Protein AF-A0A2D8UW92-F1 (afdb_monomer)

Secondary structure (DSSP, 8-state):
--SSHHHHHHHHHHHHHHHHHHHTT-EEEEEEE-TTSPPPEETTTTEE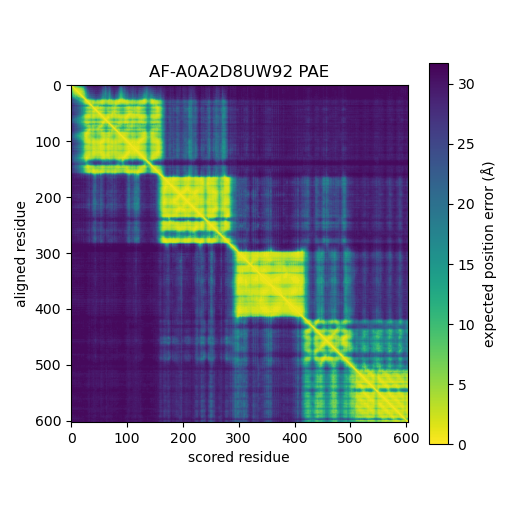PPTT-EEEEEEE-TTS-EEE-S--EE--BTTB-EEEEEEEETB-TT-EEEEEEEEE-TT-SSHHHHHHTT-EEEEPPPEEEE-BSPPSSSPPS----EEP------EEEE-------EEEEE-SS-SSEE-TTSPB--S-EEEEEETTT--EEEEEE--TTSEE---TT--S-EEEEE-PPTTEEEPPPP---SSSEE--S-TTT-BPPPBBSS--TT--S-BTTSPPEEEEEE-S-TTS-----------B--HHHHHH-GGG-S-SEEEETTEEEEHHHHHHH---SS-HHHHHHHHHHHHHHHHHTT---TTTHHHHHHHHHHHGGG-SSP----TTSHHHHHHHHHHHHHHHHHHTBSSSBB--GGGSPPEEEEEEPPGGGS--EEEEEEE--TTEEEEEEEESSSS--EEEEEEEETTSEEEEEEE--TT-TT-EEEEEEPSSPPPPPPPEE---S-SEEE-SS-EEEPPSSEEES-EEE-SSS-EEE--EEETTEE-EEES-EEE-SSS-EEEEEEESS-EEE-SSS-EEEEEEESS-EEE-SSS--B-

Radius of gyration: 38.38 Å; Cα contacts (8 Å, |Δi|>4): 1365; chains: 1; bounding box: 105×78×77 Å

Mean predicted aligned error: 22.59 Å

Sequence (603 aa):
MYTIGLAQALAMACMLLTLSKQMALGQGQIVFSNQTESAIFHADKGVLLGAGDQVQPWLLDPNGSWRPANEQLGILAAGIFFGGSITIDGVWGGESTTMKVVAWEAPATTLEQAQSSGLAWGQSPEFTQLLGGPRFEGDVPPAVPAQMNGMTGFEIQAQIPTITYHQVWEDTNVNGIREDDEPALQGIPIAILLCSDHQVVAEVLSNEFGEFNIPEEITEDHYLQLLPPDGWAISPWDHSQEGGVTNQADPLTGASPCISATCPDDGSLWCADQTMHLGLFEMNDPSDPVPDIETPALGVATAGWWKRHPKSWPISEFTLGNSTYTQDEARALMSNGKDKSLAMFAEVVATTLNLASGTSDACIASVLEEALAWMQPIGAIPAGVEASSQTWKSGKALYLQLKEYNQGDLCVTRRAESLSPMEMSVGFADRKKGDHGFRIRISGEPGRNLVIQRTFDFVTWEDVATLDNPYGIKEVIADASDQHPAASFRVVPTQGPARKGPNKKHEKGAFRQVGQGESVQLEPIVYEGDLVIAGQGNQITGQSLSADQYTVVAGNVDVRGNGNTLGNLTVLGDITFRGNNNTLENVDYQGEVVEKGNGNNTF

Structure (mmCIF, N/CA/C/O backbone):
data_AF-A0A2D8UW92-F1
#
_entry.id   AF-A0A2D8UW92-F1
#
loop_
_atom_site.group_PDB
_atom_site.id
_atom_site.type_symbol
_atom_site.label_atom_id
_atom_site.label_alt_id
_atom_site.label_comp_id
_atom_site.label_asym_id
_atom_site.label_entity_id
_atom_site.label_seq_id
_atom_site.pdbx_PDB_ins_code
_atom_site.Cartn_x
_atom_site.Cartn_y
_atom_site.Cartn_z
_atom_site.occupancy
_atom_site.B_iso_or_equiv
_atom_site.auth_seq_id
_atom_site.auth_comp_id
_atom_site.auth_asym_id
_atom_site.auth_atom_id
_atom_site.pdbx_PDB_model_num
ATOM 1 N N . MET A 1 1 ? -10.278 45.953 42.356 1.00 43.09 1 MET A N 1
ATOM 2 C CA . MET A 1 1 ? -11.322 45.729 41.332 1.00 43.09 1 MET A CA 1
ATOM 3 C C . MET A 1 1 ? -11.787 44.275 41.392 1.00 43.09 1 MET A C 1
ATOM 5 O O . MET A 1 1 ? -11.377 43.514 40.544 1.00 43.09 1 MET A O 1
ATOM 9 N N . TYR A 1 2 ? -12.558 43.847 42.397 1.00 41.12 2 TYR A N 1
ATOM 10 C CA . TYR A 1 2 ? -13.150 42.486 42.424 1.00 41.12 2 TYR A CA 1
ATOM 11 C C . TYR A 1 2 ? -14.353 42.421 43.386 1.00 41.12 2 TYR A C 1
ATOM 13 O O . TYR A 1 2 ? -14.529 41.472 44.135 1.00 41.12 2 TYR A O 1
ATOM 21 N N . THR A 1 3 ? -15.182 43.466 43.415 1.00 46.31 3 THR A N 1
ATOM 22 C CA . THR A 1 3 ? -16.367 43.521 44.297 1.00 46.31 3 THR A CA 1
ATOM 23 C C . THR A 1 3 ? -17.672 43.823 43.561 1.00 46.31 3 THR A C 1
ATOM 25 O O . THR A 1 3 ? -18.720 43.866 44.190 1.00 46.31 3 THR A O 1
ATOM 28 N N . ILE A 1 4 ? -17.640 43.962 42.229 1.00 46.09 4 ILE A N 1
ATOM 29 C CA . ILE A 1 4 ? -18.843 44.207 41.410 1.00 46.09 4 ILE A CA 1
ATOM 30 C C . ILE A 1 4 ? -19.407 42.893 40.820 1.00 46.09 4 ILE A C 1
ATOM 32 O O . ILE A 1 4 ? -20.615 42.773 40.646 1.00 46.09 4 ILE A O 1
ATOM 36 N N . GLY A 1 5 ? -18.577 41.859 40.622 1.00 49.78 5 GLY A N 1
ATOM 37 C CA . GLY A 1 5 ? -19.009 40.589 40.014 1.00 49.78 5 GLY A CA 1
ATOM 38 C C . GLY A 1 5 ? -19.872 39.691 40.910 1.00 49.78 5 GLY A C 1
ATOM 39 O O . GLY A 1 5 ? -20.789 39.045 40.417 1.00 49.78 5 GLY A O 1
ATOM 40 N N . LEU A 1 6 ? -19.641 39.672 42.231 1.00 49.53 6 LEU A N 1
ATOM 41 C CA . LEU A 1 6 ? -20.367 38.761 43.129 1.00 49.53 6 LEU A CA 1
ATOM 42 C C . LEU A 1 6 ? -21.822 39.194 43.358 1.00 49.53 6 LEU A C 1
ATOM 44 O O . LEU A 1 6 ? -22.700 38.348 43.444 1.00 49.53 6 LEU A O 1
ATOM 48 N N . ALA A 1 7 ? -22.094 40.502 43.420 1.00 50.62 7 ALA A N 1
ATOM 49 C CA . ALA A 1 7 ? -23.450 41.020 43.606 1.00 50.62 7 ALA A CA 1
ATOM 50 C C . ALA A 1 7 ? -24.305 40.871 42.336 1.00 50.62 7 ALA A C 1
ATOM 52 O O . ALA A 1 7 ? -25.484 40.546 42.439 1.00 50.62 7 ALA A O 1
ATOM 53 N N . GLN A 1 8 ? -23.712 41.036 41.145 1.00 51.81 8 GLN A N 1
ATOM 54 C CA . GLN A 1 8 ? -24.387 40.743 39.876 1.00 51.81 8 GLN A CA 1
ATOM 55 C C . GLN A 1 8 ? -24.614 39.241 39.681 1.00 51.81 8 GLN A C 1
ATOM 57 O O . GLN A 1 8 ? -25.709 38.864 39.280 1.00 51.81 8 GLN A O 1
ATOM 62 N N . ALA A 1 9 ? -23.651 38.383 40.036 1.00 50.06 9 ALA A N 1
ATOM 63 C CA . ALA A 1 9 ? -23.818 36.930 39.973 1.00 50.06 9 ALA A CA 1
ATOM 64 C C . ALA A 1 9 ? -24.858 36.413 40.982 1.00 50.06 9 ALA A C 1
ATOM 66 O O . ALA A 1 9 ? -25.656 35.546 40.642 1.00 50.06 9 ALA A O 1
ATOM 67 N N . LEU A 1 10 ? -24.909 36.974 42.197 1.00 51.31 10 LEU A N 1
ATOM 68 C CA . LEU A 1 10 ? -25.910 36.612 43.204 1.00 51.31 10 LEU A CA 1
ATOM 69 C C . LEU A 1 10 ? -27.301 37.155 42.846 1.00 51.31 10 LEU A C 1
ATOM 71 O O . LEU A 1 10 ? -28.291 36.475 43.087 1.00 51.31 10 LEU A O 1
ATOM 75 N N . ALA A 1 11 ? -27.390 38.341 42.232 1.00 51.56 11 ALA A N 1
ATOM 76 C CA . ALA A 1 11 ? -28.644 38.876 41.708 1.00 51.56 11 ALA A CA 1
ATOM 77 C C . ALA A 1 11 ? -29.151 38.059 40.512 1.00 51.56 11 ALA A C 1
ATOM 79 O O . ALA A 1 11 ? -30.327 37.722 40.497 1.00 51.56 11 ALA A O 1
ATOM 80 N N . MET A 1 12 ? -28.283 37.661 39.573 1.00 51.00 12 MET A N 1
ATOM 81 C CA . MET A 1 12 ? -28.640 36.754 38.474 1.00 51.00 12 MET A CA 1
ATOM 82 C C . MET A 1 12 ? -29.045 35.378 38.996 1.00 51.00 12 MET A C 1
ATOM 84 O O . MET A 1 12 ? -30.089 34.884 38.600 1.00 51.00 12 MET A O 1
ATOM 88 N N . ALA A 1 13 ? -28.295 34.787 39.929 1.00 47.84 13 ALA A N 1
ATOM 89 C CA . ALA A 1 13 ? -28.643 33.501 40.530 1.00 47.84 13 ALA A CA 1
ATOM 90 C C . ALA A 1 13 ? -29.972 33.571 41.296 1.00 47.84 13 ALA A C 1
ATOM 92 O O . ALA A 1 13 ? -30.788 32.666 41.175 1.00 47.84 13 ALA A O 1
ATOM 93 N N . CYS A 1 14 ? -30.237 34.657 42.027 1.00 40.44 14 CYS A N 1
ATOM 94 C CA . CYS A 1 14 ? -31.506 34.868 42.726 1.00 40.44 14 CYS A CA 1
ATOM 95 C C . CYS A 1 14 ? -32.664 35.146 41.747 1.00 40.44 14 CYS A C 1
ATOM 97 O O . CYS A 1 14 ? -33.780 34.694 41.987 1.00 40.44 14 CYS A O 1
ATOM 99 N N . MET A 1 15 ? -32.402 35.811 40.615 1.00 44.62 15 MET A N 1
ATOM 100 C CA . MET A 1 15 ? -33.364 36.037 39.527 1.00 44.62 15 MET A CA 1
ATOM 101 C C . MET A 1 15 ? -33.666 34.741 38.756 1.00 44.62 15 MET A C 1
ATOM 103 O O . MET A 1 15 ? -34.818 34.472 38.459 1.00 44.62 15 MET A O 1
ATOM 107 N N . LEU A 1 16 ? -32.666 33.883 38.531 1.00 44.22 16 LEU A N 1
ATOM 108 C CA . LEU A 1 16 ? -32.803 32.535 37.962 1.00 44.22 16 LEU A CA 1
ATOM 109 C C . LEU A 1 16 ? -33.527 31.574 38.919 1.00 44.22 16 LEU A C 1
ATOM 111 O O . LEU A 1 16 ? -34.362 30.795 38.474 1.00 44.22 16 LEU A O 1
ATOM 115 N N . LEU A 1 17 ? -33.266 31.659 40.230 1.00 40.19 17 LEU A N 1
ATOM 116 C CA . LEU A 1 17 ? -33.968 30.903 41.282 1.00 40.19 17 LEU A CA 1
ATOM 117 C C . LEU A 1 17 ? -35.411 31.382 41.516 1.00 40.19 17 LEU A C 1
ATOM 119 O O . LEU A 1 17 ? -36.241 30.615 42.002 1.00 40.19 17 LEU A O 1
ATOM 123 N N . THR A 1 18 ? -35.720 32.643 41.204 1.00 40.31 18 THR A N 1
ATOM 124 C CA . THR A 1 18 ? -37.089 33.183 41.264 1.00 40.31 18 THR A CA 1
ATOM 125 C C . THR A 1 18 ? -37.855 32.946 39.965 1.00 40.31 18 THR A C 1
ATOM 127 O O . THR A 1 18 ? -39.023 32.583 40.054 1.00 40.31 18 THR A O 1
ATOM 130 N N . LEU A 1 19 ? -37.212 33.011 38.791 1.00 42.75 19 LEU A N 1
ATOM 131 C CA . LEU A 1 19 ? -37.798 32.572 37.516 1.00 42.75 19 LEU A CA 1
ATOM 132 C C . LEU A 1 19 ? -38.107 31.069 37.527 1.00 42.75 19 LEU A C 1
ATOM 134 O O . LEU A 1 19 ? -39.188 30.671 37.110 1.00 42.75 19 LEU A O 1
ATOM 138 N N . SER A 1 20 ? -37.201 30.234 38.049 1.00 45.94 20 SER A N 1
ATOM 139 C CA . SER A 1 20 ? -37.419 28.782 38.134 1.00 45.94 20 SER A CA 1
ATOM 140 C C . SER A 1 20 ? -38.529 28.409 39.120 1.00 45.94 20 SER A C 1
ATOM 142 O O . SER A 1 20 ? -39.304 27.493 38.857 1.00 45.94 20 SER A O 1
ATOM 144 N N . LYS A 1 21 ? -38.685 29.163 40.218 1.00 39.12 21 LYS A N 1
ATOM 145 C CA . LYS A 1 21 ? -39.830 29.023 41.133 1.00 39.12 21 LYS A CA 1
ATOM 146 C C . LYS A 1 21 ? -41.140 29.595 40.580 1.00 39.12 21 LYS A C 1
ATOM 148 O O . LYS A 1 21 ? -42.192 29.096 40.958 1.00 39.12 21 LYS A O 1
ATOM 153 N N . GLN A 1 22 ? -41.100 30.617 39.720 1.00 46.22 22 GLN A N 1
ATOM 154 C CA . GLN A 1 22 ? -42.293 31.170 39.061 1.00 46.22 22 GLN A CA 1
ATOM 155 C C . GLN A 1 22 ? -42.800 30.275 37.925 1.00 46.22 22 GLN A C 1
ATOM 157 O O . GLN A 1 22 ? -44.010 30.102 37.809 1.00 46.22 22 GLN A O 1
ATOM 162 N N . MET A 1 23 ? -41.903 29.651 37.152 1.00 48.59 23 MET A N 1
ATOM 163 C CA . MET A 1 23 ? -42.273 28.606 36.191 1.00 48.59 23 MET A CA 1
ATOM 164 C C . MET A 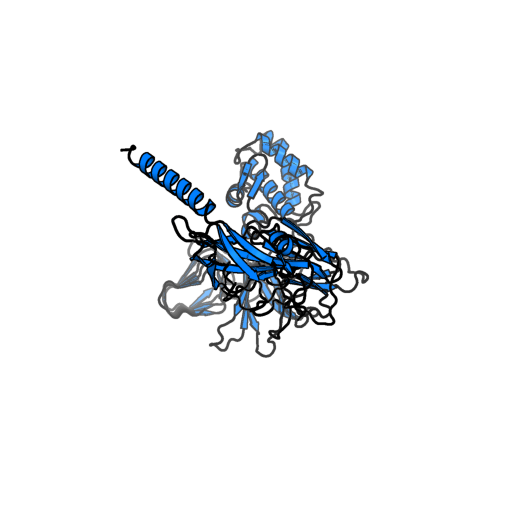1 23 ? -42.922 27.413 36.914 1.00 48.59 23 MET A C 1
ATOM 166 O O . MET A 1 23 ? -43.974 26.944 36.505 1.00 48.59 23 MET A O 1
ATOM 170 N N . ALA A 1 24 ? -42.412 26.995 38.074 1.00 49.94 24 ALA A N 1
ATOM 171 C CA . ALA A 1 24 ? -42.980 25.873 38.833 1.00 49.94 24 ALA A CA 1
ATOM 172 C C . ALA A 1 24 ? -44.397 26.095 39.430 1.00 49.94 24 ALA A C 1
ATOM 174 O O . ALA A 1 24 ? -44.917 25.192 40.080 1.00 49.94 24 ALA A O 1
ATOM 175 N N . LEU A 1 25 ? -45.018 27.273 39.266 1.00 58.06 25 LEU A N 1
ATOM 176 C CA . LEU A 1 25 ? -46.336 27.589 39.846 1.00 58.06 25 LEU A CA 1
ATOM 177 C C . LEU A 1 25 ? -47.453 27.808 38.816 1.00 58.06 25 LEU A C 1
ATOM 179 O O . LEU A 1 25 ? -48.618 27.845 39.213 1.00 58.06 25 LEU A O 1
ATOM 183 N N . GLY A 1 26 ? -47.130 27.956 37.528 1.00 64.19 26 GLY A N 1
ATOM 184 C CA . GLY A 1 26 ? -48.145 28.071 36.479 1.00 64.19 26 GLY A CA 1
ATOM 185 C C . GLY A 1 26 ? -48.904 26.755 36.320 1.00 64.19 26 GLY A C 1
ATOM 186 O O . GLY A 1 26 ? -48.275 25.734 36.065 1.00 64.19 26 GLY A O 1
ATOM 187 N N . GLN A 1 27 ? -50.229 26.781 36.507 1.00 74.94 27 GLN A N 1
ATOM 188 C CA . GLN A 1 27 ? -51.122 25.613 36.420 1.00 74.94 27 GLN A CA 1
ATOM 189 C C . GLN A 1 27 ? -52.199 25.801 35.340 1.00 74.94 27 GLN A C 1
ATOM 191 O O . GLN A 1 27 ? -53.402 25.740 35.607 1.00 74.94 27 GLN A O 1
ATOM 196 N N . GLY A 1 28 ? -51.773 26.095 34.114 1.00 83.88 28 GLY A N 1
ATOM 197 C CA . GLY A 1 28 ? -52.652 26.140 32.951 1.00 83.88 28 GLY A CA 1
ATOM 198 C C . GLY A 1 28 ? -53.243 24.760 32.653 1.00 83.88 28 GLY A C 1
ATOM 199 O O . GLY A 1 28 ? -52.637 23.735 32.952 1.00 83.88 28 GLY A O 1
ATOM 200 N N . GLN A 1 29 ? -54.440 24.720 32.075 1.00 85.69 29 GLN A N 1
ATOM 201 C CA . GLN A 1 29 ? -55.179 23.486 31.808 1.00 85.69 29 GLN A CA 1
ATOM 202 C C . GLN A 1 29 ? -55.626 23.384 30.352 1.00 85.69 29 GLN A C 1
ATOM 204 O O . GLN A 1 29 ? -56.121 24.350 29.765 1.00 85.69 29 GLN A O 1
ATOM 209 N N . ILE A 1 30 ? -55.512 22.186 29.785 1.00 86.69 30 ILE A N 1
ATOM 210 C CA . ILE A 1 30 ? -55.949 21.870 28.422 1.00 86.69 30 ILE A CA 1
ATOM 211 C C . ILE A 1 30 ? -56.706 20.545 28.411 1.00 86.69 30 ILE A C 1
ATOM 213 O O . ILE A 1 30 ? -56.339 19.605 29.112 1.00 86.69 30 ILE A O 1
ATOM 217 N N . VAL A 1 31 ? -57.759 20.455 27.604 1.00 86.75 31 VAL A N 1
ATOM 218 C CA . VAL A 1 31 ? -58.382 19.176 27.263 1.00 86.75 31 VAL A CA 1
ATOM 219 C C . VAL A 1 31 ? -57.502 18.479 26.233 1.00 86.75 31 VAL A C 1
ATOM 221 O O . VAL A 1 31 ? -57.507 18.854 25.060 1.00 86.75 31 VAL A O 1
ATOM 224 N N . PHE A 1 32 ? -56.740 17.476 26.671 1.00 86.50 32 PHE A N 1
ATOM 225 C CA . PHE A 1 32 ? -55.828 16.740 25.799 1.00 86.50 32 PHE A CA 1
ATOM 226 C C . PHE A 1 32 ? -56.590 15.621 25.081 1.00 86.50 32 PHE A C 1
ATOM 228 O O . PHE A 1 32 ? -56.902 14.563 25.638 1.00 86.50 32 PHE A O 1
ATOM 235 N N . SER A 1 33 ? -56.983 15.930 23.849 1.00 83.69 33 SER A N 1
ATOM 236 C CA . SER A 1 33 ? -57.853 15.114 23.009 1.00 83.69 33 SER A CA 1
ATOM 237 C C . SER A 1 33 ? -57.624 15.456 21.546 1.00 83.69 33 SER A C 1
ATOM 239 O O . SER A 1 33 ? -57.484 16.631 21.217 1.00 83.69 33 SER A O 1
ATOM 241 N N . ASN A 1 34 ? -57.677 14.458 20.666 1.00 80.69 34 ASN A N 1
ATOM 242 C CA . ASN A 1 34 ? -57.695 14.665 19.217 1.00 80.69 34 ASN A CA 1
ATOM 243 C C . ASN A 1 34 ? -59.066 14.410 18.575 1.00 80.69 34 ASN A C 1
ATOM 245 O O . ASN A 1 34 ? -59.150 14.236 17.368 1.00 80.69 34 ASN A O 1
ATOM 249 N N . GLN A 1 35 ? -60.158 14.406 19.347 1.00 72.81 35 GLN A N 1
ATOM 250 C CA . GLN A 1 35 ? -61.504 14.129 18.814 1.00 72.81 35 GLN A CA 1
ATOM 251 C C . GLN A 1 35 ? -61.976 15.102 17.719 1.00 72.81 35 GLN A C 1
ATOM 253 O O . GLN A 1 35 ? -62.859 14.758 16.936 1.00 72.81 35 GLN A O 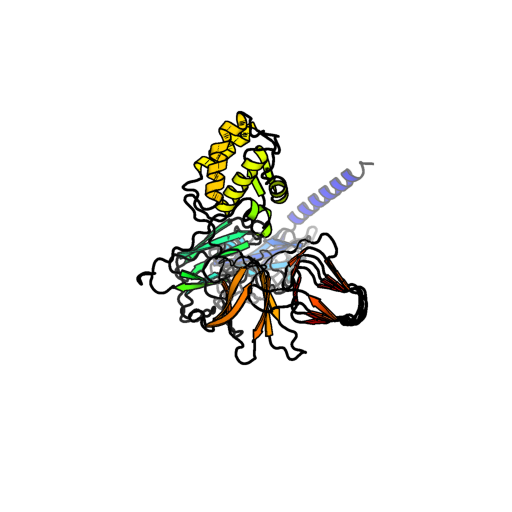1
ATOM 258 N N . THR A 1 36 ? -61.426 16.315 17.680 1.00 65.19 36 THR A N 1
ATOM 259 C CA . THR A 1 36 ? -61.714 17.335 16.659 1.00 65.19 36 THR A CA 1
ATOM 260 C C . THR A 1 36 ? -60.590 17.494 15.638 1.00 65.19 36 THR A C 1
ATOM 262 O O . THR A 1 36 ? -60.712 18.324 14.742 1.00 65.19 36 THR A O 1
ATOM 265 N N . GLU A 1 37 ? -59.514 16.720 15.775 1.00 66.50 37 GLU A N 1
ATOM 266 C CA . GLU A 1 37 ? -58.279 16.823 15.001 1.00 66.50 37 GLU A CA 1
ATOM 267 C C . GLU A 1 37 ? -58.031 15.535 14.201 1.00 66.50 37 GLU A C 1
ATOM 269 O O . GLU A 1 37 ? -58.735 14.535 14.350 1.00 66.50 37 GLU A O 1
ATOM 274 N N . SER A 1 38 ? -57.056 15.556 13.291 1.00 71.00 38 SER A N 1
ATOM 275 C CA . SER A 1 38 ? -56.781 14.393 12.433 1.00 71.00 38 SER A CA 1
ATOM 276 C C . SER A 1 38 ? -56.134 13.234 13.212 1.00 71.00 38 SER A C 1
ATOM 278 O O . SER A 1 38 ? -55.464 13.435 14.226 1.00 71.00 38 SER A O 1
ATOM 280 N N . ALA A 1 39 ? -56.350 12.005 12.735 1.00 75.12 39 ALA A N 1
ATOM 281 C CA . ALA A 1 39 ? -55.904 10.786 13.406 1.00 75.12 39 ALA A CA 1
ATOM 282 C C . ALA A 1 39 ? -54.384 10.557 13.291 1.00 75.12 39 ALA A C 1
ATOM 284 O O . ALA A 1 39 ? -53.747 11.022 12.346 1.00 75.12 39 ALA A O 1
ATOM 285 N N . ILE A 1 40 ? -53.831 9.807 14.249 1.00 85.12 40 ILE A N 1
ATOM 286 C CA . ILE A 1 40 ? -52.434 9.348 14.260 1.00 85.12 40 ILE A CA 1
ATOM 287 C C . ILE A 1 40 ? -52.406 7.913 13.727 1.00 85.12 40 ILE A C 1
ATOM 289 O O . ILE A 1 40 ? -53.253 7.096 14.117 1.00 85.12 40 ILE A O 1
ATOM 293 N N . PHE A 1 41 ? -51.443 7.583 12.870 1.00 84.81 41 PHE A N 1
ATOM 294 C CA . PHE A 1 41 ? -51.308 6.235 12.317 1.00 84.81 41 PHE A CA 1
ATOM 295 C C . PHE A 1 41 ? -49.866 5.746 12.232 1.00 84.81 41 PHE A C 1
ATOM 297 O O . PHE A 1 41 ? -48.920 6.528 12.232 1.00 84.81 41 PHE A O 1
ATOM 304 N N . HIS A 1 42 ? -49.733 4.424 12.182 1.00 80.50 42 HIS A N 1
ATOM 305 C CA . HIS A 1 42 ? -48.502 3.706 11.874 1.00 80.50 42 HIS A CA 1
ATOM 306 C C . HIS A 1 42 ? -48.225 3.836 10.373 1.00 80.50 42 HIS A C 1
ATOM 308 O O . HIS A 1 42 ? -49.035 3.367 9.566 1.00 80.50 42 HIS A O 1
ATOM 314 N N . ALA A 1 43 ? -47.116 4.479 10.000 1.00 78.38 43 ALA A N 1
ATOM 315 C CA . ALA A 1 43 ? -46.728 4.694 8.602 1.00 78.38 43 ALA A CA 1
ATOM 316 C C . ALA A 1 43 ? -46.520 3.366 7.853 1.00 78.38 43 ALA A C 1
ATOM 318 O O . ALA A 1 43 ? -46.970 3.191 6.723 1.00 78.38 43 ALA A O 1
ATOM 319 N N . ASP A 1 44 ? -45.881 2.408 8.522 1.00 71.69 44 ASP A N 1
ATOM 320 C CA . ASP A 1 44 ? -45.510 1.085 8.018 1.00 71.69 44 ASP A CA 1
ATOM 321 C C . ASP A 1 44 ? -46.718 0.150 7.862 1.00 71.69 44 ASP A C 1
ATOM 323 O O . ASP A 1 44 ? -46.839 -0.581 6.879 1.00 71.69 44 ASP A O 1
ATOM 327 N N . LYS A 1 45 ? -47.643 0.185 8.824 1.00 76.06 45 LYS A N 1
ATOM 328 C CA . LYS A 1 45 ? -48.818 -0.700 8.847 1.00 76.06 45 LYS A CA 1
ATOM 329 C C . LYS A 1 45 ? -50.019 -0.102 8.111 1.00 76.06 45 LYS A C 1
ATOM 331 O O . LYS A 1 45 ? -50.974 -0.823 7.830 1.00 76.06 45 LYS A O 1
ATOM 336 N N . GLY A 1 46 ? -50.016 1.207 7.844 1.00 76.19 46 GLY A N 1
ATOM 337 C CA . GLY A 1 46 ? -51.157 1.923 7.265 1.00 76.19 46 GLY A CA 1
ATOM 338 C C . GLY A 1 46 ? -52.420 1.859 8.134 1.00 76.19 46 GLY A C 1
ATOM 339 O O . GLY A 1 46 ? -53.535 1.977 7.623 1.00 76.19 46 GLY A O 1
ATOM 340 N N . VAL A 1 47 ? -52.265 1.629 9.444 1.00 80.38 47 VAL A N 1
ATOM 341 C CA . VAL A 1 47 ? -53.366 1.519 10.412 1.00 80.38 47 VAL A CA 1
ATOM 342 C C . VAL A 1 47 ? -53.239 2.571 11.503 1.00 80.38 47 VAL A C 1
ATOM 344 O O . VAL A 1 47 ? -52.144 2.950 11.909 1.00 80.38 47 VAL A O 1
ATOM 347 N N . LEU A 1 48 ? -54.382 3.029 12.006 1.00 83.25 48 LEU A N 1
ATOM 348 C CA . LEU A 1 48 ? -54.445 3.951 13.138 1.00 83.25 48 LEU A CA 1
ATOM 349 C C . LEU A 1 48 ? -53.843 3.309 14.400 1.00 83.25 48 LEU A C 1
ATOM 351 O O . LEU A 1 48 ? -53.930 2.089 14.562 1.00 83.25 48 LEU A O 1
ATOM 355 N N . LEU A 1 49 ? -53.290 4.121 15.309 1.00 81.19 49 LEU A N 1
ATOM 356 C CA . LEU A 1 49 ? -52.713 3.612 16.564 1.00 81.19 49 LEU A CA 1
ATOM 357 C C . LEU A 1 49 ? -53.741 2.806 17.378 1.00 81.19 49 LEU A C 1
ATOM 359 O O . LEU A 1 49 ? -54.941 3.119 17.422 1.00 81.19 49 LEU A O 1
ATOM 363 N N . GLY A 1 50 ? -53.253 1.738 18.001 1.00 80.12 50 GLY A N 1
ATOM 364 C CA . GLY A 1 50 ? -54.051 0.742 18.700 1.00 80.12 50 GLY A CA 1
ATOM 365 C C . GLY A 1 50 ? -54.282 1.074 20.172 1.00 80.12 50 GLY A C 1
ATOM 366 O O . GLY A 1 50 ? -53.694 1.993 20.738 1.00 80.12 50 GLY A O 1
ATOM 367 N N . ALA A 1 51 ? -55.155 0.296 20.814 1.00 78.69 51 ALA A N 1
ATOM 368 C CA . ALA A 1 51 ? -55.344 0.378 22.257 1.00 78.69 51 ALA A CA 1
ATOM 369 C C . ALA A 1 51 ? -54.041 -0.007 22.980 1.00 78.69 51 ALA A C 1
ATOM 371 O O . ALA A 1 51 ? -53.553 -1.123 22.802 1.00 78.69 51 ALA A O 1
ATOM 372 N N . GLY A 1 52 ? -53.510 0.895 23.808 1.00 78.62 52 GLY A N 1
ATOM 373 C CA . GLY A 1 52 ? -52.269 0.680 24.564 1.00 78.62 52 GLY A CA 1
ATOM 374 C C . GLY A 1 52 ? -51.050 1.449 24.050 1.00 78.62 52 GLY A C 1
ATOM 375 O O . GLY A 1 52 ? -50.119 1.638 24.832 1.00 78.62 52 GLY A O 1
ATOM 376 N N . ASP A 1 53 ? -51.078 1.952 22.811 1.00 88.62 53 ASP A N 1
ATOM 377 C CA . ASP A 1 53 ? -50.091 2.924 22.322 1.00 88.62 53 ASP A CA 1
ATOM 378 C C . ASP A 1 53 ? -50.160 4.208 23.162 1.00 88.62 53 ASP A C 1
ATOM 380 O O . ASP A 1 53 ? -51.184 4.511 23.784 1.00 88.62 53 ASP A O 1
ATOM 384 N N . GLN A 1 54 ? -49.065 4.954 23.222 1.00 90.56 54 GLN A N 1
ATOM 385 C CA . GLN A 1 54 ? -48.894 6.048 24.174 1.00 90.56 54 GLN A CA 1
ATOM 386 C C . GLN A 1 54 ? -48.801 7.395 23.464 1.00 90.56 54 GLN A C 1
ATOM 388 O O . GLN A 1 54 ? -48.230 7.493 22.379 1.00 90.56 54 GLN A O 1
ATOM 393 N N . VAL A 1 55 ? -49.347 8.441 24.089 1.00 90.38 55 VAL A N 1
ATOM 394 C CA . VAL A 1 55 ? -49.235 9.831 23.630 1.00 90.38 55 VAL A CA 1
ATOM 395 C C . VAL A 1 55 ? -48.919 10.770 24.784 1.00 90.38 55 VAL A C 1
ATOM 397 O O . VAL A 1 55 ? -49.434 10.617 25.895 1.00 90.38 55 VAL A O 1
ATOM 400 N N . GLN A 1 56 ? -48.104 11.784 24.510 1.00 90.81 56 GLN A N 1
ATOM 401 C CA . GLN A 1 56 ? -47.722 12.785 25.497 1.00 90.81 56 GLN A CA 1
ATOM 402 C C . GLN A 1 56 ? -47.555 14.167 24.848 1.00 90.81 56 GLN A C 1
ATOM 404 O O . GLN A 1 56 ? -46.948 14.273 23.778 1.00 90.81 56 GLN A O 1
ATOM 409 N N . PRO A 1 57 ? -48.047 15.249 25.477 1.00 89.50 57 PRO A N 1
ATOM 410 C CA . PRO A 1 57 ? -47.738 16.600 25.041 1.00 89.50 57 PRO A CA 1
ATOM 411 C C . PRO A 1 57 ? -46.330 16.999 25.487 1.00 89.50 57 PRO A C 1
ATOM 413 O O . PRO A 1 57 ? -45.902 16.698 26.600 1.00 89.50 57 PRO A O 1
ATOM 416 N N . TRP A 1 58 ? -45.626 17.719 24.624 1.00 91.75 58 TRP A N 1
ATOM 417 C CA . TRP A 1 58 ? -44.312 18.296 24.884 1.00 91.75 58 TRP A CA 1
ATOM 418 C C . TRP A 1 58 ? -44.370 19.803 24.673 1.00 91.75 58 TRP A C 1
ATOM 420 O O . TRP A 1 58 ? -45.087 20.291 23.801 1.00 91.75 58 TRP A O 1
ATOM 430 N N . LEU A 1 59 ? -43.620 20.539 25.487 1.00 89.19 59 LEU A N 1
ATOM 431 C CA . LEU A 1 59 ? -43.654 21.995 25.575 1.00 89.19 59 LEU A CA 1
ATOM 432 C C . LEU A 1 59 ? -42.273 22.555 25.268 1.00 89.19 59 LEU A C 1
ATOM 434 O O . LEU A 1 59 ? -41.266 22.004 25.723 1.00 89.19 59 LEU A O 1
ATOM 438 N N . LEU A 1 60 ? -42.243 23.652 24.520 1.00 85.81 60 LEU A N 1
ATOM 439 C CA . LEU A 1 60 ? -41.025 24.408 24.290 1.00 85.81 60 LEU A CA 1
ATOM 440 C C . LEU A 1 60 ? -40.816 25.381 25.452 1.00 85.81 60 LEU A C 1
ATOM 442 O O . LEU A 1 60 ? -41.609 26.304 25.661 1.00 85.81 60 LEU A O 1
ATOM 446 N N . ASP A 1 61 ? -39.742 25.184 26.204 1.00 77.69 61 ASP A N 1
ATOM 447 C CA . ASP A 1 61 ? -39.360 26.086 27.281 1.00 77.69 61 ASP A CA 1
ATOM 448 C C . ASP A 1 61 ? -38.808 27.413 26.735 1.00 77.69 61 ASP A C 1
ATOM 450 O O . ASP A 1 61 ? -38.296 27.462 25.614 1.00 77.69 61 ASP A O 1
ATOM 454 N N . PRO A 1 62 ? -38.806 28.499 27.536 1.00 72.06 62 PRO A N 1
ATOM 455 C CA . PRO A 1 62 ? -38.284 29.806 27.115 1.00 72.06 62 PRO A CA 1
ATOM 456 C C . PRO A 1 62 ? -36.823 29.801 26.635 1.00 72.06 62 PRO A C 1
ATOM 458 O O . PRO A 1 62 ? -36.398 30.724 25.946 1.00 72.06 62 PRO A O 1
ATOM 461 N N . ASN A 1 63 ? -36.055 28.769 26.996 1.00 74.19 63 ASN A N 1
ATOM 462 C CA . ASN A 1 63 ? -34.664 28.581 26.582 1.00 74.19 63 ASN A CA 1
ATOM 463 C C . ASN A 1 63 ? -34.521 27.826 25.244 1.00 74.19 63 ASN A C 1
ATOM 465 O O . ASN A 1 63 ? -33.400 27.569 24.817 1.00 74.19 63 ASN A O 1
ATOM 469 N N . GLY A 1 64 ? -35.630 27.444 24.601 1.00 77.56 64 GLY A N 1
ATOM 470 C CA . GLY A 1 64 ? -35.639 26.689 23.345 1.00 77.56 64 GLY A CA 1
ATOM 471 C C . GLY A 1 64 ? -35.491 25.170 23.503 1.00 77.56 64 GLY A C 1
ATOM 472 O O . GLY A 1 64 ? -35.354 24.470 22.505 1.00 77.56 64 GLY A O 1
ATOM 473 N N . SER A 1 65 ? -35.516 24.645 24.731 1.00 84.62 65 SER A N 1
ATOM 474 C CA . SER A 1 65 ? -35.480 23.202 25.004 1.00 84.62 65 SER A CA 1
ATOM 475 C C . SER A 1 65 ? -36.887 22.613 25.072 1.00 84.62 65 SER A C 1
ATOM 477 O O . SER A 1 65 ? -37.793 23.230 25.625 1.00 84.62 65 SER A O 1
ATOM 479 N N . TRP A 1 66 ? -37.065 21.401 24.550 1.00 87.81 66 TRP A N 1
ATOM 480 C CA . TRP A 1 66 ? -38.320 20.658 24.661 1.00 87.81 66 TRP A CA 1
ATOM 481 C C . TRP A 1 66 ? -38.360 19.826 25.941 1.00 87.81 66 TRP A C 1
ATOM 483 O O . TRP A 1 66 ? -37.387 19.144 26.260 1.00 87.81 66 TRP A O 1
ATOM 493 N N . ARG A 1 67 ? -39.505 19.819 26.629 1.00 87.19 67 ARG A N 1
ATOM 494 C CA . ARG A 1 67 ? -39.755 18.934 27.777 1.00 87.19 67 ARG A CA 1
ATOM 495 C C . ARG A 1 67 ? -41.141 18.282 27.720 1.00 87.19 67 ARG A C 1
ATOM 497 O O . ARG A 1 67 ? -42.069 18.901 27.195 1.00 87.19 67 ARG A O 1
ATOM 504 N N . PRO A 1 68 ? -41.315 17.076 28.284 1.00 88.00 68 PRO A N 1
ATOM 505 C CA . PRO A 1 68 ? -42.626 16.449 28.392 1.00 88.00 68 PRO A CA 1
ATOM 506 C C . PRO A 1 68 ? -43.522 17.167 29.414 1.00 88.00 68 PRO A C 1
ATOM 508 O O . PRO A 1 68 ? -43.050 17.707 30.418 1.00 88.00 68 PRO A O 1
ATOM 511 N N . ALA A 1 69 ? -44.832 17.148 29.175 1.00 82.75 69 ALA A N 1
ATOM 512 C CA . ALA A 1 69 ? -45.835 17.456 30.189 1.00 82.75 69 ALA A CA 1
ATOM 513 C C . ALA A 1 69 ? -46.034 16.258 31.136 1.00 82.75 69 ALA A C 1
ATOM 515 O O . ALA A 1 69 ? -45.787 15.108 30.768 1.00 82.75 69 ALA A O 1
ATOM 516 N N . ASN A 1 70 ? -46.512 16.522 32.353 1.00 68.94 70 ASN A N 1
ATOM 517 C CA . ASN A 1 70 ? -46.538 15.536 33.441 1.00 68.94 70 ASN A CA 1
ATOM 518 C C . ASN A 1 70 ? -47.440 14.315 33.199 1.00 68.94 70 ASN A C 1
ATOM 520 O O . ASN A 1 70 ? -47.275 13.306 33.879 1.00 68.94 70 ASN A O 1
ATOM 524 N N . GLU A 1 71 ? -48.402 14.400 32.280 1.00 71.38 71 GLU A N 1
ATOM 525 C CA . GLU A 1 71 ? -49.404 13.355 32.070 1.00 71.38 71 GLU A CA 1
ATOM 526 C C . GLU A 1 71 ? -49.289 12.745 30.670 1.00 71.38 71 GLU A C 1
ATOM 528 O O . GLU A 1 71 ? -49.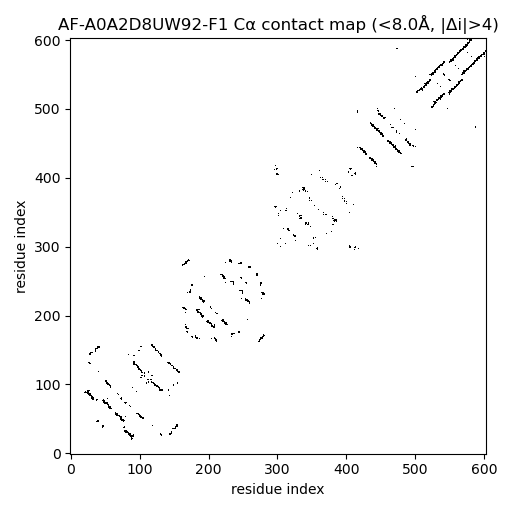478 13.412 29.651 1.00 71.38 71 GLU A O 1
ATOM 533 N N . GLN A 1 72 ? -48.989 11.448 30.647 1.00 78.81 72 GLN A N 1
ATOM 534 C CA . GLN A 1 72 ? -49.065 10.582 29.477 1.00 78.81 72 GLN A CA 1
ATOM 535 C C . GLN A 1 72 ? -50.445 9.929 29.419 1.00 78.81 72 GLN A C 1
ATOM 537 O O . GLN A 1 72 ? -51.015 9.566 30.451 1.00 78.81 72 GLN A O 1
ATOM 542 N N . LEU A 1 73 ? -50.972 9.746 28.211 1.00 78.06 73 LEU A N 1
ATOM 543 C CA . LEU A 1 73 ? -52.238 9.059 27.991 1.00 78.06 73 LEU A CA 1
ATOM 544 C C . LEU A 1 73 ? -52.046 7.831 27.111 1.00 78.06 73 LEU A C 1
ATOM 546 O O . LEU A 1 73 ? -51.310 7.863 26.127 1.00 78.06 73 LEU A O 1
ATOM 550 N N . GLY A 1 74 ? -52.796 6.778 27.425 1.00 75.00 74 GLY A N 1
ATOM 551 C CA . GLY A 1 74 ? -52.991 5.669 26.504 1.00 75.00 74 GLY A CA 1
ATOM 552 C C . GLY A 1 74 ? -53.998 6.032 25.413 1.00 75.00 74 GLY A C 1
ATOM 553 O O . GLY A 1 74 ? -55.015 6.686 25.670 1.00 75.00 74 GLY A O 1
ATOM 554 N N . ILE A 1 75 ? -53.742 5.562 24.199 1.00 76.50 75 ILE A N 1
ATOM 555 C CA . ILE A 1 75 ? -54.701 5.594 23.099 1.00 76.50 75 ILE A CA 1
ATOM 556 C C . ILE A 1 75 ? -55.788 4.558 23.369 1.00 76.50 75 ILE A C 1
ATOM 558 O O . ILE A 1 75 ? -55.518 3.429 23.787 1.00 76.50 75 ILE A O 1
ATOM 562 N N . LEU A 1 76 ? -57.040 4.966 23.156 1.00 67.00 76 LEU A N 1
ATOM 563 C CA . LEU A 1 76 ? -58.209 4.154 23.484 1.00 67.00 76 LEU A CA 1
ATOM 564 C C . LEU A 1 76 ? -58.515 3.156 22.362 1.00 67.00 76 LEU A C 1
ATOM 566 O O . LEU A 1 76 ? -58.691 1.972 22.633 1.00 67.00 76 LEU A O 1
ATOM 570 N N . ALA A 1 77 ? -58.586 3.639 21.117 1.00 67.50 77 ALA A N 1
ATOM 571 C CA . ALA A 1 77 ? -58.709 2.849 19.890 1.00 67.50 77 ALA A CA 1
ATOM 572 C C . ALA A 1 77 ? -58.636 3.766 18.657 1.00 67.50 77 ALA A C 1
ATOM 574 O O . ALA A 1 77 ? -58.994 4.942 18.741 1.00 67.50 77 ALA A O 1
ATOM 575 N N . ALA A 1 78 ? -58.264 3.205 17.502 1.00 73.31 78 ALA A N 1
ATOM 576 C CA . ALA A 1 78 ? -58.349 3.864 16.195 1.00 73.31 78 ALA A CA 1
ATOM 577 C C . ALA A 1 78 ? -57.677 5.253 16.152 1.00 73.31 78 ALA A C 1
ATOM 579 O O . ALA A 1 78 ? -58.228 6.197 15.594 1.00 73.31 78 ALA A O 1
ATOM 580 N N . GLY A 1 79 ? -56.500 5.392 16.768 1.00 69.69 79 GLY A N 1
ATOM 581 C CA . GLY A 1 79 ? -55.729 6.638 16.766 1.00 69.69 79 GLY A CA 1
ATOM 582 C C . GLY A 1 79 ? -56.379 7.788 17.538 1.00 69.69 79 GLY A C 1
ATOM 583 O O . GLY A 1 79 ? -55.921 8.921 17.410 1.00 69.69 79 GLY A O 1
ATOM 584 N N . ILE A 1 80 ? -57.434 7.522 18.320 1.00 74.44 80 ILE A N 1
ATOM 585 C CA . ILE A 1 80 ? -58.133 8.515 19.140 1.00 74.44 80 ILE A CA 1
ATOM 586 C C . ILE A 1 80 ? -57.653 8.425 20.590 1.00 74.44 80 ILE A C 1
ATOM 588 O O . ILE A 1 80 ? -57.708 7.361 21.219 1.00 74.44 80 ILE A O 1
ATOM 592 N N . PHE A 1 81 ? -57.269 9.570 21.150 1.00 81.44 81 PHE A N 1
ATOM 593 C CA . PHE A 1 81 ? -57.001 9.734 22.574 1.00 81.44 81 PHE A CA 1
ATOM 594 C C . PHE A 1 81 ? -57.921 10.791 23.186 1.00 81.44 81 PHE A C 1
ATOM 596 O O . PHE A 1 81 ? -58.277 11.793 22.564 1.00 81.44 81 PHE A O 1
ATOM 603 N N . PHE A 1 82 ? -58.316 10.546 24.432 1.00 76.38 82 PHE A N 1
ATOM 604 C CA . PHE A 1 82 ? -59.103 11.475 25.232 1.00 76.38 82 PHE A CA 1
ATOM 605 C C . PHE A 1 82 ? -58.733 11.290 26.703 1.00 76.38 82 PHE A C 1
ATOM 607 O O . PHE A 1 82 ? -59.150 10.315 27.326 1.00 76.38 82 PHE A O 1
ATOM 614 N N . GLY A 1 83 ? -57.943 12.212 27.256 1.00 66.62 83 GLY A N 1
ATOM 615 C CA . GLY A 1 83 ? -57.511 12.150 28.661 1.00 66.62 83 GLY A CA 1
ATOM 616 C C . GLY A 1 83 ? -58.287 13.042 29.611 1.00 66.62 83 GLY A C 1
ATOM 617 O O . GLY A 1 83 ? -58.021 13.040 30.807 1.00 66.62 83 GLY A O 1
ATOM 618 N N . GLY A 1 84 ? -59.236 13.826 29.100 1.00 75.38 84 GLY A N 1
ATOM 619 C CA . GLY A 1 84 ? -59.836 14.909 29.871 1.00 75.38 84 GLY A CA 1
ATOM 620 C C . GLY A 1 84 ? -58.888 16.104 30.011 1.00 75.38 84 GLY A C 1
ATOM 621 O O . GLY A 1 84 ? -58.111 16.397 29.104 1.00 75.38 84 GLY A O 1
ATOM 622 N N . SER A 1 85 ? -59.016 16.842 31.116 1.00 81.06 85 SER A N 1
ATOM 623 C CA . SER A 1 85 ? -58.230 18.052 31.379 1.00 81.06 85 SER A CA 1
ATOM 624 C C . SER A 1 85 ? -56.910 17.705 32.060 1.00 81.06 85 SER A C 1
ATOM 626 O O . SER A 1 85 ? -56.936 17.266 33.206 1.00 81.06 85 SER A O 1
ATOM 628 N N . ILE A 1 86 ? -55.789 17.993 31.402 1.00 83.38 86 ILE A N 1
ATOM 629 C CA . ILE A 1 86 ? -54.442 17.840 31.964 1.00 83.38 86 ILE A CA 1
ATOM 630 C C . ILE A 1 86 ? -53.912 19.194 32.454 1.00 83.38 86 ILE A C 1
ATOM 632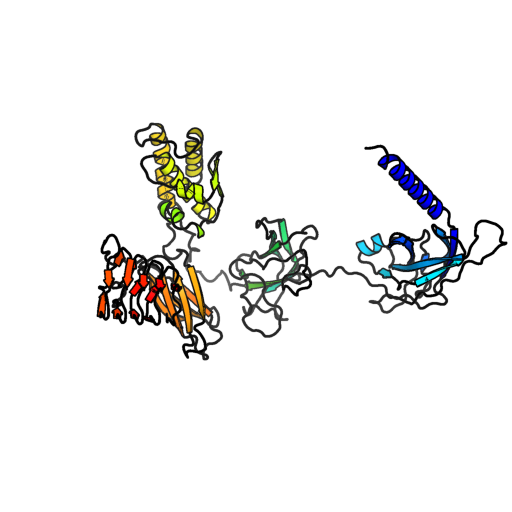 O O . ILE A 1 86 ? -54.293 20.246 31.925 1.00 83.38 86 ILE A O 1
ATOM 636 N N . THR A 1 87 ? -53.035 19.176 33.461 1.00 83.44 87 THR A N 1
ATOM 637 C CA . THR A 1 87 ? -52.357 20.386 33.964 1.00 83.44 87 THR A CA 1
ATOM 638 C C . THR A 1 87 ? -50.986 20.537 33.312 1.00 83.44 87 THR A C 1
ATOM 640 O O . THR A 1 87 ? -50.216 19.584 33.226 1.00 83.44 87 THR A O 1
ATOM 643 N N . ILE A 1 88 ? -50.684 21.750 32.860 1.00 83.75 88 ILE A N 1
ATOM 644 C CA . ILE A 1 88 ? -49.416 22.128 32.250 1.00 83.75 88 ILE A CA 1
ATOM 645 C C . ILE A 1 88 ? -48.625 22.974 33.242 1.00 83.75 88 ILE A C 1
ATOM 647 O O . ILE A 1 88 ? -48.836 24.183 33.363 1.00 83.75 88 ILE A O 1
ATOM 651 N N . ASP A 1 89 ? -47.693 22.325 33.932 1.00 80.69 89 ASP A N 1
ATOM 652 C CA . ASP A 1 89 ? -46.735 23.005 34.797 1.00 80.69 89 ASP A CA 1
ATOM 653 C C . ASP A 1 89 ? -45.870 23.953 33.963 1.00 80.69 89 ASP A C 1
ATOM 655 O O . ASP A 1 89 ? -45.393 23.578 32.886 1.00 80.69 89 ASP A O 1
ATOM 659 N N . GLY A 1 90 ? -45.628 25.171 34.447 1.00 78.25 90 GLY A N 1
ATOM 660 C CA . GLY A 1 90 ? -44.794 26.145 33.730 1.00 78.25 90 GLY A CA 1
ATOM 661 C C . GLY A 1 90 ? -45.545 27.317 33.122 1.00 78.25 90 GLY A C 1
ATOM 662 O O . GLY A 1 90 ? -44.925 28.345 32.867 1.00 78.25 90 GLY A O 1
ATOM 663 N N . VAL A 1 91 ? -46.847 27.168 32.870 1.00 81.00 91 VAL A N 1
ATOM 664 C CA . VAL A 1 91 ? -47.615 28.091 32.021 1.00 81.00 91 VAL A CA 1
ATOM 665 C C . VAL A 1 91 ? -48.925 28.442 32.714 1.00 81.00 91 VAL A C 1
ATOM 667 O O . VAL A 1 91 ? -49.612 27.556 33.214 1.00 81.00 91 VAL A O 1
ATOM 670 N N . TRP A 1 92 ? -49.290 29.723 32.779 1.00 80.75 92 TRP A N 1
ATOM 671 C CA . TRP A 1 92 ? -50.537 30.134 33.429 1.00 80.75 92 TRP A CA 1
ATOM 672 C C . TRP A 1 92 ? -51.749 29.949 32.518 1.00 80.75 92 TRP A C 1
ATOM 674 O O . TRP A 1 92 ? -51.661 30.024 31.291 1.00 80.75 92 TRP A O 1
ATOM 684 N N . GLY A 1 93 ? -52.929 29.795 33.124 1.00 81.69 93 GLY A N 1
ATOM 685 C CA . GLY A 1 93 ? -54.174 29.909 32.372 1.00 81.69 93 GLY A CA 1
ATOM 686 C C . GLY A 1 93 ? -54.259 31.258 31.654 1.00 81.69 93 GLY A C 1
ATOM 687 O O . GLY A 1 93 ? -53.830 32.284 32.177 1.00 81.69 93 GLY A O 1
ATOM 688 N N . GLY A 1 94 ? -54.756 31.262 30.421 1.00 78.44 94 GLY A N 1
ATOM 689 C CA . GLY A 1 94 ? -54.812 32.414 29.520 1.00 78.44 94 GLY A CA 1
ATOM 690 C C . GLY A 1 94 ? -53.503 32.744 28.790 1.00 78.44 94 GLY A C 1
ATOM 691 O O . GLY A 1 94 ? -53.481 33.705 28.020 1.00 78.44 94 GLY A O 1
ATOM 692 N N . GLU A 1 95 ? -52.407 32.022 29.036 1.00 82.94 95 GLU A N 1
ATOM 693 C CA . GLU A 1 95 ? -51.160 32.154 28.270 1.00 82.94 95 GLU A CA 1
ATOM 694 C C . GLU A 1 95 ? -51.106 31.152 27.114 1.00 82.94 95 GLU A C 1
ATOM 696 O O . GLU A 1 95 ? -51.746 30.099 27.149 1.00 82.94 95 GLU A O 1
ATOM 701 N N . SER A 1 96 ? -50.366 31.508 26.062 1.00 85.62 96 SER A N 1
ATOM 702 C CA . SER A 1 96 ? -50.093 30.611 24.939 1.00 85.62 96 SER A CA 1
ATOM 703 C C . SER A 1 96 ? -48.710 29.992 25.074 1.00 85.62 96 SER A C 1
ATOM 705 O O . SER A 1 96 ? -47.767 30.670 25.475 1.00 85.62 96 SER A O 1
ATOM 707 N N . THR A 1 97 ? -48.590 28.723 24.703 1.00 86.50 97 THR A N 1
ATOM 708 C CA . THR A 1 97 ? -47.322 27.991 24.667 1.00 86.50 97 THR A CA 1
ATOM 709 C C . THR A 1 97 ? -47.183 27.249 23.341 1.00 86.50 97 THR A C 1
ATOM 711 O O . THR A 1 97 ? -48.186 26.853 22.740 1.00 86.50 97 THR A O 1
ATOM 714 N N . THR A 1 98 ? -45.949 27.100 22.861 1.00 90.94 98 THR A N 1
ATOM 715 C CA . THR A 1 98 ? -45.647 26.259 21.700 1.00 90.94 98 THR A CA 1
ATOM 716 C C . THR A 1 98 ? -45.508 24.823 22.173 1.00 90.94 98 THR A C 1
ATOM 718 O O . THR A 1 98 ? -44.734 24.532 23.088 1.00 90.94 98 THR A O 1
ATOM 721 N N . MET A 1 99 ? -46.271 23.932 21.552 1.00 90.12 99 MET A N 1
ATOM 722 C CA . MET A 1 99 ? -46.319 22.524 21.901 1.00 90.12 99 MET A CA 1
ATOM 723 C C . MET A 1 99 ? -46.219 21.626 20.673 1.00 90.12 99 MET A C 1
ATOM 725 O O . MET A 1 99 ? -46.430 22.053 19.537 1.00 90.12 99 MET A O 1
ATOM 729 N N . LYS A 1 100 ? -45.906 20.363 20.936 1.00 92.00 100 LYS A N 1
ATOM 730 C CA . LYS A 1 100 ? -46.027 19.248 19.998 1.00 92.00 100 LYS A CA 1
ATOM 731 C C . LYS A 1 100 ? -46.584 18.040 20.738 1.00 92.00 100 LYS A C 1
ATOM 733 O O . LYS A 1 100 ? -46.468 17.951 21.961 1.00 92.00 100 LYS A O 1
ATOM 738 N N . VAL A 1 101 ? -47.172 17.104 20.010 1.00 91.00 101 VAL A N 1
ATOM 739 C CA . VAL A 1 101 ? -47.632 15.828 20.562 1.00 91.00 101 VAL A CA 1
ATOM 740 C C . VAL A 1 101 ? -46.695 14.738 20.085 1.00 91.00 101 VAL A C 1
ATOM 742 O O . VAL A 1 101 ? -46.443 14.637 18.892 1.00 91.00 101 VAL A O 1
ATOM 745 N N . VAL A 1 102 ? -46.177 13.935 21.008 1.00 93.12 102 VAL A N 1
ATOM 746 C CA . VAL A 1 102 ? -45.317 12.789 20.700 1.00 93.12 102 VAL A CA 1
ATOM 747 C C . VAL A 1 102 ? -46.103 11.516 20.975 1.00 93.12 102 VAL A C 1
ATOM 749 O O . VAL A 1 102 ? -46.791 11.428 21.993 1.00 93.12 102 VAL A O 1
ATOM 752 N N . ALA A 1 103 ? -46.020 10.550 20.065 1.00 92.06 103 ALA A N 1
ATOM 753 C CA . ALA A 1 103 ? -46.690 9.261 20.172 1.00 92.06 103 ALA A CA 1
ATOM 754 C C . ALA A 1 103 ? -45.699 8.116 19.949 1.00 92.06 103 ALA A C 1
ATOM 756 O O . ALA A 1 103 ? -44.764 8.268 19.162 1.00 92.06 103 ALA A O 1
ATOM 757 N N . TRP A 1 104 ? -45.906 6.983 20.622 1.00 92.06 104 TRP A N 1
ATOM 758 C CA . TRP A 1 104 ? -45.087 5.782 20.447 1.00 92.06 104 TRP A CA 1
ATOM 759 C C . TRP A 1 104 ? -45.854 4.480 20.700 1.00 92.06 104 TRP A C 1
ATOM 761 O O . TRP A 1 104 ? -46.883 4.459 21.380 1.00 92.06 104 TRP A O 1
ATOM 771 N N . GLU A 1 105 ? -45.346 3.394 20.124 1.00 91.25 105 GLU A N 1
ATOM 772 C CA . GLU A 1 105 ? -45.955 2.067 20.133 1.00 91.25 105 GLU A CA 1
ATOM 773 C C . GLU A 1 105 ? -45.748 1.335 21.468 1.00 91.25 105 GLU A C 1
ATOM 775 O O . GLU A 1 105 ? -44.677 1.375 22.085 1.00 91.25 105 GLU A O 1
ATOM 780 N N . ALA A 1 106 ? -46.784 0.624 21.911 1.00 86.88 106 ALA A N 1
ATOM 781 C CA . ALA A 1 106 ? -46.683 -0.327 23.012 1.00 86.88 106 ALA A CA 1
ATOM 782 C C . ALA A 1 106 ? -45.724 -1.497 22.674 1.00 86.88 106 ALA A C 1
ATOM 784 O O . ALA A 1 106 ? -45.603 -1.888 21.519 1.00 86.88 106 ALA A O 1
ATOM 785 N N . PRO A 1 107 ? -45.068 -2.139 23.660 1.00 89.69 107 PRO A N 1
ATOM 786 C CA . PRO A 1 107 ? -45.263 -2.010 25.104 1.00 89.69 107 PRO A CA 1
ATOM 787 C C . PRO A 1 107 ? -44.414 -0.916 25.770 1.00 89.69 107 PRO A C 1
ATOM 789 O O . PRO A 1 107 ? -44.343 -0.893 27.001 1.00 89.69 107 PRO A O 1
ATOM 792 N N . ALA A 1 108 ? -43.752 -0.033 25.013 1.00 87.94 108 ALA A N 1
ATOM 793 C CA . ALA A 1 108 ? -42.928 1.007 25.618 1.00 87.94 108 ALA A CA 1
ATOM 794 C C . ALA A 1 108 ? -43.762 1.979 26.459 1.00 87.94 108 ALA A C 1
ATOM 796 O O . ALA A 1 108 ? -44.775 2.528 26.028 1.00 87.94 108 ALA A O 1
ATOM 797 N N . THR A 1 109 ? -43.296 2.211 27.682 1.00 86.81 109 THR A N 1
ATOM 798 C CA . THR A 1 109 ? -43.934 3.133 28.625 1.00 86.81 109 THR A CA 1
ATOM 799 C C . THR A 1 109 ? -43.355 4.539 28.563 1.00 86.81 109 THR A C 1
ATOM 801 O O . THR A 1 109 ? -44.043 5.461 28.979 1.00 86.81 109 THR A O 1
ATOM 804 N N . THR A 1 110 ? -42.162 4.726 27.990 1.00 89.00 110 THR A N 1
ATOM 805 C CA . THR A 1 110 ? -41.552 6.044 27.741 1.00 89.00 110 THR A CA 1
ATOM 806 C C . THR A 1 110 ? -41.054 6.156 26.301 1.00 89.00 110 THR A C 1
ATOM 808 O O . THR A 1 110 ? -40.817 5.138 25.644 1.00 89.00 110 THR A O 1
ATOM 811 N N . LEU A 1 111 ? -40.857 7.389 25.820 1.00 88.38 111 LEU A N 1
ATOM 812 C CA . LEU A 1 111 ? -40.278 7.643 24.500 1.00 88.38 111 LEU A CA 1
ATOM 813 C C . LEU A 1 111 ? -38.869 7.048 24.386 1.00 88.38 111 LEU A C 1
ATOM 815 O O . LEU A 1 111 ? -38.552 6.416 23.384 1.00 88.38 111 LEU A O 1
ATOM 819 N N . GLU A 1 112 ? -38.042 7.191 25.423 1.00 88.38 112 GLU A N 1
ATOM 820 C CA . GLU A 1 112 ? -36.678 6.653 25.435 1.00 88.38 112 GLU A CA 1
ATOM 821 C C . GLU A 1 112 ? -36.680 5.122 25.343 1.00 88.38 112 GLU A C 1
ATOM 823 O O . GLU A 1 112 ? -35.849 4.529 24.656 1.00 88.38 112 GLU A O 1
ATOM 828 N N . GLN A 1 113 ? -37.637 4.465 26.009 1.00 86.50 113 GLN A N 1
ATOM 829 C CA . GLN A 1 113 ? -37.825 3.021 25.898 1.00 86.50 113 GLN A CA 1
ATOM 830 C C . GLN A 1 113 ? -38.260 2.622 24.482 1.00 86.50 113 GLN A C 1
ATOM 832 O O . GLN A 1 113 ? -37.763 1.627 23.959 1.00 86.50 113 GLN A O 1
ATOM 837 N N . ALA A 1 114 ? -39.163 3.382 23.857 1.00 86.69 114 ALA A N 1
ATOM 838 C CA . ALA A 1 114 ? -39.588 3.122 22.485 1.00 86.69 114 ALA A CA 1
ATOM 839 C C . ALA A 1 114 ? -38.414 3.251 21.505 1.00 86.69 114 ALA A C 1
ATOM 841 O O . ALA A 1 114 ? -38.184 2.346 20.708 1.00 86.69 114 ALA A O 1
ATOM 842 N N . GLN A 1 115 ? -37.626 4.320 21.635 1.00 85.81 115 GLN A N 1
ATOM 843 C CA . GLN A 1 115 ? -36.442 4.585 20.817 1.00 85.81 115 GLN A CA 1
ATOM 844 C C . GLN A 1 115 ? -35.380 3.490 20.976 1.00 85.81 115 GLN A C 1
ATOM 846 O O . GLN A 1 115 ? -34.942 2.914 19.987 1.00 85.81 115 GLN A O 1
ATOM 851 N N . SER A 1 116 ? -35.018 3.147 22.215 1.00 79.69 116 SER A N 1
ATOM 852 C CA . SER A 1 116 ? -34.018 2.102 22.499 1.00 79.69 116 SER A CA 1
ATOM 853 C C . SER A 1 116 ? -34.467 0.686 22.129 1.00 79.69 116 SER A C 1
ATOM 855 O O . SER A 1 116 ? -33.626 -0.183 21.934 1.00 79.69 116 SER A O 1
ATOM 857 N N . SER A 1 117 ? -35.776 0.439 22.028 1.00 78.75 117 SER A N 1
ATOM 858 C CA . SER A 1 117 ? -36.330 -0.875 21.669 1.00 78.75 117 SER A CA 1
ATOM 859 C C . SER A 1 117 ? -36.733 -0.972 20.192 1.00 78.75 117 SER A C 1
ATOM 861 O O . SER A 1 117 ? -37.356 -1.959 19.808 1.00 78.75 117 SER A O 1
ATOM 863 N N . GLY A 1 118 ? -36.431 0.050 19.378 1.00 78.75 118 GLY A N 1
ATOM 864 C CA . GLY A 1 118 ? -36.765 0.089 17.948 1.00 78.75 118 GLY A CA 1
ATOM 865 C C . GLY A 1 118 ? -38.269 0.136 17.646 1.00 78.75 118 GLY A C 1
ATOM 866 O O . GLY A 1 118 ? -38.693 -0.229 16.552 1.00 78.75 118 GLY A O 1
ATOM 867 N N . LEU A 1 119 ? -39.094 0.545 18.613 1.00 86.06 119 LEU A N 1
ATOM 868 C CA . LEU A 1 119 ? -40.546 0.632 18.455 1.00 86.06 119 LEU A CA 1
ATOM 869 C C . LEU A 1 119 ? -40.944 1.908 17.707 1.00 86.06 119 LEU A C 1
ATOM 871 O O . LEU A 1 119 ? -40.232 2.917 17.734 1.00 86.06 119 LEU A O 1
ATOM 875 N N . ALA A 1 120 ? -42.108 1.879 17.051 1.00 88.69 120 ALA A N 1
ATOM 876 C CA . ALA A 1 120 ? -42.585 3.025 16.293 1.00 88.69 120 ALA A CA 1
ATOM 877 C C . ALA A 1 120 ? -42.833 4.246 17.173 1.00 88.69 120 ALA A C 1
ATOM 879 O O . ALA A 1 120 ? -43.495 4.154 18.202 1.00 88.69 120 ALA A O 1
ATOM 880 N N . TRP A 1 121 ? -42.325 5.404 16.757 1.00 92.69 121 TRP A N 1
ATOM 881 C CA . TRP A 1 121 ? -42.608 6.680 17.404 1.00 92.69 121 TRP A CA 1
ATOM 882 C C . TRP A 1 121 ? -42.642 7.819 16.381 1.00 92.69 121 TRP A C 1
ATOM 884 O O . TRP A 1 121 ? -42.193 7.683 15.243 1.00 92.69 121 TRP A O 1
ATOM 894 N N . GLY A 1 122 ? -43.229 8.944 16.768 1.00 90.50 122 GLY A N 1
ATOM 895 C CA . GLY A 1 122 ? -43.326 10.129 15.923 1.00 90.50 122 GLY A CA 1
ATOM 896 C C . GLY A 1 122 ? -43.831 11.334 16.700 1.00 90.50 122 GLY A C 1
ATOM 897 O O . GLY A 1 122 ? -44.223 11.225 17.864 1.00 90.50 122 GLY A O 1
ATOM 898 N N . GLN A 1 123 ? -43.820 12.498 16.058 1.00 92.81 123 GLN A N 1
ATOM 899 C CA . GLN A 1 123 ? -44.285 13.744 16.660 1.00 92.81 123 GLN A CA 1
ATOM 900 C C . GLN A 1 123 ? -45.116 14.566 15.676 1.00 92.81 123 GLN A C 1
ATOM 902 O O . GLN A 1 123 ? -44.849 14.569 14.474 1.00 92.81 123 GLN A O 1
ATOM 907 N N . SER A 1 124 ? -46.097 15.299 16.194 1.00 91.00 124 SER A N 1
ATOM 908 C CA . SER A 1 124 ? -46.849 16.277 15.417 1.00 91.00 124 SER A CA 1
ATOM 909 C C . SER A 1 124 ? -45.949 17.440 14.990 1.00 91.00 124 SER A C 1
ATOM 911 O O . SER A 1 124 ? -44.952 17.736 15.662 1.00 91.00 124 SER A O 1
ATOM 913 N N . PRO A 1 125 ? -46.344 18.193 13.950 1.00 89.19 125 PRO A N 1
ATOM 914 C CA . PRO A 1 125 ? -45.851 19.548 13.764 1.00 89.19 125 PRO A CA 1
ATOM 915 C C . PRO A 1 125 ? -46.046 20.390 15.029 1.00 89.19 125 PRO A C 1
ATOM 917 O O . PRO A 1 125 ? -46.935 20.121 15.846 1.00 89.19 125 PRO A O 1
ATOM 920 N N . GLU A 1 126 ? -45.216 21.415 15.178 1.00 92.25 126 GLU A N 1
ATOM 921 C CA . GLU A 1 126 ? -45.330 22.376 16.269 1.00 92.25 126 GLU A CA 1
ATOM 922 C C . GLU A 1 126 ? -46.569 23.253 16.075 1.00 92.25 126 GLU A C 1
ATOM 924 O O . GLU A 1 126 ? -46.851 23.726 14.971 1.00 92.25 126 GLU A O 1
ATOM 929 N N . PHE A 1 127 ? -47.298 23.504 17.157 1.00 89.12 127 PHE A N 1
ATOM 930 C CA . PHE A 1 127 ? -48.449 24.397 17.146 1.00 89.12 127 PHE A CA 1
ATOM 931 C C . PHE A 1 127 ? -48.516 25.225 18.426 1.00 89.12 127 PHE A C 1
ATOM 933 O O . PHE A 1 127 ? -47.998 24.853 19.480 1.00 89.12 127 PHE A O 1
ATOM 940 N N . THR A 1 128 ? -49.143 26.395 18.330 1.00 88.94 128 THR A N 1
ATOM 941 C CA . THR A 1 128 ? -49.342 27.288 19.473 1.00 88.94 128 THR A CA 1
ATOM 942 C C . THR A 1 128 ? -50.710 27.048 20.085 1.00 88.94 128 THR A C 1
ATOM 944 O O . THR A 1 128 ? -51.724 27.122 19.396 1.00 88.94 128 THR A O 1
ATOM 947 N N . GLN A 1 129 ? -50.740 26.845 21.396 1.00 87.12 129 GLN A N 1
ATOM 948 C CA . GLN A 1 129 ? -51.956 26.542 22.132 1.00 87.12 129 GLN A CA 1
ATOM 949 C C . GLN A 1 129 ? -52.145 27.503 23.300 1.00 87.12 129 GLN A C 1
ATOM 951 O O . GLN A 1 129 ? -51.256 27.678 24.133 1.00 87.12 129 GLN A O 1
ATOM 956 N N . LEU A 1 130 ? -53.343 28.077 23.387 1.00 86.81 130 LEU A N 1
ATOM 957 C CA . LEU A 1 130 ? -53.799 28.849 24.539 1.00 86.81 130 LEU A CA 1
ATOM 958 C C . LEU A 1 130 ? -54.261 27.895 25.646 1.00 86.81 130 LEU A C 1
ATOM 960 O O . LEU A 1 130 ? -55.070 27.008 25.376 1.00 86.81 130 LEU A O 1
ATOM 964 N N . LEU A 1 131 ? -53.796 28.081 26.880 1.00 86.06 131 LEU A N 1
ATOM 965 C CA . LEU A 1 131 ? -54.230 27.275 28.024 1.00 86.06 131 LEU A CA 1
ATOM 966 C C . LEU A 1 131 ? -55.421 27.912 28.750 1.00 86.06 131 LEU A C 1
ATOM 968 O O . LEU A 1 131 ? -55.526 29.132 28.854 1.00 86.06 131 LEU A O 1
ATOM 972 N N . GLY A 1 132 ? -56.321 27.082 29.274 1.00 82.50 132 GLY A N 1
ATOM 973 C CA . GLY A 1 132 ? -57.372 27.477 30.220 1.00 82.50 132 GLY A CA 1
ATOM 974 C C . GLY A 1 132 ? -56.868 27.453 31.667 1.00 82.50 132 GLY A C 1
ATOM 975 O O . GLY A 1 132 ? -55.691 27.206 31.911 1.00 82.50 132 GLY A O 1
ATOM 976 N N . GLY A 1 133 ? -57.743 27.679 32.645 1.00 74.75 133 GLY A N 1
ATOM 977 C CA . GLY A 1 133 ? -57.396 27.622 34.072 1.00 74.75 133 GLY A CA 1
ATOM 978 C C . GLY A 1 133 ? -57.175 28.986 34.753 1.00 74.75 133 GLY A C 1
ATOM 979 O O . GLY A 1 133 ? -57.244 30.036 34.110 1.00 74.75 133 GLY A O 1
ATOM 980 N N . PRO A 1 134 ? -56.982 28.995 36.084 1.00 66.00 134 PRO A N 1
ATOM 981 C CA . PRO A 1 134 ? -56.984 30.214 36.893 1.00 66.00 134 PRO A CA 1
ATOM 982 C C . PRO A 1 134 ? -55.736 31.092 36.680 1.00 66.00 134 PRO A C 1
ATOM 984 O O . PRO A 1 134 ? -54.621 30.590 36.534 1.00 66.00 134 PRO A O 1
ATOM 987 N N . ARG A 1 135 ? -55.921 32.420 36.737 1.00 64.94 135 ARG A N 1
ATOM 988 C CA . ARG A 1 135 ? -54.848 33.423 36.893 1.00 64.94 135 ARG A CA 1
ATOM 989 C C . ARG A 1 135 ? -54.831 33.956 38.328 1.00 64.94 135 ARG A C 1
ATOM 991 O O . ARG A 1 135 ? -55.873 33.995 38.981 1.00 64.94 135 ARG A O 1
ATOM 998 N N . PHE A 1 136 ? -53.665 34.373 38.828 1.00 55.84 136 PHE A N 1
ATOM 999 C CA . PHE A 1 136 ? -53.597 35.097 40.103 1.00 55.84 136 PHE A CA 1
ATOM 1000 C C . PHE A 1 136 ? -54.269 36.479 39.982 1.00 55.84 136 PHE A C 1
ATOM 1002 O O . PHE A 1 136 ? -54.077 37.172 38.989 1.00 55.84 136 PHE A O 1
ATOM 1009 N N . GLU A 1 137 ? -55.016 36.838 41.035 1.00 51.28 137 GLU A N 1
ATOM 1010 C CA . GLU A 1 137 ? -55.844 38.044 41.240 1.00 51.28 137 GLU A CA 1
ATOM 1011 C C . GLU A 1 137 ? -57.146 38.170 40.419 1.00 51.28 137 GLU A C 1
ATOM 1013 O O . GLU A 1 137 ? -57.184 38.690 39.312 1.00 51.28 137 GLU A O 1
ATOM 1018 N N . GLY A 1 138 ? -58.265 37.826 41.072 1.00 54.41 138 GLY A N 1
ATOM 1019 C CA . GLY A 1 138 ? -59.523 38.576 40.944 1.00 54.41 138 GLY A CA 1
ATOM 1020 C C . GLY A 1 138 ? -60.633 38.011 40.057 1.00 54.41 138 GLY A C 1
ATOM 1021 O O . GLY A 1 138 ? -61.787 38.350 40.312 1.00 54.41 138 GLY A O 1
ATOM 1022 N N . ASP A 1 139 ? -60.349 37.130 39.098 1.00 52.19 139 ASP A N 1
ATOM 1023 C CA . ASP A 1 139 ? -61.379 36.662 38.157 1.00 52.19 139 ASP A CA 1
ATOM 1024 C C . ASP A 1 139 ? -61.967 35.276 38.499 1.00 52.19 139 ASP A C 1
ATOM 1026 O O . ASP A 1 139 ? -61.272 34.316 38.834 1.00 52.19 139 ASP A O 1
ATOM 1030 N N . VAL A 1 140 ? -63.303 35.213 38.438 1.00 48.47 140 VAL A N 1
ATOM 1031 C CA . VAL A 1 140 ? -64.196 34.101 38.820 1.00 48.47 140 VAL A CA 1
ATOM 1032 C C . VAL A 1 140 ? -64.044 32.889 37.874 1.00 48.47 140 VAL A C 1
ATOM 1034 O O . VAL A 1 140 ? -63.966 33.086 36.662 1.00 48.47 140 VAL A O 1
ATOM 1037 N N . PRO A 1 141 ? -64.064 31.630 38.369 1.00 52.09 141 PRO A N 1
ATOM 1038 C CA . PRO A 1 141 ? -63.955 30.441 37.520 1.00 52.09 141 PRO A CA 1
ATOM 1039 C C . PRO A 1 141 ? -65.269 30.045 36.804 1.00 52.09 141 PRO A C 1
ATOM 1041 O O . PRO A 1 141 ? -66.356 30.424 37.246 1.00 52.09 141 PRO A O 1
ATOM 1044 N N . PRO A 1 142 ? -65.183 29.188 35.762 1.00 50.19 142 PRO A N 1
ATOM 1045 C CA . PRO A 1 142 ? -63.959 28.563 35.275 1.00 50.19 142 PRO A CA 1
ATOM 1046 C C . PRO A 1 142 ? -63.534 29.187 33.947 1.00 50.19 142 PRO A C 1
ATOM 1048 O O . PRO A 1 142 ? -64.302 29.196 32.986 1.00 50.19 142 PRO A O 1
ATOM 1051 N N . ALA A 1 143 ? -62.284 29.636 33.840 1.00 56.78 143 ALA A N 1
ATOM 1052 C CA . ALA A 1 143 ? -61.653 29.640 32.528 1.00 56.78 143 ALA A CA 1
ATOM 1053 C C . ALA A 1 143 ? -61.543 28.162 32.127 1.00 56.78 143 ALA A C 1
ATOM 1055 O O . ALA A 1 143 ? -60.644 27.463 32.589 1.00 56.78 143 ALA A O 1
ATOM 1056 N N . VAL A 1 144 ? -62.562 27.664 31.416 1.00 69.12 144 VAL A N 1
ATOM 1057 C CA . VAL A 1 144 ? -62.717 26.260 31.015 1.00 69.12 144 VAL A CA 1
ATOM 1058 C C . VAL A 1 144 ? -61.382 25.778 30.442 1.00 69.12 144 VAL A C 1
ATOM 1060 O O . VAL A 1 144 ? -60.765 26.548 29.698 1.00 69.12 144 VAL A O 1
ATOM 1063 N N . PRO A 1 145 ? -60.912 24.560 30.778 1.00 70.31 145 PRO A N 1
ATOM 1064 C CA . PRO A 1 145 ? -59.748 23.984 30.119 1.00 70.31 145 PRO A CA 1
ATOM 1065 C C . PRO A 1 145 ? -59.875 24.176 28.609 1.00 70.31 145 PRO A C 1
ATOM 1067 O O . PRO A 1 145 ? -60.926 23.888 28.026 1.00 70.31 145 PRO A O 1
ATOM 1070 N N . ALA A 1 146 ? -58.843 24.743 27.993 1.00 80.06 146 ALA A N 1
ATOM 1071 C CA . ALA A 1 146 ? -58.903 25.046 26.574 1.00 80.06 146 ALA A CA 1
ATOM 1072 C C . ALA A 1 146 ? -59.004 23.739 25.784 1.00 80.06 146 ALA A C 1
ATOM 1074 O O . ALA A 1 146 ? -58.350 22.757 26.132 1.00 80.06 146 ALA A O 1
ATOM 1075 N N . GLN A 1 147 ? -59.819 23.714 24.729 1.00 83.94 147 GLN A N 1
ATOM 1076 C CA . GLN A 1 147 ? -59.752 22.607 23.779 1.00 83.94 147 GLN A CA 1
ATOM 1077 C C . GLN A 1 147 ? -58.420 22.691 23.042 1.00 83.94 147 GLN A C 1
ATOM 1079 O O . GLN A 1 147 ? -57.993 23.788 22.659 1.00 83.94 147 GLN A O 1
ATOM 1084 N N . MET A 1 148 ? -57.770 21.544 22.866 1.00 84.06 148 MET A N 1
ATOM 1085 C CA . MET A 1 148 ? -56.604 21.468 22.003 1.00 84.06 148 MET A CA 1
ATOM 1086 C C . MET A 1 148 ? -57.026 21.791 20.567 1.00 84.06 148 MET A C 1
ATOM 1088 O O . MET A 1 148 ? -58.014 21.247 20.076 1.00 84.06 148 MET A O 1
ATOM 1092 N N . ASN A 1 149 ? -56.322 22.726 19.937 1.00 81.00 149 ASN A N 1
ATOM 1093 C CA . ASN A 1 149 ? -56.611 23.203 18.593 1.00 81.00 149 ASN A CA 1
ATOM 1094 C C . ASN A 1 149 ? -55.295 23.492 17.863 1.00 81.00 149 ASN A C 1
ATOM 1096 O O . ASN A 1 149 ? -54.430 24.185 18.398 1.00 81.00 149 ASN A O 1
ATOM 1100 N N . GLY A 1 150 ? -55.162 22.992 16.638 1.00 75.31 150 GLY A N 1
ATOM 1101 C CA . GLY A 1 150 ? -53.996 23.196 15.780 1.00 75.31 150 GLY A CA 1
ATOM 1102 C C . GLY A 1 150 ? -53.082 21.979 15.645 1.00 75.31 150 GLY A C 1
ATOM 1103 O O . GLY A 1 150 ? -52.078 22.067 14.940 1.00 75.31 150 GLY A O 1
ATOM 1104 N N . MET A 1 151 ? -53.424 20.842 16.262 1.00 84.31 151 MET A N 1
ATOM 1105 C CA . MET A 1 151 ? -52.685 19.600 16.040 1.00 84.31 151 MET A CA 1
ATOM 1106 C C . MET A 1 151 ? -53.136 18.970 14.723 1.00 84.31 151 MET A C 1
ATOM 1108 O O . MET A 1 151 ? -54.258 18.495 14.597 1.00 84.31 151 MET A O 1
ATOM 1112 N N . THR A 1 152 ? -52.237 18.892 13.751 1.00 83.31 152 THR A N 1
ATOM 1113 C CA . THR A 1 152 ? -52.481 18.088 12.549 1.00 83.31 152 THR A CA 1
ATOM 1114 C C . THR A 1 152 ? -52.110 16.627 12.794 1.00 83.31 152 THR A C 1
ATOM 1116 O O . THR A 1 152 ? -51.302 16.310 13.669 1.00 83.31 152 THR A O 1
ATOM 1119 N N . GLY A 1 153 ? -52.743 15.727 12.042 1.00 81.50 153 GLY A N 1
ATOM 1120 C CA . GLY A 1 153 ? -52.452 14.296 12.099 1.00 81.50 153 GLY A CA 1
ATOM 1121 C C . GLY A 1 153 ? -51.025 14.042 11.635 1.00 81.50 153 GLY A C 1
ATOM 1122 O O . GLY A 1 153 ? -50.521 14.745 10.759 1.00 81.50 153 GLY A O 1
ATOM 1123 N N . PHE A 1 154 ? -50.379 13.058 12.241 1.00 87.38 154 PHE A N 1
ATOM 1124 C CA . PHE A 1 154 ? -48.996 12.710 11.954 1.00 87.38 154 PHE A CA 1
ATOM 1125 C C . PHE A 1 154 ? -48.811 11.201 12.024 1.00 87.38 154 PHE A C 1
ATOM 1127 O O . PHE A 1 154 ? -49.651 10.468 12.556 1.00 87.38 154 PHE A O 1
ATOM 1134 N N . GLU A 1 155 ? -47.697 10.756 11.469 1.00 88.31 155 GLU A N 1
ATOM 1135 C CA . GLU A 1 155 ? -47.355 9.349 11.370 1.00 88.31 155 GLU A CA 1
ATOM 1136 C C . GLU A 1 155 ? -46.324 8.994 12.441 1.00 88.31 155 GLU A C 1
ATOM 1138 O O . GLU A 1 155 ? -45.424 9.787 12.737 1.00 88.31 155 GLU A O 1
ATOM 1143 N N . ILE A 1 156 ? -46.456 7.805 13.026 1.00 87.44 156 ILE A N 1
ATOM 1144 C CA . ILE A 1 156 ? -45.371 7.174 13.777 1.00 87.44 156 ILE A CA 1
ATOM 1145 C C . ILE A 1 156 ? -44.744 6.093 12.912 1.00 87.44 156 ILE A C 1
ATOM 1147 O O . ILE A 1 156 ? -45.431 5.418 12.146 1.00 87.44 156 ILE A O 1
ATOM 1151 N N . GLN A 1 157 ? -43.442 5.914 13.056 1.00 86.12 157 GLN A N 1
ATOM 1152 C CA . GLN A 1 157 ? -42.704 4.878 12.348 1.00 86.12 157 GLN A CA 1
ATOM 1153 C C . GLN A 1 157 ? -41.634 4.318 13.272 1.00 86.12 157 GLN A C 1
ATOM 1155 O O . GLN A 1 157 ? -41.065 5.055 14.084 1.00 86.12 157 GLN A O 1
ATOM 1160 N N . ALA A 1 158 ? -41.371 3.015 13.174 1.00 78.69 158 ALA A N 1
ATOM 1161 C CA . ALA A 1 158 ? -40.183 2.443 13.788 1.00 78.69 158 ALA A CA 1
ATOM 1162 C C . ALA A 1 158 ? -38.988 3.150 13.162 1.00 78.69 158 ALA A C 1
ATOM 1164 O O . ALA A 1 158 ? -38.777 3.069 11.953 1.00 78.69 158 ALA A O 1
ATOM 1165 N N . GLN A 1 159 ? -38.232 3.885 13.977 1.00 62.72 159 GLN A N 1
ATOM 1166 C CA . GLN A 1 159 ? -36.866 4.217 13.606 1.00 62.72 159 GLN A CA 1
ATOM 1167 C C . GLN A 1 159 ? -36.111 2.898 13.724 1.00 62.72 159 GLN A C 1
ATOM 1169 O O . GLN A 1 159 ? -35.568 2.577 14.777 1.00 62.72 159 GLN A O 1
ATOM 1174 N N . ILE A 1 160 ? -36.188 2.078 12.678 1.00 51.94 160 ILE A N 1
ATOM 1175 C CA . ILE A 1 160 ? -35.237 0.993 12.511 1.00 51.94 160 ILE A CA 1
ATOM 1176 C C . ILE A 1 160 ? -33.923 1.750 12.304 1.00 51.94 160 ILE A C 1
ATOM 1178 O O . ILE A 1 160 ? -33.854 2.504 11.327 1.00 51.94 160 ILE A O 1
ATOM 1182 N N . PRO A 1 161 ? -32.931 1.675 13.216 1.00 46.69 161 PRO A N 1
ATOM 1183 C CA . PRO A 1 161 ? -31.599 2.118 12.836 1.00 46.69 161 PRO A CA 1
ATOM 1184 C C . PRO A 1 161 ? -31.317 1.418 11.516 1.00 46.69 161 PRO A C 1
ATOM 1186 O O . PRO A 1 161 ? -31.568 0.217 11.412 1.00 46.69 161 PRO A O 1
ATOM 1189 N N . THR A 1 162 ? -30.943 2.162 10.479 1.00 43.03 162 THR A N 1
ATOM 1190 C CA . THR A 1 162 ? -30.551 1.541 9.221 1.00 43.03 162 THR A CA 1
ATOM 1191 C C . THR A 1 162 ? -29.404 0.614 9.584 1.00 43.03 162 THR A C 1
ATOM 1193 O O . THR A 1 162 ? -28.301 1.082 9.850 1.00 43.03 162 THR A O 1
ATOM 1196 N N . ILE A 1 163 ? -29.676 -0.684 9.737 1.00 48.31 163 ILE A N 1
ATOM 1197 C CA . ILE A 1 163 ? -28.609 -1.645 9.922 1.00 48.31 163 ILE A CA 1
ATOM 1198 C C . ILE A 1 163 ? -28.002 -1.722 8.536 1.00 48.31 163 ILE A C 1
ATOM 1200 O O . ILE A 1 163 ? -28.557 -2.323 7.616 1.00 48.31 163 ILE A O 1
ATOM 1204 N N . THR A 1 164 ? -26.927 -0.972 8.365 1.00 57.53 164 THR A N 1
ATOM 1205 C CA . THR A 1 164 ? -26.079 -1.045 7.195 1.00 57.53 164 THR A CA 1
ATOM 1206 C C . THR A 1 164 ? -25.377 -2.391 7.279 1.00 57.53 164 THR A C 1
ATOM 1208 O O . THR A 1 164 ? -24.336 -2.527 7.912 1.00 57.53 164 THR A O 1
ATOM 1211 N N . TYR A 1 165 ? -26.003 -3.424 6.721 1.00 64.69 165 TYR A N 1
ATOM 1212 C CA . TYR A 1 165 ? -25.394 -4.744 6.658 1.00 64.69 165 TYR A CA 1
ATOM 1213 C C . TYR A 1 165 ? -24.286 -4.706 5.609 1.00 64.69 165 TYR A C 1
ATOM 1215 O O . TYR A 1 165 ? -24.545 -4.563 4.412 1.00 64.69 165 TYR A O 1
ATOM 1223 N N . HIS A 1 166 ? -23.043 -4.826 6.060 1.00 85.62 166 HIS A N 1
ATOM 1224 C CA . HIS A 1 166 ? -21.934 -5.133 5.168 1.00 85.62 166 HIS A CA 1
ATOM 1225 C C . HIS A 1 166 ? -22.047 -6.603 4.755 1.00 85.62 166 HIS A C 1
ATOM 1227 O O . HIS A 1 166 ? -22.560 -7.412 5.525 1.00 85.62 166 HIS A O 1
ATOM 1233 N N . GLN A 1 167 ? -21.607 -6.963 3.554 1.00 89.62 167 GLN A N 1
ATOM 1234 C CA . GLN A 1 167 ? -21.799 -8.291 2.979 1.00 89.62 167 GLN A CA 1
ATOM 1235 C C . GLN A 1 167 ? -20.507 -8.862 2.402 1.00 89.62 167 GLN A C 1
ATOM 1237 O O . GLN A 1 167 ? -19.721 -8.158 1.769 1.00 89.62 167 GLN A O 1
ATOM 1242 N N . VAL A 1 168 ? -20.339 -10.166 2.584 1.00 93.06 168 VAL A N 1
ATOM 1243 C CA . VAL A 1 168 ? -19.302 -10.990 1.971 1.00 93.06 168 VAL A CA 1
ATOM 1244 C C . VAL A 1 168 ? -19.971 -12.000 1.044 1.00 93.06 168 VAL A C 1
ATOM 1246 O O . VAL A 1 168 ? -20.924 -12.672 1.450 1.00 93.06 168 VAL A O 1
ATOM 1249 N N . TRP A 1 169 ? -19.491 -12.115 -0.191 1.00 93.50 169 TRP A N 1
ATOM 1250 C CA . TRP A 1 169 ? -20.047 -13.043 -1.180 1.00 93.50 169 TRP A CA 1
ATOM 1251 C C . TRP A 1 169 ? -18.954 -13.790 -1.940 1.00 93.50 169 TRP A C 1
ATOM 1253 O O . TRP A 1 169 ? -17.783 -13.403 -1.910 1.00 93.50 169 TRP A O 1
ATOM 1263 N N . GLU A 1 170 ? -19.360 -14.870 -2.597 1.00 91.94 170 GLU A N 1
ATOM 1264 C CA . GLU A 1 170 ? -18.529 -15.639 -3.510 1.00 91.94 170 GLU A CA 1
ATOM 1265 C C . GLU A 1 170 ? -18.690 -15.121 -4.940 1.00 91.94 170 GLU A C 1
ATOM 1267 O O . GLU A 1 170 ? -19.725 -15.334 -5.561 1.00 91.94 170 GLU A O 1
ATOM 1272 N N . ASP A 1 171 ? -17.653 -14.478 -5.459 1.00 82.88 171 ASP A N 1
ATOM 1273 C CA . ASP A 1 171 ? -17.511 -14.074 -6.853 1.00 82.88 171 ASP A CA 1
ATOM 1274 C C . ASP A 1 171 ? -17.156 -15.307 -7.701 1.00 82.88 171 ASP A C 1
ATOM 1276 O O . ASP A 1 171 ? -15.991 -15.652 -7.922 1.00 82.88 171 ASP A O 1
ATOM 1280 N N . THR A 1 172 ? -18.185 -16.034 -8.120 1.00 79.31 172 THR A N 1
ATOM 1281 C CA . THR A 1 172 ? -18.067 -17.334 -8.798 1.00 79.31 172 THR A CA 1
ATOM 1282 C C . THR A 1 172 ? -17.466 -17.222 -10.196 1.00 79.31 172 THR A C 1
ATOM 1284 O O . THR A 1 172 ? -16.923 -18.197 -10.727 1.00 79.31 172 THR A O 1
ATOM 1287 N N . ASN A 1 173 ? -17.578 -16.047 -10.815 1.00 70.50 173 ASN A N 1
ATOM 1288 C CA . ASN A 1 173 ? -17.106 -15.790 -12.171 1.00 70.50 173 ASN A CA 1
ATOM 1289 C C . ASN A 1 173 ? -15.848 -14.890 -12.210 1.00 70.50 173 ASN A C 1
ATOM 1291 O O . ASN A 1 173 ? -15.248 -14.729 -13.277 1.00 70.50 173 ASN A O 1
ATOM 1295 N N . VAL A 1 174 ? -15.404 -14.419 -11.040 1.00 70.56 174 VAL A N 1
ATOM 1296 C CA . VAL A 1 174 ? -14.167 -13.672 -10.774 1.00 70.56 174 VAL A CA 1
ATOM 1297 C C . VAL A 1 174 ? -14.134 -12.314 -11.485 1.00 70.56 174 VAL A C 1
ATOM 1299 O O . VAL A 1 174 ? -13.095 -11.891 -12.004 1.00 70.56 174 VAL A O 1
ATOM 1302 N N . ASN A 1 175 ? -15.275 -11.631 -11.565 1.00 63.50 175 ASN A N 1
ATOM 1303 C CA . ASN A 1 175 ? -15.399 -10.367 -12.293 1.00 63.50 175 ASN A CA 1
ATOM 1304 C C . ASN A 1 175 ? -15.390 -9.110 -11.398 1.00 63.50 175 ASN A C 1
ATOM 1306 O O . ASN A 1 175 ? -15.300 -8.002 -11.935 1.00 63.50 175 ASN A O 1
ATOM 1310 N N . GLY A 1 176 ? -15.437 -9.254 -10.068 1.00 70.06 176 GLY A N 1
ATOM 1311 C CA . GLY A 1 176 ? -15.449 -8.123 -9.134 1.00 70.06 176 GLY A CA 1
ATOM 1312 C C . GLY A 1 176 ? -16.816 -7.475 -8.891 1.00 70.06 176 GLY A C 1
ATOM 1313 O O . GLY A 1 176 ? -16.876 -6.432 -8.232 1.00 70.06 176 GLY A O 1
ATOM 1314 N N . ILE A 1 177 ? -17.902 -8.053 -9.402 1.00 78.75 177 ILE A N 1
ATOM 1315 C CA . ILE A 1 177 ? -19.281 -7.560 -9.333 1.00 78.75 177 ILE A CA 1
ATOM 1316 C C . ILE A 1 177 ? -20.132 -8.648 -8.688 1.00 78.75 177 ILE A C 1
ATOM 1318 O O . ILE A 1 177 ? -19.992 -9.814 -9.011 1.00 78.75 177 ILE A O 1
ATOM 1322 N N . ARG A 1 178 ? -21.026 -8.276 -7.770 1.00 83.75 178 ARG A N 1
ATOM 1323 C CA . ARG A 1 178 ? -21.965 -9.231 -7.190 1.00 83.75 178 ARG A CA 1
ATOM 1324 C C . ARG A 1 178 ? -23.184 -9.409 -8.078 1.00 83.75 178 ARG A C 1
ATOM 1326 O O . ARG A 1 178 ? -23.963 -8.462 -8.242 1.00 83.75 178 ARG A O 1
ATOM 1333 N N . GLU A 1 179 ? -23.419 -10.634 -8.532 1.00 83.81 179 GLU A N 1
ATOM 1334 C CA . GLU A 1 179 ? -24.667 -11.018 -9.195 1.00 83.81 179 GLU A CA 1
ATOM 1335 C C . GLU A 1 179 ? -25.673 -11.731 -8.272 1.00 83.81 179 GLU A C 1
ATOM 1337 O O . GLU A 1 179 ? -25.364 -12.170 -7.167 1.00 83.81 179 GLU A O 1
ATOM 1342 N N . ASP A 1 180 ? -26.932 -11.812 -8.716 1.00 82.25 180 ASP A N 1
ATOM 1343 C CA . ASP A 1 180 ? -28.035 -12.404 -7.943 1.00 82.25 180 ASP A CA 1
ATOM 1344 C C . ASP A 1 180 ? -27.881 -13.923 -7.725 1.00 82.25 180 ASP A C 1
ATOM 1346 O O . ASP A 1 180 ? -28.507 -14.482 -6.820 1.00 82.25 180 ASP A O 1
ATOM 1350 N N . ASP A 1 181 ? -27.115 -14.609 -8.577 1.00 82.88 181 ASP A N 1
ATOM 1351 C CA . ASP A 1 181 ? -26.834 -16.044 -8.484 1.00 82.88 181 ASP A CA 1
ATOM 1352 C C . ASP A 1 181 ? -25.579 -16.377 -7.669 1.00 82.88 181 ASP A C 1
ATOM 1354 O O . ASP A 1 181 ? -25.307 -17.556 -7.424 1.00 82.88 181 ASP A O 1
ATOM 1358 N N . GLU A 1 182 ? -24.870 -15.359 -7.185 1.00 86.75 182 GLU A N 1
ATOM 1359 C CA . GLU A 1 182 ? -23.670 -15.521 -6.381 1.00 86.75 182 GLU A CA 1
ATOM 1360 C C . GLU A 1 182 ? -23.996 -15.713 -4.894 1.00 86.75 182 GLU A C 1
ATOM 1362 O O . GLU A 1 182 ? -24.746 -14.924 -4.299 1.00 86.75 182 GLU A O 1
ATOM 1367 N N . PRO A 1 183 ? -23.480 -16.780 -4.257 1.00 89.25 183 PRO A N 1
ATOM 1368 C CA . PRO A 1 183 ? -23.854 -17.106 -2.895 1.00 89.25 183 PRO A CA 1
ATOM 1369 C C . PRO A 1 183 ? -23.156 -16.197 -1.879 1.00 89.25 183 PRO A C 1
ATOM 1371 O O . PRO A 1 183 ? -22.045 -15.705 -2.069 1.00 89.25 183 PRO A O 1
ATOM 1374 N N . ALA A 1 184 ? -23.815 -16.003 -0.742 1.00 91.75 184 ALA A N 1
ATOM 1375 C CA . ALA A 1 184 ? -23.233 -15.302 0.390 1.00 91.75 184 ALA A CA 1
ATOM 1376 C C . ALA A 1 184 ? -22.292 -16.217 1.193 1.00 91.75 184 ALA A C 1
ATOM 1378 O O . ALA A 1 184 ? -22.559 -17.414 1.334 1.00 91.75 184 ALA A O 1
ATOM 1379 N N . LEU A 1 185 ? -21.223 -15.655 1.766 1.00 91.38 185 LEU A N 1
ATOM 1380 C CA . LEU A 1 185 ? -20.204 -16.432 2.478 1.00 91.38 185 LEU A CA 1
ATOM 1381 C C . LEU A 1 185 ? -20.285 -16.264 3.989 1.00 91.38 185 LEU A C 1
ATOM 1383 O O . LEU A 1 185 ? -20.048 -15.181 4.520 1.00 91.38 185 LEU A O 1
ATOM 1387 N N . GLN A 1 186 ? -20.549 -17.365 4.691 1.00 93.06 186 GLN A N 1
ATOM 1388 C CA . GLN A 1 186 ? -20.627 -17.418 6.150 1.00 93.06 186 GLN A CA 1
ATOM 1389 C C . GLN A 1 186 ? -19.269 -17.676 6.809 1.00 93.06 186 GLN A C 1
ATOM 1391 O O . GLN A 1 186 ? -18.480 -18.496 6.346 1.00 93.06 186 GLN A O 1
ATOM 1396 N N . GLY A 1 187 ? -19.052 -17.066 7.976 1.00 85.44 187 GLY A N 1
ATOM 1397 C CA . GLY A 1 187 ? -17.922 -17.363 8.853 1.00 85.44 187 GLY A CA 1
ATOM 1398 C C . GLY A 1 187 ? -16.596 -16.784 8.373 1.00 85.44 187 GLY A C 1
ATOM 1399 O O . GLY A 1 187 ? -15.548 -17.210 8.854 1.00 85.44 187 GLY A O 1
ATOM 1400 N N . ILE A 1 188 ? -16.630 -15.827 7.446 1.00 92.19 188 ILE A N 1
ATOM 1401 C CA . ILE A 1 188 ? -15.439 -15.146 6.951 1.00 92.19 188 ILE A CA 1
ATOM 1402 C C . ILE A 1 188 ? -14.982 -14.130 8.005 1.00 92.19 188 ILE A C 1
ATOM 1404 O O . ILE A 1 188 ? -15.815 -13.343 8.459 1.00 92.19 188 ILE A O 1
ATOM 1408 N N . PRO A 1 189 ? -13.704 -14.145 8.427 1.00 85.38 189 PRO A N 1
ATOM 1409 C CA . PRO A 1 189 ? -13.178 -13.182 9.384 1.00 85.38 189 PRO A CA 1
ATOM 1410 C C . PRO A 1 189 ? -12.891 -11.818 8.755 1.00 85.38 189 PRO A C 1
ATOM 1412 O O . PRO A 1 189 ? -12.275 -11.710 7.693 1.00 85.38 189 PRO A O 1
ATOM 1415 N N . ILE A 1 190 ? -13.315 -10.769 9.463 1.00 92.38 190 ILE A N 1
ATOM 1416 C CA . ILE A 1 190 ? -13.068 -9.366 9.129 1.00 92.38 190 ILE A CA 1
ATOM 1417 C C . ILE A 1 190 ? -12.488 -8.675 10.362 1.00 92.38 190 ILE A C 1
ATOM 1419 O O . ILE A 1 190 ? -13.127 -8.630 11.415 1.00 92.38 190 ILE A O 1
ATOM 1423 N N . ALA A 1 191 ? -11.286 -8.121 10.231 1.00 84.44 191 ALA A N 1
ATOM 1424 C CA . ALA A 1 191 ? -10.695 -7.257 11.246 1.00 84.44 191 ALA A CA 1
ATOM 1425 C C . ALA A 1 191 ? -11.072 -5.793 10.981 1.00 84.44 191 ALA A C 1
ATOM 1427 O O . ALA A 1 191 ? -11.139 -5.358 9.834 1.00 84.44 191 ALA A O 1
ATOM 1428 N N . ILE A 1 192 ? -11.308 -5.028 12.043 1.00 88.88 192 ILE A N 1
ATOM 1429 C CA . ILE A 1 192 ? -11.622 -3.598 11.985 1.00 88.88 192 ILE A CA 1
ATOM 1430 C C . ILE A 1 192 ? -10.450 -2.849 12.609 1.00 88.88 192 ILE A C 1
ATOM 1432 O O . ILE A 1 192 ? -10.087 -3.115 13.760 1.00 88.88 192 ILE A O 1
ATOM 1436 N N . LEU A 1 193 ? -9.841 -1.940 11.847 1.00 89.38 193 LEU A N 1
ATOM 1437 C CA . LEU A 1 193 ? -8.610 -1.252 12.230 1.00 89.38 193 LEU A CA 1
ATOM 1438 C C . LEU A 1 193 ? -8.764 0.263 12.131 1.00 89.38 193 LEU A C 1
ATOM 1440 O O . LEU A 1 193 ? -9.403 0.762 11.210 1.00 89.38 193 LEU A O 1
ATOM 1444 N N . LEU A 1 194 ? -8.141 1.007 13.044 1.00 81.62 194 LEU A N 1
ATOM 1445 C CA . LEU A 1 194 ? -8.166 2.470 13.008 1.00 81.62 194 LEU A CA 1
ATOM 1446 C C . LEU A 1 194 ? -7.321 3.022 11.858 1.00 81.62 194 LEU A C 1
ATOM 1448 O O . LEU A 1 194 ? -6.179 2.610 11.649 1.00 81.62 194 LEU A O 1
ATOM 1452 N N . CYS A 1 195 ? -7.835 4.035 11.166 1.00 79.62 195 CYS A N 1
ATOM 1453 C CA . CYS A 1 195 ? -7.104 4.712 10.094 1.00 79.62 195 CYS A CA 1
ATOM 1454 C C . CYS A 1 195 ? -5.891 5.513 10.594 1.00 79.62 195 CYS A C 1
ATOM 1456 O O . CYS A 1 195 ? -4.976 5.799 9.826 1.00 79.62 195 CYS A O 1
ATOM 1458 N N . SER A 1 196 ? -5.865 5.890 11.875 1.00 72.94 196 SER A N 1
ATOM 1459 C CA . SER A 1 196 ? -4.805 6.717 12.461 1.00 72.94 196 SER A CA 1
ATOM 1460 C C . SER A 1 196 ? -3.484 5.981 12.674 1.00 72.94 196 SER A C 1
ATOM 1462 O O . SER A 1 196 ? -2.418 6.561 12.474 1.00 72.94 196 SER A O 1
ATOM 1464 N N . ASP A 1 197 ? -3.550 4.735 13.135 1.00 73.12 197 ASP A N 1
ATOM 1465 C CA . ASP A 1 197 ? -2.393 3.973 13.622 1.00 73.12 197 ASP A CA 1
ATOM 1466 C C . ASP A 1 197 ? -2.456 2.476 13.286 1.00 73.12 197 ASP A C 1
ATOM 1468 O O . ASP A 1 197 ? -1.552 1.726 13.653 1.00 73.12 197 ASP A O 1
ATOM 1472 N N . HIS A 1 198 ? -3.490 2.054 12.550 1.00 77.06 198 HIS A N 1
ATOM 1473 C CA . HIS A 1 198 ? -3.699 0.691 12.072 1.00 77.06 198 HIS A CA 1
ATOM 1474 C C . HIS A 1 198 ? -3.857 -0.320 13.216 1.00 77.06 198 HIS A C 1
ATOM 1476 O O . HIS A 1 198 ? -3.613 -1.513 13.035 1.00 77.06 198 HIS A O 1
ATOM 1482 N N . GLN A 1 199 ? -4.261 0.131 14.406 1.00 78.12 199 GLN A N 1
ATOM 1483 C CA . GLN A 1 199 ? -4.562 -0.766 15.511 1.00 78.12 199 GLN A CA 1
ATOM 1484 C C . GLN A 1 199 ? -5.861 -1.534 15.235 1.00 78.12 199 GLN A C 1
ATOM 1486 O O . GLN A 1 199 ? -6.883 -0.928 14.922 1.00 78.12 199 GLN A O 1
ATOM 1491 N N . VAL A 1 200 ? -5.842 -2.858 15.428 1.00 83.88 200 VAL A N 1
ATOM 1492 C CA . VAL A 1 200 ? -7.058 -3.688 15.439 1.00 83.88 200 VAL A CA 1
ATOM 1493 C C . VAL A 1 200 ? -7.894 -3.340 16.670 1.00 83.88 200 VAL A C 1
ATOM 1495 O O . VAL A 1 200 ? -7.424 -3.465 17.805 1.00 83.88 200 VAL A O 1
ATOM 1498 N N . VAL A 1 201 ? -9.131 -2.911 16.442 1.00 85.50 201 VAL A N 1
ATOM 1499 C CA . VAL A 1 201 ? -10.084 -2.527 17.496 1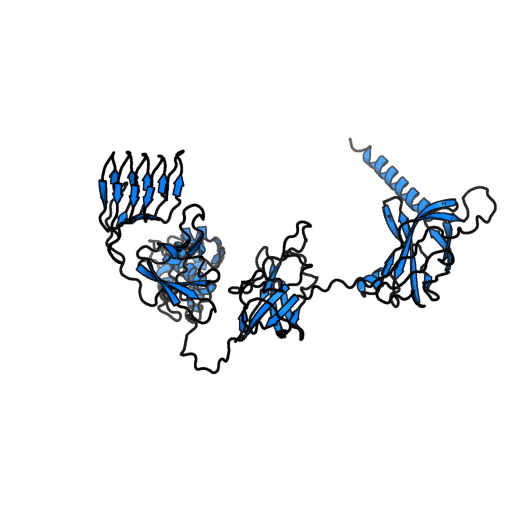.00 85.50 201 VAL A CA 1
ATOM 1500 C C . VAL A 1 201 ? -11.221 -3.528 17.661 1.00 85.50 201 VAL A C 1
ATOM 1502 O O . VAL A 1 201 ? -11.776 -3.630 18.753 1.00 85.50 201 VAL A O 1
ATOM 1505 N N . ALA A 1 202 ? -11.525 -4.312 16.627 1.00 87.44 202 ALA A N 1
ATOM 1506 C CA . ALA A 1 202 ? -12.483 -5.408 16.698 1.00 87.44 202 ALA A CA 1
ATOM 1507 C C . ALA A 1 202 ? -12.230 -6.452 15.604 1.00 87.44 202 ALA A C 1
ATOM 1509 O O . ALA A 1 202 ? -11.576 -6.179 14.600 1.00 87.44 202 ALA A O 1
ATOM 1510 N N . GLU A 1 203 ? -12.801 -7.637 15.796 1.00 88.12 203 GLU A N 1
ATOM 1511 C CA . GLU A 1 203 ? -12.890 -8.694 14.790 1.00 88.12 203 GLU A CA 1
ATOM 1512 C C . GLU A 1 203 ? -14.318 -9.238 14.777 1.00 88.12 203 GLU A C 1
ATOM 1514 O O . GLU A 1 203 ? -14.917 -9.464 15.834 1.00 88.12 203 GLU A O 1
ATOM 1519 N N . VAL A 1 204 ? -14.867 -9.439 13.582 1.00 89.56 204 VAL A N 1
ATOM 1520 C CA . VAL A 1 204 ? -16.227 -9.940 13.365 1.00 89.56 204 VAL A CA 1
ATOM 1521 C C . VAL A 1 204 ? -16.227 -11.068 12.337 1.00 89.56 204 VAL A C 1
ATOM 1523 O O . VAL A 1 204 ? -15.274 -11.242 11.578 1.00 89.56 204 VAL A O 1
ATOM 1526 N N . LEU A 1 205 ? -17.301 -11.856 12.334 1.00 89.56 205 LEU A N 1
ATOM 1527 C CA . LEU A 1 205 ? -17.528 -12.935 11.375 1.00 89.56 205 LEU A CA 1
ATOM 1528 C C . LEU A 1 205 ? -18.805 -12.655 10.591 1.00 89.56 205 LEU A C 1
ATOM 1530 O O . LEU A 1 205 ? -19.802 -12.227 11.180 1.00 89.56 205 LEU A O 1
ATOM 1534 N N . SER A 1 206 ? -18.794 -12.956 9.294 1.00 92.62 206 SER A N 1
ATOM 1535 C CA . SER A 1 206 ? -20.014 -12.942 8.488 1.00 92.62 206 SER A CA 1
ATOM 1536 C C . SER A 1 206 ? -21.004 -14.034 8.929 1.00 92.62 206 SER A C 1
ATOM 1538 O O . SER A 1 206 ? -20.621 -15.136 9.338 1.00 92.62 206 SER A O 1
ATOM 1540 N N . ASN A 1 207 ? -22.301 -13.732 8.873 1.00 82.81 207 ASN A N 1
ATOM 1541 C CA . ASN A 1 207 ? -23.385 -14.642 9.251 1.00 82.81 207 ASN A CA 1
ATOM 1542 C C . ASN A 1 207 ? -23.805 -15.566 8.083 1.00 82.81 207 ASN A C 1
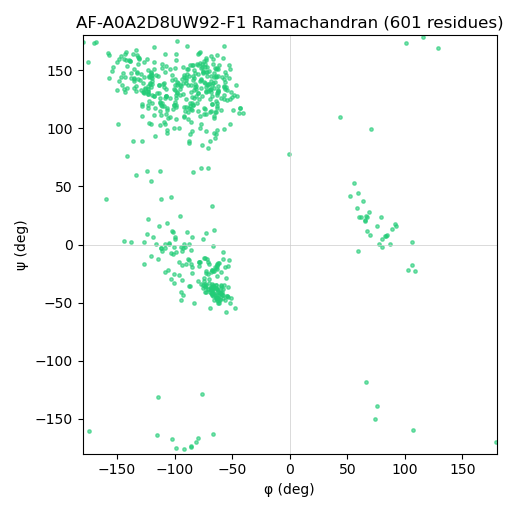ATOM 1544 O O . ASN A 1 207 ? -23.162 -15.598 7.040 1.00 82.81 207 ASN A O 1
ATOM 1548 N N . GLU A 1 208 ? -24.879 -16.347 8.250 1.00 86.12 208 GLU A N 1
ATOM 1549 C CA . GLU A 1 208 ? -25.382 -17.283 7.219 1.00 86.12 208 GLU A CA 1
ATOM 1550 C C . GLU A 1 208 ? -25.845 -16.612 5.910 1.00 86.12 208 GLU A C 1
ATOM 1552 O O . GLU A 1 208 ? -25.967 -17.279 4.888 1.00 86.12 208 GLU A O 1
ATOM 1557 N N . PHE A 1 209 ? -26.066 -15.298 5.937 1.00 84.44 209 PHE A N 1
ATOM 1558 C CA . PHE A 1 209 ? -26.409 -14.461 4.787 1.00 84.44 209 PHE A CA 1
ATOM 1559 C C . PHE A 1 209 ? -25.205 -13.656 4.277 1.00 84.44 209 PHE A C 1
ATOM 1561 O O . PHE A 1 209 ? -25.371 -12.729 3.488 1.00 84.44 209 PHE A O 1
ATOM 1568 N N . GLY A 1 210 ? -23.993 -13.980 4.744 1.00 87.31 210 GLY A N 1
ATOM 1569 C CA . GLY A 1 210 ? -22.763 -13.249 4.443 1.00 87.31 210 GLY A CA 1
ATOM 1570 C C . GLY A 1 210 ? -22.689 -11.865 5.075 1.00 87.31 210 GLY A C 1
ATOM 1571 O O . GLY A 1 210 ? -21.772 -11.110 4.776 1.00 87.31 210 GLY A O 1
ATOM 1572 N N . GLU A 1 211 ? -23.622 -11.516 5.957 1.00 91.38 211 GLU A N 1
ATOM 1573 C CA . GLU A 1 211 ? -23.710 -10.180 6.531 1.00 91.38 211 GLU A CA 1
ATOM 1574 C C . GLU A 1 211 ? -22.873 -10.049 7.803 1.00 91.38 211 GLU A C 1
ATOM 1576 O O . GLU A 1 211 ? -22.778 -10.985 8.602 1.00 91.38 211 GLU A O 1
ATOM 1581 N N . PHE A 1 212 ? -22.322 -8.864 8.041 1.00 89.19 212 PHE A N 1
ATOM 1582 C CA . PHE A 1 212 ? -21.680 -8.505 9.303 1.00 89.19 212 PHE A CA 1
ATOM 1583 C C . PHE A 1 212 ? -21.939 -7.039 9.653 1.00 89.19 212 PHE A C 1
ATOM 1585 O O . PHE A 1 212 ? -22.256 -6.220 8.790 1.00 89.19 212 PHE A O 1
ATOM 1592 N N . ASN A 1 213 ? -21.777 -6.718 10.938 1.00 86.50 213 ASN A N 1
ATOM 1593 C CA . ASN A 1 213 ? -21.968 -5.375 11.473 1.00 86.50 213 ASN A CA 1
ATOM 1594 C C . ASN A 1 213 ? -20.679 -4.875 12.117 1.00 86.50 213 ASN A C 1
ATOM 1596 O O . ASN A 1 213 ? -19.952 -5.643 12.752 1.00 86.50 213 ASN A O 1
ATOM 1600 N N . ILE A 1 214 ? -20.446 -3.575 11.998 1.00 86.25 214 ILE A N 1
ATOM 1601 C CA . ILE A 1 214 ? -19.399 -2.872 12.732 1.00 86.25 214 ILE A CA 1
ATOM 1602 C C . ILE A 1 214 ? -19.948 -2.574 14.139 1.00 86.25 214 ILE A C 1
ATOM 1604 O O . ILE A 1 214 ? -21.060 -2.052 14.241 1.00 86.25 214 ILE A O 1
ATOM 1608 N N . PRO A 1 215 ? -19.238 -2.940 15.225 1.00 86.00 215 PRO A N 1
ATOM 1609 C CA . PRO A 1 215 ? -19.688 -2.651 16.586 1.00 86.00 215 PRO A CA 1
ATOM 1610 C C . PRO A 1 215 ? -19.913 -1.149 16.817 1.00 86.00 215 PRO A C 1
ATOM 1612 O O . PRO A 1 215 ? -19.068 -0.334 16.450 1.00 86.00 215 PRO A O 1
ATOM 1615 N N . GLU A 1 216 ? -21.029 -0.787 17.458 1.00 80.06 216 GLU A N 1
ATOM 1616 C CA . GLU A 1 216 ? -21.420 0.613 17.705 1.00 80.06 216 GLU A CA 1
ATOM 1617 C C . GLU A 1 216 ? -20.425 1.369 18.603 1.00 80.06 216 GLU A C 1
ATOM 1619 O O . GLU A 1 216 ? -20.421 2.599 18.638 1.00 80.06 216 GLU A O 1
ATOM 1624 N N . GLU A 1 217 ? -19.572 0.652 19.340 1.00 82.12 217 GLU A N 1
ATOM 1625 C CA . GLU A 1 217 ? -18.521 1.240 20.170 1.00 82.12 217 GLU A CA 1
ATOM 1626 C C . GLU A 1 217 ? -17.371 1.855 19.359 1.00 82.12 217 GLU A C 1
ATOM 1628 O O . GLU A 1 217 ? -16.573 2.606 19.922 1.00 82.12 217 GLU A O 1
ATOM 1633 N N . ILE A 1 218 ? -17.270 1.547 18.062 1.00 82.88 218 ILE A N 1
ATOM 1634 C CA . ILE A 1 218 ? -16.242 2.091 17.171 1.00 82.88 218 ILE A CA 1
ATOM 1635 C C . ILE A 1 218 ? -16.736 3.436 16.639 1.00 82.88 218 ILE A C 1
ATOM 1637 O O . ILE A 1 218 ? -17.615 3.503 15.783 1.00 82.88 218 ILE A O 1
ATOM 1641 N N . THR A 1 219 ? -16.167 4.519 17.167 1.00 83.56 219 THR A N 1
ATOM 1642 C CA . THR A 1 219 ? -16.604 5.898 16.869 1.00 83.56 219 THR A CA 1
ATOM 1643 C C . THR A 1 219 ? -15.576 6.700 16.074 1.00 83.56 219 THR A C 1
ATOM 1645 O O . THR A 1 219 ? -15.812 7.855 15.724 1.00 83.56 219 THR A O 1
ATOM 1648 N N . GLU A 1 220 ? -14.425 6.095 15.810 1.00 86.75 220 GLU A N 1
ATOM 1649 C CA . GLU A 1 220 ? -13.294 6.651 15.088 1.00 86.75 220 GLU A CA 1
ATOM 1650 C C . GLU A 1 220 ? -13.275 6.195 13.619 1.00 86.75 220 GLU A C 1
ATOM 1652 O O . GLU A 1 220 ? -13.854 5.167 13.258 1.00 86.75 220 GLU A O 1
ATOM 1657 N N . ASP A 1 221 ? -12.572 6.951 12.767 1.00 85.38 221 ASP A N 1
ATOM 1658 C CA . ASP A 1 221 ? -12.326 6.559 11.376 1.00 85.38 221 ASP A CA 1
ATOM 1659 C C . ASP A 1 221 ? -11.557 5.227 11.331 1.00 85.38 221 ASP A C 1
ATOM 1661 O O . ASP A 1 221 ? -10.481 5.082 11.928 1.00 85.38 221 ASP A O 1
ATOM 1665 N N . HIS A 1 222 ? -12.094 4.255 10.601 1.00 86.31 222 HIS A N 1
ATOM 1666 C CA . HIS A 1 222 ? -11.591 2.884 10.569 1.00 86.31 222 HIS A CA 1
ATOM 1667 C C . HIS A 1 222 ? -11.679 2.293 9.162 1.00 86.31 222 HIS A C 1
ATOM 1669 O O . HIS A 1 222 ? -12.354 2.826 8.290 1.00 86.31 222 HIS A O 1
ATOM 1675 N N . TYR A 1 223 ? -11.000 1.180 8.922 1.00 87.06 223 TYR A N 1
ATOM 1676 C CA . TYR A 1 223 ? -11.137 0.393 7.702 1.00 87.06 223 TYR A CA 1
ATOM 1677 C C . TYR A 1 223 ? -11.326 -1.083 8.044 1.00 87.06 223 TYR A C 1
ATOM 1679 O O . TYR A 1 223 ? -11.014 -1.538 9.149 1.00 87.06 223 TYR A O 1
ATOM 1687 N N . LEU A 1 224 ? -11.869 -1.819 7.082 1.00 88.00 224 LEU A N 1
ATOM 1688 C CA . LEU A 1 224 ? -12.112 -3.248 7.181 1.00 88.00 224 LEU A CA 1
ATOM 1689 C C . LEU A 1 224 ? -10.965 -3.995 6.517 1.00 88.00 224 LEU A C 1
ATOM 1691 O O . LEU A 1 224 ? -10.502 -3.610 5.448 1.00 88.00 224 LEU A O 1
ATOM 1695 N N . GLN A 1 225 ? -10.529 -5.079 7.132 1.00 86.06 225 GLN A N 1
ATOM 1696 C CA . GLN A 1 225 ? -9.508 -5.967 6.610 1.00 86.06 225 GLN A CA 1
ATOM 1697 C C . GLN A 1 225 ? -10.107 -7.362 6.501 1.00 86.06 225 GLN A C 1
ATOM 1699 O O . GLN A 1 225 ? -10.292 -8.055 7.504 1.00 86.06 225 GLN A O 1
ATOM 1704 N N . LEU A 1 226 ? -10.421 -7.763 5.273 1.00 80.81 226 LEU A N 1
ATOM 1705 C CA . LEU A 1 226 ? -10.878 -9.109 4.965 1.00 80.81 226 LEU A CA 1
ATOM 1706 C C . LEU A 1 226 ? -9.717 -10.088 5.155 1.00 80.81 226 LEU A C 1
ATOM 1708 O O . LEU A 1 226 ? -8.603 -9.826 4.695 1.00 80.81 226 LEU A O 1
ATOM 1712 N N . LEU A 1 227 ? -9.972 -11.205 5.832 1.00 79.38 227 LEU A N 1
ATOM 1713 C CA . LEU A 1 227 ? -8.987 -12.255 6.077 1.00 79.38 227 LEU A CA 1
ATOM 1714 C C . LEU A 1 227 ? -9.466 -13.545 5.387 1.00 79.38 227 LEU A C 1
ATOM 1716 O O . LEU A 1 227 ? -10.255 -14.290 5.970 1.00 79.38 227 LEU A O 1
ATOM 1720 N N . PRO A 1 228 ? -9.042 -13.810 4.137 1.00 74.81 228 PRO A N 1
ATOM 1721 C CA . PRO A 1 228 ? -9.503 -14.975 3.388 1.00 74.81 228 PRO A CA 1
ATOM 1722 C C . PRO A 1 228 ? -9.106 -16.289 4.080 1.00 74.81 228 PRO A C 1
ATOM 1724 O O . PRO A 1 228 ? -7.944 -16.441 4.470 1.00 74.81 228 PRO A O 1
ATOM 1727 N N . PRO A 1 229 ? -10.032 -17.252 4.225 1.00 77.06 229 PRO A N 1
ATOM 1728 C CA . PRO A 1 229 ? -9.696 -18.607 4.647 1.00 77.06 229 PRO A CA 1
ATOM 1729 C C . PRO A 1 229 ? -8.782 -19.323 3.641 1.00 77.06 229 PRO A C 1
ATOM 1731 O O . PRO A 1 229 ? -8.707 -18.954 2.469 1.00 77.06 229 PRO A O 1
ATOM 1734 N N . ASP A 1 230 ? -8.135 -20.406 4.077 1.00 72.00 230 ASP A N 1
ATOM 1735 C CA . ASP A 1 230 ? -7.348 -21.260 3.183 1.00 72.00 230 ASP A CA 1
ATOM 1736 C C . ASP A 1 230 ? -8.195 -21.745 1.994 1.00 72.00 230 ASP A C 1
ATOM 1738 O O . ASP A 1 230 ? -9.314 -22.231 2.165 1.00 72.00 230 ASP A O 1
ATOM 1742 N N . GLY A 1 231 ? -7.642 -21.637 0.784 1.00 62.31 231 GLY A N 1
ATOM 1743 C CA . GLY A 1 231 ? -8.335 -22.009 -0.455 1.00 62.31 231 GLY A CA 1
ATOM 1744 C C . GLY A 1 231 ? -9.195 -20.899 -1.066 1.00 62.31 231 GLY A C 1
ATOM 1745 O O . GLY A 1 231 ? -9.764 -21.113 -2.131 1.00 62.31 231 GLY A O 1
ATOM 1746 N N . TRP A 1 232 ? -9.238 -19.714 -0.455 1.00 76.31 232 TRP A N 1
ATOM 1747 C CA . TRP A 1 232 ? -9.966 -18.552 -0.963 1.00 76.31 232 TRP A CA 1
ATOM 1748 C C . TRP A 1 232 ? -9.018 -17.402 -1.296 1.00 76.31 232 TRP A C 1
ATOM 1750 O O . TRP A 1 232 ? -8.007 -17.189 -0.627 1.00 76.31 232 TRP A O 1
ATOM 1760 N N . ALA A 1 233 ? -9.359 -16.644 -2.333 1.00 70.88 233 ALA A N 1
ATOM 1761 C CA . ALA A 1 233 ? -8.677 -15.411 -2.710 1.00 70.88 233 ALA A CA 1
ATOM 1762 C C . ALA A 1 233 ? -9.672 -14.248 -2.769 1.00 70.88 233 ALA A C 1
ATOM 1764 O O . ALA A 1 233 ? -10.879 -14.458 -2.864 1.00 70.88 233 ALA A O 1
ATOM 1765 N N . ILE A 1 234 ? -9.162 -13.018 -2.691 1.00 75.38 234 ILE A N 1
ATOM 1766 C CA . ILE A 1 234 ? -9.987 -11.806 -2.749 1.00 75.38 234 ILE A CA 1
ATOM 1767 C C . ILE A 1 234 ? -10.336 -11.507 -4.198 1.00 75.38 234 ILE A C 1
ATOM 1769 O O . ILE A 1 234 ? -9.455 -11.491 -5.059 1.00 75.38 234 ILE A O 1
ATOM 1773 N N . SER A 1 235 ? -11.622 -11.271 -4.442 1.00 70.94 235 SER A N 1
ATOM 1774 C CA . SER A 1 235 ? -12.156 -10.904 -5.749 1.00 70.94 235 SER A CA 1
ATOM 1775 C C . SER A 1 235 ? -11.447 -9.654 -6.309 1.00 70.94 235 SER A C 1
ATOM 1777 O O . SER A 1 235 ? -11.030 -8.781 -5.541 1.00 70.94 235 SER A O 1
ATOM 1779 N N . PRO A 1 236 ? -11.246 -9.541 -7.635 1.00 56.44 236 PRO A N 1
ATOM 1780 C CA . PRO A 1 236 ? -10.706 -8.336 -8.264 1.00 56.44 236 PRO A CA 1
ATOM 1781 C C . PRO A 1 236 ? -11.537 -7.075 -7.977 1.00 56.44 236 PRO A C 1
ATOM 1783 O O . PRO A 1 236 ? -12.637 -7.127 -7.436 1.00 56.44 236 PRO A O 1
ATOM 1786 N N . TRP A 1 237 ? -11.012 -5.908 -8.348 1.00 54.94 237 TRP A N 1
ATOM 1787 C CA . TRP A 1 237 ? -11.845 -4.705 -8.454 1.00 54.94 237 TRP A CA 1
ATOM 1788 C C . TRP A 1 237 ? -12.685 -4.749 -9.731 1.00 54.94 237 TRP A C 1
ATOM 1790 O O . TRP A 1 237 ? -12.278 -5.368 -10.713 1.00 54.94 237 TRP A O 1
ATOM 1800 N N . ASP A 1 238 ? -13.812 -4.036 -9.735 1.00 54.69 238 ASP A N 1
ATOM 1801 C CA . ASP A 1 238 ? -14.659 -3.881 -10.920 1.00 54.69 238 ASP A CA 1
ATOM 1802 C C . ASP A 1 238 ? -13.885 -3.294 -12.120 1.00 54.69 238 ASP A C 1
ATOM 1804 O O . ASP A 1 238 ? -13.143 -2.309 -12.014 1.00 54.69 238 ASP A O 1
ATOM 1808 N N . HIS A 1 239 ? -14.085 -3.908 -13.286 1.00 45.47 239 HIS A N 1
ATOM 1809 C CA . HIS A 1 239 ? -13.489 -3.524 -14.564 1.00 45.47 239 HIS A CA 1
ATOM 1810 C C . HIS A 1 239 ? -14.499 -2.965 -15.585 1.00 45.47 239 HIS A C 1
ATOM 1812 O O . HIS A 1 239 ? -14.087 -2.520 -16.663 1.00 45.47 239 HIS A O 1
ATOM 1818 N N . SER A 1 240 ? -15.797 -2.922 -15.276 1.00 41.12 240 SER A N 1
ATOM 1819 C CA . SER A 1 240 ? -16.844 -2.408 -16.159 1.00 41.12 240 SER A CA 1
ATOM 1820 C C . SER A 1 240 ? -17.716 -1.378 -15.446 1.00 41.12 240 SER A C 1
ATOM 1822 O O . SER A 1 240 ? -18.426 -1.700 -14.513 1.00 41.12 240 SER A O 1
ATOM 1824 N N . GLN A 1 241 ? -17.757 -0.139 -15.948 1.00 45.66 241 GLN A N 1
ATOM 1825 C CA . GLN A 1 241 ? -18.653 0.917 -15.442 1.00 45.66 241 GLN A CA 1
ATOM 1826 C C . GLN A 1 241 ? -20.156 0.656 -15.715 1.00 45.66 241 GLN A C 1
ATOM 1828 O O . GLN A 1 241 ? -20.914 1.594 -15.976 1.00 45.66 241 GLN A O 1
ATOM 1833 N N . GLU A 1 242 ? -20.603 -0.597 -15.721 1.00 41.88 242 GLU A N 1
ATOM 1834 C CA . GLU A 1 242 ? -22.015 -0.953 -15.749 1.00 41.88 242 GLU A CA 1
ATOM 1835 C C . GLU A 1 242 ? -22.491 -1.125 -14.303 1.00 41.88 242 GLU A C 1
ATOM 1837 O O . GLU A 1 242 ? -21.829 -1.749 -13.486 1.00 41.88 242 GLU A O 1
ATOM 1842 N N . GLY A 1 243 ? -23.599 -0.470 -13.952 1.00 51.38 243 GLY A N 1
ATOM 1843 C CA . GLY A 1 243 ? -24.051 -0.387 -12.564 1.00 51.38 243 GLY A CA 1
ATOM 1844 C C . GLY A 1 243 ? -24.227 -1.761 -11.907 1.00 51.38 243 GLY A C 1
ATOM 1845 O O . GLY A 1 243 ? -24.839 -2.651 -12.488 1.00 51.38 243 GLY A O 1
ATOM 1846 N N . GLY A 1 244 ? -23.741 -1.884 -10.674 1.00 62.00 244 GLY A N 1
ATOM 1847 C CA . GLY A 1 244 ? -23.781 -3.094 -9.857 1.00 62.00 244 GLY A CA 1
ATOM 1848 C C . GLY A 1 244 ? -23.137 -2.846 -8.491 1.00 62.00 244 GLY A C 1
ATOM 1849 O O . GLY A 1 244 ? -22.608 -1.762 -8.236 1.00 62.00 244 GLY A O 1
ATOM 1850 N N . VAL A 1 245 ? -23.217 -3.832 -7.600 1.00 72.75 245 VAL A N 1
ATOM 1851 C CA . VAL A 1 245 ? -22.483 -3.836 -6.327 1.00 72.75 245 VAL A CA 1
ATOM 1852 C C . VAL A 1 245 ? -21.104 -4.439 -6.589 1.00 72.75 245 VAL A C 1
ATOM 1854 O O . VAL A 1 245 ? -21.035 -5.566 -7.059 1.00 72.75 245 VAL A O 1
ATOM 1857 N N . THR A 1 246 ? -20.022 -3.713 -6.314 1.00 76.75 246 THR A N 1
ATOM 1858 C CA . THR A 1 246 ? -18.651 -4.131 -6.664 1.00 76.75 246 THR A CA 1
ATOM 1859 C C . THR A 1 246 ? -17.848 -4.544 -5.438 1.00 76.75 246 THR A C 1
ATOM 1861 O O . THR A 1 246 ? -18.195 -4.177 -4.315 1.00 76.75 246 THR A O 1
ATOM 1864 N N . ASN A 1 247 ? -16.733 -5.247 -5.637 1.00 80.19 247 ASN A N 1
ATOM 1865 C CA . ASN A 1 247 ? -15.796 -5.528 -4.553 1.00 80.19 247 ASN A CA 1
ATOM 1866 C C . ASN A 1 247 ? -15.077 -4.246 -4.115 1.00 80.19 247 ASN A C 1
ATOM 1868 O O . ASN A 1 247 ? -14.602 -3.460 -4.937 1.00 80.19 247 ASN A O 1
ATOM 1872 N N . GLN A 1 248 ? -15.029 -4.034 -2.801 1.00 79.94 248 GLN A N 1
ATOM 1873 C CA . GLN A 1 248 ? -14.490 -2.827 -2.173 1.00 79.94 248 GLN A CA 1
ATOM 1874 C C . GLN A 1 248 ? -13.245 -3.109 -1.316 1.00 79.94 248 GLN A C 1
ATOM 1876 O O . GLN A 1 248 ? -12.672 -2.177 -0.750 1.00 79.94 248 GLN A O 1
ATOM 1881 N N . ALA A 1 249 ? -12.801 -4.369 -1.239 1.00 76.06 249 ALA A N 1
ATOM 1882 C CA . ALA A 1 249 ? -11.508 -4.736 -0.669 1.00 76.06 249 ALA A CA 1
ATOM 1883 C C . ALA A 1 249 ? -10.404 -4.638 -1.729 1.00 76.06 249 ALA A C 1
ATOM 1885 O O . ALA A 1 249 ? -10.564 -5.091 -2.862 1.00 76.06 249 ALA A O 1
ATOM 1886 N N . ASP A 1 250 ? -9.250 -4.087 -1.368 1.00 71.94 250 ASP A N 1
ATOM 1887 C CA . ASP A 1 250 ? -8.031 -4.201 -2.166 1.00 71.94 250 ASP A CA 1
ATOM 1888 C C . ASP A 1 250 ? -7.686 -5.695 -2.374 1.00 71.94 250 ASP A C 1
ATOM 1890 O O . ASP A 1 250 ? -7.571 -6.421 -1.385 1.00 71.94 250 ASP A O 1
ATOM 1894 N N . PRO A 1 251 ? -7.503 -6.203 -3.611 1.00 57.72 251 PRO A N 1
ATOM 1895 C CA . PRO A 1 251 ? -7.401 -7.644 -3.849 1.00 57.72 251 PRO A CA 1
ATOM 1896 C C . PRO A 1 251 ? -6.055 -8.234 -3.410 1.00 57.72 251 PRO A C 1
ATOM 1898 O O . PRO A 1 251 ? -5.885 -9.450 -3.380 1.00 57.72 251 PRO A O 1
ATOM 1901 N N . LEU A 1 252 ? -5.073 -7.380 -3.101 1.00 49.41 252 LEU A N 1
ATOM 1902 C CA . LEU A 1 252 ? -3.745 -7.786 -2.655 1.00 49.41 252 LEU A CA 1
ATOM 1903 C C . LEU A 1 252 ? -3.649 -7.812 -1.132 1.00 49.41 252 LEU A C 1
ATOM 1905 O O . LEU A 1 252 ? -2.993 -8.684 -0.564 1.00 49.41 252 LEU A O 1
ATOM 1909 N N . THR A 1 253 ? -4.246 -6.821 -0.482 1.00 54.50 253 THR A N 1
ATOM 1910 C CA . THR A 1 253 ? -4.123 -6.631 0.962 1.00 54.50 253 THR A CA 1
ATOM 1911 C C . THR A 1 253 ? -5.358 -7.080 1.709 1.00 54.50 253 THR A C 1
ATOM 1913 O O . THR A 1 253 ? -5.207 -7.511 2.839 1.00 54.50 253 THR A O 1
ATOM 1916 N N . GLY A 1 254 ? -6.543 -7.013 1.100 1.00 57.94 254 GLY A N 1
ATOM 1917 C CA . GLY A 1 254 ? -7.854 -7.224 1.715 1.00 57.94 254 GLY A CA 1
ATOM 1918 C C . GLY A 1 254 ? -8.399 -6.032 2.491 1.00 57.94 254 GLY A C 1
ATOM 1919 O O . GLY A 1 254 ? -9.459 -6.145 3.105 1.00 57.94 254 GLY A O 1
ATOM 1920 N N . ALA A 1 255 ? -7.693 -4.902 2.460 1.00 71.19 255 ALA A N 1
ATOM 1921 C CA . ALA A 1 255 ? -8.100 -3.683 3.137 1.00 71.19 255 ALA A CA 1
ATOM 1922 C C . ALA A 1 255 ? -9.134 -2.905 2.310 1.00 71.19 255 ALA A C 1
ATOM 1924 O O . ALA A 1 255 ? -8.968 -2.723 1.103 1.00 71.19 255 ALA A O 1
ATOM 1925 N N . SER A 1 256 ? -10.177 -2.398 2.959 1.00 78.75 256 SER A N 1
ATOM 1926 C CA . SER A 1 256 ? -11.052 -1.376 2.389 1.00 78.75 256 SER A CA 1
ATOM 1927 C C . SER A 1 256 ? -10.390 0.008 2.460 1.00 78.75 256 SER A C 1
ATOM 1929 O O . SER A 1 256 ? -9.454 0.224 3.237 1.00 78.75 256 SER A O 1
ATOM 1931 N N . PRO A 1 257 ? -10.911 1.004 1.725 1.00 77.00 257 PRO A N 1
ATOM 1932 C CA . PRO A 1 257 ? -10.668 2.405 2.044 1.00 77.00 257 PRO A CA 1
ATOM 1933 C C . PRO A 1 257 ? -11.122 2.754 3.470 1.00 77.00 257 PRO A C 1
ATOM 1935 O O . PRO A 1 257 ? -11.948 2.058 4.067 1.00 77.00 257 PRO A O 1
ATOM 1938 N N . CYS A 1 258 ? -10.597 3.860 4.001 1.00 80.94 258 CYS A N 1
ATOM 1939 C CA . CYS A 1 258 ? -11.023 4.402 5.289 1.00 80.94 258 CYS A CA 1
ATOM 1940 C C . CYS A 1 258 ? -12.488 4.844 5.252 1.00 80.94 258 CYS A C 1
ATOM 1942 O O . CYS A 1 258 ? -12.866 5.699 4.452 1.00 80.94 258 CYS A O 1
ATOM 1944 N N . ILE A 1 259 ? -13.274 4.280 6.162 1.00 81.00 259 ILE A N 1
ATOM 1945 C CA . ILE A 1 259 ? -14.654 4.633 6.466 1.00 81.00 259 ILE A CA 1
ATOM 1946 C C . ILE A 1 259 ? -14.610 5.756 7.497 1.00 81.00 259 ILE A C 1
ATOM 1948 O O . ILE A 1 259 ? -14.069 5.582 8.594 1.00 81.00 259 ILE A O 1
ATOM 1952 N N . SER A 1 260 ? -15.163 6.920 7.149 1.00 79.62 260 SER A N 1
ATOM 1953 C CA . SER A 1 260 ? -15.218 8.023 8.107 1.00 79.62 260 SER A CA 1
ATOM 1954 C C . SER A 1 260 ? -16.392 7.873 9.071 1.00 79.62 260 SER A C 1
ATOM 1956 O O . SER A 1 260 ? -17.528 7.630 8.653 1.00 79.62 260 SER A O 1
ATOM 1958 N N . ALA A 1 261 ? -16.125 8.080 10.361 1.00 67.06 261 ALA A N 1
ATOM 1959 C CA . ALA A 1 261 ? -17.145 8.100 11.403 1.00 67.06 261 ALA A CA 1
ATOM 1960 C C . ALA A 1 261 ? -18.013 9.371 11.352 1.00 67.06 261 ALA A C 1
ATOM 1962 O O . ALA A 1 261 ? -19.165 9.367 11.788 1.00 67.06 261 ALA A O 1
ATOM 1963 N N . THR A 1 262 ? -17.491 10.464 10.787 1.00 67.12 262 THR A N 1
ATOM 1964 C CA . THR A 1 262 ? -18.254 11.687 10.514 1.00 67.12 262 THR A CA 1
ATOM 1965 C C . THR A 1 262 ? -18.475 11.826 9.020 1.00 67.12 262 THR A C 1
ATOM 1967 O O . THR A 1 262 ? -17.561 12.222 8.308 1.00 67.12 262 THR A O 1
ATOM 1970 N N . CYS A 1 263 ? -19.686 11.531 8.548 1.00 62.19 263 CYS A N 1
ATOM 1971 C CA . CYS A 1 263 ? -20.036 11.646 7.134 1.00 62.19 263 CYS A CA 1
ATOM 1972 C C . CYS A 1 263 ? -20.045 13.131 6.722 1.00 62.19 263 CYS A C 1
ATOM 1974 O O . CYS A 1 263 ? -20.869 13.891 7.241 1.00 62.19 263 CYS A O 1
ATOM 1976 N N . PRO A 1 264 ? -19.149 13.591 5.832 1.00 55.78 264 PRO A N 1
ATOM 1977 C CA . PRO A 1 264 ? -19.268 14.924 5.268 1.00 55.78 264 PRO A CA 1
ATOM 1978 C C . PRO A 1 264 ? -20.399 14.950 4.225 1.00 55.78 264 PRO A C 1
ATOM 1980 O O . PRO A 1 264 ? -20.531 14.036 3.414 1.00 55.78 264 PRO A O 1
ATOM 1983 N N . ASP A 1 265 ? -21.193 16.028 4.199 1.00 55.25 265 ASP A N 1
ATOM 1984 C CA . ASP A 1 265 ? -22.294 16.250 3.234 1.00 55.25 265 ASP A CA 1
ATOM 1985 C C . ASP A 1 265 ? -21.814 16.414 1.765 1.00 55.25 265 ASP A C 1
ATOM 1987 O O . ASP A 1 265 ? -22.555 16.884 0.899 1.00 55.25 265 ASP A O 1
ATOM 1991 N N . ASP A 1 266 ? -20.552 16.095 1.467 1.00 52.53 266 ASP A N 1
ATOM 1992 C CA . ASP A 1 266 ? -19.882 16.364 0.192 1.00 52.53 266 ASP A CA 1
ATOM 1993 C C . ASP A 1 266 ? -19.925 15.196 -0.807 1.00 52.53 266 ASP A C 1
ATOM 1995 O O . ASP A 1 266 ? -19.466 15.348 -1.942 1.00 52.53 266 ASP A O 1
ATOM 1999 N N . GLY A 1 267 ? -20.516 14.060 -0.423 1.00 48.16 267 GLY A N 1
ATOM 2000 C CA . GLY A 1 267 ? -20.632 12.884 -1.285 1.00 48.16 267 GLY A CA 1
ATOM 2001 C C . GLY A 1 267 ? -19.358 12.038 -1.371 1.00 48.16 267 GLY A C 1
ATOM 2002 O O . GLY A 1 267 ? -19.180 11.328 -2.362 1.00 48.16 267 GLY A O 1
ATOM 2003 N N . SER A 1 268 ? -18.473 12.101 -0.368 1.00 50.25 268 SER A N 1
ATOM 2004 C CA . SER A 1 268 ? -17.408 11.107 -0.182 1.00 50.25 268 SER A CA 1
ATOM 2005 C C . SER A 1 268 ? -17.976 9.676 -0.198 1.00 50.25 268 SER A C 1
ATOM 2007 O O . SER A 1 268 ? -18.962 9.378 0.470 1.00 50.25 268 SER A O 1
ATOM 2009 N N . LEU A 1 269 ? -17.355 8.791 -0.985 1.00 49.62 269 LEU A N 1
ATOM 2010 C CA . LEU A 1 269 ? -17.837 7.437 -1.313 1.00 49.62 269 LEU A CA 1
ATOM 2011 C C . LEU A 1 269 ? -17.684 6.400 -0.175 1.00 49.62 269 LEU A C 1
ATOM 2013 O O . LEU A 1 269 ? -17.953 5.229 -0.405 1.00 49.62 269 LEU A O 1
ATOM 2017 N N . TRP A 1 270 ? -17.233 6.794 1.024 1.00 60.88 270 TRP A N 1
ATOM 2018 C CA . TRP A 1 270 ? -16.843 5.858 2.094 1.00 60.88 270 TRP A CA 1
ATOM 2019 C C . TRP A 1 270 ? -17.273 6.363 3.477 1.00 60.88 270 TRP A C 1
ATOM 2021 O O . TRP A 1 270 ? -16.478 6.891 4.261 1.00 60.88 270 TRP A O 1
ATOM 2031 N N . CYS A 1 271 ? -18.566 6.222 3.753 1.00 62.94 271 CYS A N 1
ATOM 2032 C CA . CYS A 1 271 ? -19.234 6.707 4.958 1.00 62.94 271 CYS A CA 1
ATOM 2033 C C . CYS A 1 271 ? -19.831 5.537 5.755 1.00 62.94 271 CYS A C 1
ATOM 2035 O O . CYS A 1 271 ? -20.201 4.521 5.169 1.00 62.94 271 CYS A O 1
ATOM 2037 N N . ALA A 1 272 ? -19.942 5.675 7.082 1.00 57.91 272 ALA A N 1
ATOM 2038 C CA . ALA A 1 272 ? -20.471 4.622 7.964 1.00 57.91 272 ALA A CA 1
ATOM 2039 C C . ALA A 1 272 ? -21.938 4.230 7.670 1.00 57.91 272 ALA A C 1
ATOM 2041 O O . ALA A 1 272 ? -22.404 3.182 8.110 1.00 57.91 272 ALA A O 1
ATOM 2042 N N . ASP A 1 273 ? -22.671 5.054 6.918 1.00 58.19 273 ASP A N 1
ATOM 2043 C CA . ASP A 1 273 ? -24.032 4.777 6.458 1.00 58.19 273 ASP A CA 1
ATOM 2044 C C . ASP A 1 273 ? -24.093 3.967 5.144 1.00 58.19 273 ASP A C 1
ATOM 2046 O O . ASP A 1 273 ? -25.184 3.567 4.736 1.00 58.19 273 ASP A O 1
ATOM 2050 N N . GLN A 1 274 ? -22.952 3.676 4.502 1.00 67.31 274 GLN A N 1
ATOM 2051 C CA . GLN A 1 274 ? -22.877 2.878 3.274 1.00 67.31 274 GLN A CA 1
ATOM 2052 C C . GLN A 1 274 ? -22.524 1.410 3.532 1.00 67.31 274 GLN A C 1
ATOM 2054 O O . GLN A 1 274 ? -21.662 1.080 4.348 1.00 67.31 274 GLN A O 1
ATOM 2059 N N . THR A 1 275 ? -23.175 0.509 2.795 1.00 75.88 275 THR A N 1
ATOM 2060 C CA . THR A 1 275 ? -22.914 -0.932 2.869 1.00 75.88 275 THR A CA 1
ATOM 2061 C C . THR A 1 275 ? -21.585 -1.262 2.205 1.00 75.88 275 THR A C 1
ATOM 2063 O O . THR A 1 275 ? -21.315 -0.818 1.089 1.00 75.88 275 THR A O 1
ATOM 2066 N N . MET A 1 276 ? -20.760 -2.056 2.896 1.00 82.38 276 MET A N 1
ATOM 2067 C CA . MET A 1 276 ? -19.513 -2.578 2.329 1.00 82.38 276 MET A CA 1
ATOM 2068 C C . MET A 1 276 ? -19.736 -3.961 1.757 1.00 82.38 276 MET A C 1
ATOM 2070 O O . MET A 1 276 ? -20.377 -4.795 2.387 1.00 82.38 276 MET A O 1
ATOM 2074 N N . HIS A 1 277 ? -19.175 -4.198 0.588 1.00 86.12 277 HIS A N 1
ATOM 2075 C CA . HIS A 1 277 ? -19.292 -5.420 -0.170 1.00 86.12 277 HIS A CA 1
ATOM 2076 C C . HIS A 1 277 ? -17.877 -5.943 -0.423 1.00 86.12 277 HIS A C 1
ATOM 2078 O O . HIS A 1 277 ? -17.067 -5.308 -1.101 1.00 86.12 277 HIS A O 1
ATOM 2084 N N . LEU A 1 278 ? -17.592 -7.128 0.119 1.00 88.25 278 LEU A N 1
ATOM 2085 C CA . LEU A 1 278 ? -16.288 -7.781 0.058 1.00 88.25 278 LEU A CA 1
ATOM 2086 C C . LEU A 1 278 ? -16.402 -9.123 -0.688 1.00 88.25 278 LEU A C 1
ATOM 2088 O O . LEU A 1 278 ? -17.040 -10.051 -0.195 1.00 88.25 278 LEU A O 1
ATOM 2092 N N . GLY A 1 279 ? -15.807 -9.221 -1.875 1.00 88.31 279 GLY A N 1
ATOM 2093 C CA . GLY A 1 279 ? -15.884 -10.424 -2.709 1.00 88.31 279 GLY A CA 1
ATOM 2094 C C . GLY A 1 279 ? -14.714 -11.375 -2.458 1.00 88.31 279 GLY A C 1
ATOM 2095 O O . GLY A 1 279 ? -13.565 -10.941 -2.342 1.00 88.31 279 GLY A O 1
ATOM 2096 N N . LEU A 1 280 ? -14.982 -12.678 -2.416 1.00 83.50 280 LEU A N 1
ATOM 2097 C CA . LEU A 1 280 ? -13.974 -13.742 -2.427 1.00 83.50 280 LEU A CA 1
ATOM 2098 C C . LEU A 1 280 ? -14.285 -14.731 -3.549 1.00 83.50 280 LEU A C 1
ATOM 2100 O O . LEU A 1 280 ? -15.435 -14.863 -3.923 1.00 83.50 280 LEU A O 1
ATOM 2104 N N . PHE A 1 281 ? -13.308 -15.485 -4.033 1.00 80.19 281 PHE A N 1
ATOM 2105 C CA . PHE A 1 281 ? -13.565 -16.607 -4.938 1.00 80.19 281 PHE A CA 1
ATOM 2106 C C . PHE A 1 281 ? -12.794 -17.849 -4.496 1.00 80.19 281 PHE A C 1
ATOM 2108 O O . PHE A 1 281 ? -11.689 -17.747 -3.943 1.00 80.19 281 PHE A O 1
ATOM 2115 N N . GLU A 1 282 ? -13.377 -19.026 -4.733 1.00 74.69 282 GLU A N 1
ATOM 2116 C CA . GLU A 1 282 ? -12.700 -20.296 -4.485 1.00 74.69 282 GLU A CA 1
ATOM 2117 C C . GLU A 1 282 ? -11.538 -20.474 -5.463 1.00 74.69 282 GLU A C 1
ATOM 2119 O O . GLU A 1 282 ? -11.682 -20.426 -6.689 1.00 74.69 282 GLU A O 1
ATOM 2124 N N . MET A 1 283 ? -10.358 -20.759 -4.925 1.00 58.41 283 MET A N 1
ATOM 2125 C CA . MET A 1 283 ? -9.269 -21.291 -5.726 1.00 58.41 283 MET A CA 1
ATOM 2126 C C . MET A 1 283 ? -9.560 -22.780 -5.956 1.00 58.41 283 MET A C 1
ATOM 2128 O O . MET A 1 283 ? -9.356 -23.589 -5.055 1.00 58.41 283 MET A O 1
ATOM 2132 N N . ASN A 1 284 ? -10.081 -23.134 -7.138 1.00 47.78 284 ASN A N 1
ATOM 2133 C CA . ASN A 1 284 ? -10.479 -24.508 -7.486 1.00 47.78 284 ASN A CA 1
ATOM 2134 C C . ASN A 1 284 ? -9.453 -25.578 -7.028 1.00 47.78 284 ASN A C 1
ATOM 2136 O O . ASN A 1 284 ? -8.323 -25.603 -7.508 1.00 47.78 284 ASN A O 1
ATOM 2140 N N . ASP A 1 285 ? -9.924 -26.456 -6.133 1.00 39.28 285 ASP A N 1
ATOM 2141 C CA . ASP A 1 285 ? -9.386 -27.723 -5.598 1.00 39.28 285 ASP A CA 1
ATOM 2142 C C . ASP A 1 285 ? -7.880 -27.820 -5.202 1.00 39.28 285 ASP A C 1
ATOM 2144 O O . ASP A 1 285 ? -7.009 -27.984 -6.060 1.00 39.28 285 ASP A O 1
ATOM 2148 N N . PRO A 1 286 ? -7.559 -27.913 -3.891 1.00 41.97 286 PRO A N 1
ATOM 2149 C CA . PRO A 1 286 ? -6.223 -28.240 -3.373 1.00 41.97 286 PRO A CA 1
ATOM 2150 C C . PRO A 1 286 ? -5.794 -29.719 -3.553 1.00 41.97 286 PRO A C 1
ATOM 2152 O O . PRO A 1 286 ? -4.792 -30.138 -2.967 1.00 41.97 286 PRO A O 1
ATOM 2155 N N . SER A 1 287 ? -6.534 -30.536 -4.316 1.00 36.09 287 SER A N 1
ATOM 2156 C CA . SER A 1 287 ? -6.227 -31.952 -4.581 1.00 36.09 287 SER A CA 1
ATOM 2157 C C . SER A 1 287 ? -5.527 -32.238 -5.914 1.00 36.09 287 SER A C 1
ATOM 2159 O O . SER A 1 287 ? -5.042 -33.358 -6.118 1.00 36.09 287 SER A O 1
ATOM 2161 N N . ASP A 1 288 ? -5.359 -31.235 -6.779 1.00 32.81 288 ASP A N 1
ATOM 2162 C CA . ASP A 1 288 ? -4.330 -31.323 -7.811 1.00 32.81 288 ASP A CA 1
ATOM 2163 C C . ASP A 1 288 ? -2.961 -31.264 -7.119 1.00 32.81 288 ASP A C 1
ATOM 2165 O O . ASP A 1 288 ? -2.750 -30.405 -6.258 1.00 32.81 288 ASP A O 1
ATOM 2169 N N . PRO A 1 289 ? -2.011 -32.169 -7.429 1.00 29.14 289 PRO A N 1
ATOM 2170 C CA . PRO A 1 289 ? -0.674 -32.068 -6.883 1.00 29.14 289 PRO A CA 1
ATOM 2171 C C . PRO A 1 289 ? -0.065 -30.781 -7.427 1.00 29.14 289 PRO A C 1
ATOM 2173 O O . PRO A 1 289 ? 0.493 -30.761 -8.525 1.00 29.14 289 PRO A O 1
ATOM 2176 N N . VAL A 1 290 ? -0.177 -29.710 -6.640 1.00 31.73 290 VAL A N 1
ATOM 2177 C CA . VAL A 1 290 ? 0.650 -28.524 -6.768 1.00 31.73 290 VAL A CA 1
ATOM 2178 C C . VAL A 1 290 ? 2.074 -29.068 -6.829 1.00 31.73 290 VAL A C 1
ATOM 2180 O O . VAL A 1 290 ? 2.503 -29.741 -5.886 1.00 31.73 290 VAL A O 1
ATOM 2183 N N . PRO A 1 291 ? 2.801 -28.902 -7.945 1.00 29.47 291 PRO A N 1
ATOM 2184 C CA . PRO A 1 291 ? 4.199 -29.271 -7.965 1.00 29.47 291 PRO A CA 1
ATOM 2185 C C . PRO A 1 291 ? 4.883 -28.310 -7.005 1.00 29.47 291 PRO A C 1
ATOM 2187 O O . PRO A 1 291 ? 5.119 -27.191 -7.434 1.00 29.47 291 PRO A O 1
ATOM 2190 N N . ASP A 1 292 ? 5.090 -28.727 -5.744 1.00 34.28 292 ASP A N 1
ATOM 2191 C CA . ASP A 1 292 ? 5.716 -27.985 -4.633 1.00 34.28 292 ASP A CA 1
ATOM 2192 C C . ASP A 1 292 ? 6.170 -26.587 -5.066 1.00 34.28 292 ASP A C 1
ATOM 2194 O O . ASP A 1 292 ? 7.341 -26.346 -5.375 1.00 34.28 292 ASP A O 1
ATOM 2198 N N . ILE A 1 293 ? 5.216 -25.659 -5.160 1.00 33.50 293 ILE A N 1
ATOM 2199 C CA . ILE A 1 293 ? 5.570 -24.256 -5.143 1.00 33.50 293 ILE A CA 1
ATOM 2200 C C . ILE A 1 293 ? 5.570 -23.969 -3.661 1.00 33.50 293 ILE A C 1
ATOM 2202 O O . ILE A 1 293 ? 4.541 -23.627 -3.084 1.00 33.50 293 ILE A O 1
ATOM 2206 N N . GLU A 1 294 ? 6.731 -24.176 -3.035 1.00 33.78 294 GLU A N 1
ATOM 2207 C CA . GLU A 1 294 ? 7.068 -23.429 -1.834 1.00 33.78 294 GLU A CA 1
ATOM 2208 C C . GLU A 1 294 ? 6.601 -21.995 -2.107 1.00 33.78 294 GLU A C 1
ATOM 2210 O O . GLU A 1 294 ? 7.123 -21.347 -3.020 1.00 33.78 294 GLU A O 1
ATOM 2215 N N . THR A 1 295 ? 5.587 -21.504 -1.383 1.00 35.50 295 THR A N 1
ATOM 2216 C CA . THR A 1 295 ? 5.388 -20.059 -1.238 1.00 35.50 295 THR A CA 1
ATOM 2217 C C . THR A 1 295 ? 6.781 -19.516 -0.981 1.00 35.50 295 THR A C 1
ATOM 2219 O O . THR A 1 295 ? 7.371 -19.946 0.018 1.00 35.50 295 THR A O 1
ATOM 2222 N N . PRO A 1 296 ? 7.389 -18.727 -1.887 1.00 40.47 296 PRO A N 1
ATOM 2223 C CA . PRO A 1 296 ? 8.801 -18.469 -1.749 1.00 40.47 296 PRO A CA 1
ATOM 2224 C C . PRO A 1 296 ? 8.929 -17.666 -0.468 1.00 40.47 296 PRO A C 1
ATOM 2226 O O . PRO A 1 296 ? 8.441 -16.537 -0.390 1.00 40.47 296 PRO A O 1
ATOM 2229 N N . ALA A 1 297 ? 9.488 -18.308 0.560 1.00 44.41 297 ALA A N 1
ATOM 2230 C CA . ALA A 1 297 ? 9.643 -17.712 1.867 1.00 44.41 297 ALA A CA 1
ATOM 2231 C C . ALA A 1 297 ? 10.261 -16.336 1.637 1.00 44.41 297 ALA A C 1
ATOM 2233 O O . ALA A 1 297 ? 11.239 -16.224 0.885 1.00 44.41 297 ALA A O 1
ATOM 2234 N N . LEU A 1 298 ? 9.663 -15.285 2.209 1.00 56.72 298 LEU A N 1
ATOM 2235 C CA . LEU A 1 298 ? 10.265 -13.958 2.197 1.00 56.72 298 LEU A CA 1
ATOM 2236 C C . LEU A 1 298 ? 11.679 -14.140 2.729 1.00 56.72 298 LEU A C 1
ATOM 2238 O O . LEU A 1 298 ? 11.877 -14.423 3.904 1.00 56.72 298 LEU A O 1
ATOM 2242 N N . GLY A 1 299 ? 12.664 -14.123 1.837 1.00 65.75 299 GLY A N 1
ATOM 2243 C CA . GLY A 1 299 ? 14.012 -14.436 2.262 1.00 65.75 299 GLY A CA 1
ATOM 2244 C C . GLY A 1 299 ? 14.638 -13.229 2.945 1.00 65.75 299 GLY A C 1
ATOM 2245 O O . GLY A 1 299 ? 14.173 -12.088 2.844 1.00 65.75 299 GLY A O 1
ATOM 2246 N N . VAL A 1 300 ? 15.729 -13.499 3.640 1.00 76.00 300 VAL A N 1
ATOM 2247 C CA . VAL A 1 300 ? 16.463 -12.520 4.446 1.00 76.00 300 VAL A CA 1
ATOM 2248 C C . VAL A 1 300 ? 17.297 -11.564 3.591 1.00 76.00 300 VAL A C 1
ATOM 2250 O O . VAL A 1 300 ? 17.800 -11.926 2.521 1.00 76.00 300 VAL A O 1
ATOM 2253 N N . ALA A 1 301 ? 17.465 -10.334 4.080 1.00 77.25 301 ALA A N 1
ATOM 2254 C CA . ALA A 1 301 ? 18.301 -9.295 3.492 1.00 77.25 301 ALA A CA 1
ATOM 2255 C C . ALA A 1 301 ? 19.410 -8.830 4.455 1.00 77.25 301 ALA A C 1
ATOM 2257 O O . ALA A 1 301 ? 19.261 -8.803 5.677 1.00 77.25 301 ALA A O 1
ATOM 2258 N N . THR A 1 302 ? 20.546 -8.425 3.882 1.00 79.06 302 THR A N 1
ATOM 2259 C CA . THR A 1 302 ? 21.730 -8.009 4.655 1.00 79.06 302 THR A CA 1
ATOM 2260 C C . THR A 1 302 ? 21.569 -6.623 5.288 1.00 79.06 302 THR A C 1
ATOM 2262 O O . THR A 1 302 ? 20.869 -5.759 4.757 1.00 79.06 302 THR A O 1
ATOM 2265 N N . ALA A 1 303 ? 22.333 -6.334 6.348 1.00 76.62 303 ALA A N 1
ATOM 2266 C CA . ALA A 1 303 ? 22.372 -5.009 6.979 1.00 76.62 303 ALA A CA 1
ATOM 2267 C C . ALA A 1 303 ? 22.676 -3.853 6.006 1.00 76.62 303 ALA A C 1
ATOM 2269 O O . ALA A 1 303 ? 22.115 -2.761 6.109 1.00 76.62 303 ALA A O 1
ATOM 2270 N N . GLY A 1 304 ? 23.543 -4.091 5.017 1.00 59.41 304 GLY A N 1
ATOM 2271 C CA . GLY A 1 304 ? 23.857 -3.097 3.989 1.00 59.41 304 GLY A CA 1
ATOM 2272 C C . GLY A 1 304 ? 22.701 -2.832 3.021 1.00 59.41 304 GLY A C 1
ATOM 2273 O O . GLY A 1 304 ? 22.590 -1.718 2.508 1.00 59.41 304 GLY A O 1
ATOM 2274 N N . TRP A 1 305 ? 21.852 -3.833 2.773 1.00 72.50 305 TRP A N 1
ATOM 2275 C CA . TRP A 1 305 ? 20.647 -3.676 1.965 1.00 72.50 305 TRP A CA 1
ATOM 2276 C C . TRP A 1 305 ? 19.631 -2.812 2.709 1.00 72.50 305 TRP A C 1
ATOM 2278 O O . TRP A 1 305 ? 19.277 -1.749 2.204 1.00 72.50 305 TRP A O 1
ATOM 2288 N N . TRP A 1 306 ? 19.281 -3.182 3.944 1.00 76.00 306 TRP A N 1
ATOM 2289 C CA . TRP A 1 306 ? 18.326 -2.435 4.769 1.00 76.00 306 TRP A CA 1
ATOM 2290 C C . TRP A 1 306 ? 18.712 -0.961 4.917 1.00 76.00 306 TRP A C 1
ATOM 2292 O O . TRP A 1 306 ? 17.892 -0.075 4.687 1.00 76.00 306 TRP A O 1
ATOM 2302 N N . LYS A 1 307 ? 19.991 -0.659 5.165 1.00 70.50 307 LYS A N 1
ATOM 2303 C CA . LYS A 1 307 ? 20.475 0.728 5.267 1.00 70.50 307 LYS A CA 1
ATOM 2304 C C . LYS A 1 307 ? 20.200 1.585 4.015 1.00 70.50 307 LYS A C 1
ATOM 2306 O O . LYS A 1 307 ? 19.972 2.795 4.139 1.00 70.50 307 LYS A O 1
ATOM 2311 N N . ARG A 1 308 ? 20.255 0.981 2.820 1.00 61.31 308 ARG A N 1
ATOM 2312 C CA . ARG A 1 308 ? 20.059 1.653 1.521 1.00 61.31 308 ARG A CA 1
ATOM 2313 C C . ARG A 1 308 ? 18.601 1.703 1.060 1.00 61.31 308 ARG A C 1
ATOM 2315 O O . ARG A 1 308 ? 18.316 2.471 0.151 1.00 61.31 308 ARG A O 1
ATOM 2322 N N . HIS A 1 309 ? 17.704 0.956 1.703 1.00 57.66 309 HIS A N 1
ATOM 2323 C CA . HIS A 1 309 ? 16.293 0.852 1.319 1.00 57.66 309 HIS A CA 1
ATOM 2324 C C . HIS A 1 309 ? 15.363 1.238 2.488 1.00 57.66 309 HIS A C 1
ATOM 2326 O O . HIS A 1 309 ? 14.616 0.395 2.976 1.00 57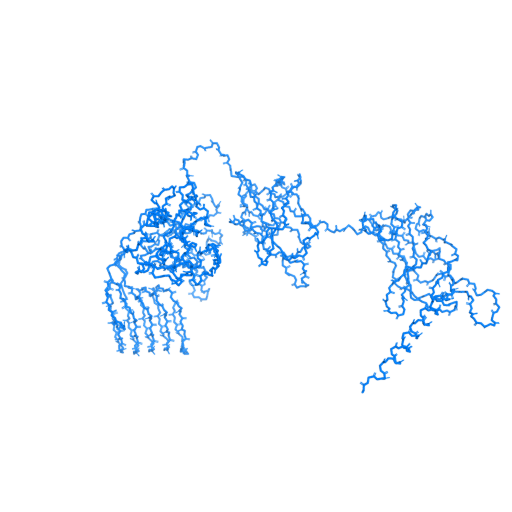.66 309 HIS A O 1
ATOM 2332 N N . PRO A 1 310 ? 15.394 2.499 2.971 1.00 67.88 310 PRO A N 1
ATOM 2333 C CA . PRO A 1 310 ? 14.576 2.937 4.110 1.00 67.88 310 PRO A CA 1
ATOM 2334 C C . PRO A 1 310 ? 13.067 2.786 3.868 1.00 67.88 310 PRO A C 1
ATOM 2336 O O . PRO A 1 310 ? 12.341 2.384 4.768 1.00 67.88 310 PRO A O 1
ATOM 2339 N N . LYS A 1 311 ? 12.595 3.012 2.634 1.00 59.62 311 LYS A N 1
ATOM 2340 C CA . LYS A 1 311 ? 11.178 2.832 2.267 1.00 59.62 311 LYS A CA 1
ATOM 2341 C C . LYS A 1 311 ? 10.683 1.386 2.398 1.00 59.62 311 LYS A C 1
ATOM 2343 O O . LYS A 1 311 ? 9.486 1.157 2.377 1.00 59.62 311 LYS A O 1
ATOM 2348 N N . SER A 1 312 ? 11.594 0.417 2.481 1.00 59.22 312 SER A N 1
ATOM 2349 C CA . SER A 1 312 ? 11.244 -1.000 2.580 1.00 59.22 312 SER A CA 1
ATOM 2350 C C . SER A 1 312 ? 11.160 -1.500 4.018 1.00 59.22 312 SER A C 1
ATOM 2352 O O . SER A 1 312 ? 10.837 -2.667 4.207 1.00 59.22 312 SER A O 1
ATOM 2354 N N . TRP A 1 313 ? 11.510 -0.682 5.021 1.00 72.06 313 TRP A N 1
ATOM 2355 C CA . TRP A 1 313 ? 11.489 -1.130 6.414 1.00 72.06 313 TRP A CA 1
ATOM 2356 C C . TRP A 1 313 ? 10.037 -1.343 6.858 1.00 72.06 313 TRP A C 1
ATOM 2358 O O . TRP A 1 313 ? 9.260 -0.395 6.777 1.00 72.06 313 TRP A O 1
ATOM 2368 N N . PRO A 1 314 ? 9.680 -2.534 7.369 1.00 65.12 314 PRO A N 1
ATOM 2369 C CA . PRO A 1 314 ? 8.325 -2.802 7.860 1.00 65.12 314 PRO A CA 1
ATOM 2370 C C . PRO A 1 314 ? 8.004 -2.049 9.160 1.00 65.12 314 PRO A C 1
ATOM 2372 O O . PRO A 1 314 ? 6.845 -1.931 9.534 1.00 65.12 314 PRO A O 1
ATOM 2375 N N . ILE A 1 315 ? 9.030 -1.544 9.853 1.00 72.88 315 ILE A N 1
ATOM 2376 C CA . ILE A 1 315 ? 8.918 -0.799 11.108 1.00 72.88 315 ILE A CA 1
ATOM 2377 C C . ILE A 1 315 ? 9.821 0.438 11.062 1.00 72.88 315 ILE A C 1
ATOM 2379 O O . ILE A 1 315 ? 10.980 0.368 10.639 1.00 72.88 315 ILE A O 1
ATOM 2383 N N . SER A 1 316 ? 9.289 1.583 11.486 1.00 75.81 316 SER A N 1
ATOM 2384 C CA . SER A 1 316 ? 9.985 2.879 11.501 1.00 75.81 316 SER A CA 1
ATOM 2385 C C . SER A 1 316 ? 10.611 3.216 12.859 1.00 75.81 316 SER A C 1
ATOM 2387 O O . SER A 1 316 ? 11.495 4.073 12.924 1.00 75.81 316 SER A O 1
ATOM 2389 N N . GLU A 1 317 ? 10.219 2.505 13.918 1.00 79.75 317 GLU A N 1
ATOM 2390 C CA . GLU A 1 317 ? 10.791 2.585 15.262 1.00 79.75 317 GLU A CA 1
ATOM 2391 C C . GLU A 1 317 ? 10.935 1.185 15.860 1.00 79.75 317 GLU A C 1
ATOM 2393 O O . GLU A 1 317 ? 10.097 0.310 15.642 1.00 79.75 317 GLU A O 1
ATOM 2398 N N . PHE A 1 318 ? 12.007 0.959 16.617 1.00 75.94 318 PHE A N 1
ATOM 2399 C CA . PHE A 1 318 ? 12.182 -0.284 17.365 1.00 75.94 318 PHE A CA 1
ATOM 2400 C C . PHE A 1 318 ? 13.056 -0.085 18.601 1.00 75.94 318 PHE A C 1
ATOM 2402 O O . PHE A 1 318 ? 13.928 0.787 18.666 1.00 75.94 318 PHE A O 1
ATOM 2409 N N . THR A 1 319 ? 12.828 -0.937 19.597 1.00 77.81 319 THR A N 1
ATOM 2410 C CA . THR A 1 319 ? 13.551 -0.913 20.868 1.00 77.81 319 THR A CA 1
ATOM 2411 C C . THR A 1 319 ? 14.625 -1.994 20.878 1.00 77.81 319 THR A C 1
ATOM 2413 O O . THR A 1 319 ? 14.326 -3.182 20.774 1.00 77.81 319 THR A O 1
ATOM 2416 N N . LEU A 1 320 ? 15.888 -1.587 21.037 1.00 74.19 320 LEU A N 1
ATOM 2417 C CA . LEU A 1 320 ? 17.001 -2.501 21.297 1.00 74.19 320 LEU A CA 1
ATOM 2418 C C . LEU A 1 320 ? 17.453 -2.315 22.742 1.00 74.19 320 LEU A C 1
ATOM 2420 O O . LEU A 1 320 ? 18.093 -1.327 23.108 1.00 74.19 320 LEU A O 1
ATOM 2424 N N . GLY A 1 321 ? 17.094 -3.279 23.580 1.00 70.44 321 GLY A N 1
ATOM 2425 C CA . GLY A 1 321 ? 17.342 -3.204 25.008 1.00 70.44 321 GLY A CA 1
ATOM 2426 C C . GLY A 1 321 ? 16.537 -2.094 25.692 1.00 70.44 321 GLY A C 1
ATOM 2427 O O . GLY A 1 321 ? 15.316 -2.146 25.683 1.00 70.44 321 GLY A O 1
ATOM 2428 N N . ASN A 1 322 ? 17.209 -1.105 26.296 1.00 71.50 322 ASN A N 1
ATOM 2429 C CA . ASN A 1 322 ? 16.559 0.029 26.984 1.00 71.50 322 ASN A CA 1
ATOM 2430 C C . ASN A 1 322 ? 16.540 1.321 26.146 1.00 71.50 322 ASN A C 1
ATOM 2432 O O . ASN A 1 322 ? 16.292 2.402 26.680 1.00 71.50 322 ASN A O 1
ATOM 2436 N N . SER A 1 323 ? 16.886 1.247 24.862 1.00 77.88 323 SER A N 1
ATOM 2437 C CA . SER A 1 323 ? 16.947 2.405 23.969 1.00 77.88 323 SER A CA 1
ATOM 2438 C C . SER A 1 323 ? 16.044 2.186 22.763 1.00 77.88 323 SER A C 1
ATOM 2440 O O . SER A 1 323 ? 16.092 1.136 22.122 1.00 77.88 323 SER A O 1
ATOM 2442 N N . THR A 1 324 ? 15.222 3.187 22.469 1.00 85.31 324 THR A N 1
ATOM 2443 C CA . THR A 1 324 ? 14.395 3.242 21.263 1.00 85.31 324 THR A CA 1
ATOM 2444 C C . THR A 1 324 ? 15.143 4.021 20.196 1.00 85.31 324 THR A C 1
ATOM 2446 O O . THR A 1 324 ? 15.754 5.046 20.498 1.00 85.31 324 THR A O 1
ATOM 2449 N N . TYR A 1 325 ? 15.111 3.511 18.969 1.00 83.94 325 TYR A N 1
ATOM 2450 C CA . TYR A 1 325 ? 15.747 4.128 17.816 1.00 83.94 325 TYR A CA 1
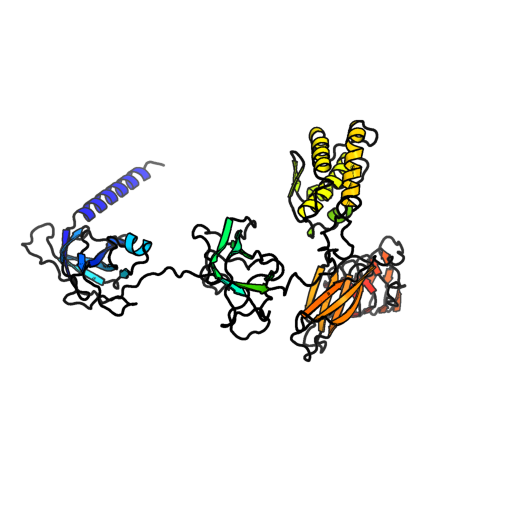ATOM 2451 C C . TYR A 1 325 ? 14.705 4.373 16.734 1.00 83.94 325 TYR A C 1
ATOM 2453 O O . TYR A 1 325 ? 13.960 3.461 16.368 1.00 83.94 325 TYR A O 1
ATOM 2461 N N . THR A 1 326 ? 14.705 5.583 16.185 1.00 90.81 326 THR A N 1
ATOM 2462 C CA . THR A 1 326 ? 14.022 5.863 14.920 1.00 90.81 326 THR A CA 1
ATOM 2463 C C . THR A 1 326 ? 14.788 5.241 13.752 1.00 90.81 326 THR A C 1
ATOM 2465 O O . THR A 1 326 ? 15.991 4.959 13.839 1.00 90.81 326 THR A O 1
ATOM 2468 N N . GLN A 1 327 ? 14.110 5.066 12.618 1.00 85.50 327 GLN A N 1
ATOM 2469 C CA . GLN A 1 327 ? 14.718 4.573 11.386 1.00 85.50 327 GLN A CA 1
ATOM 2470 C C . GLN A 1 327 ? 15.980 5.359 10.997 1.00 85.50 327 GLN A C 1
ATOM 2472 O O . GLN A 1 327 ? 17.007 4.759 10.667 1.00 85.50 327 GLN A O 1
ATOM 2477 N N . ASP A 1 328 ? 15.940 6.690 11.040 1.00 83.88 328 ASP A N 1
ATOM 2478 C CA . ASP A 1 328 ? 17.077 7.514 10.625 1.00 83.88 328 ASP A CA 1
ATOM 2479 C C . ASP A 1 328 ? 18.256 7.436 11.600 1.00 83.88 328 ASP A C 1
ATOM 2481 O O . ASP A 1 328 ? 19.411 7.337 11.166 1.00 83.88 328 ASP A O 1
ATOM 2485 N N . GLU A 1 329 ? 17.986 7.382 12.905 1.00 85.62 329 GLU A N 1
ATOM 2486 C CA . GLU A 1 329 ? 19.016 7.164 13.925 1.00 85.62 329 GLU A CA 1
ATOM 2487 C C . GLU A 1 329 ? 19.674 5.791 13.760 1.00 85.62 329 GLU A C 1
ATOM 2489 O O . GLU A 1 329 ? 20.904 5.679 13.735 1.00 85.62 329 GLU A O 1
ATOM 2494 N N . ALA A 1 330 ? 18.872 4.742 13.563 1.00 86.19 330 ALA A N 1
ATOM 2495 C CA . ALA A 1 330 ? 19.375 3.397 13.329 1.00 86.19 330 ALA A CA 1
ATOM 2496 C C . ALA A 1 330 ? 20.246 3.332 12.068 1.00 86.19 330 ALA A C 1
ATOM 2498 O O . ALA A 1 330 ? 21.370 2.827 12.106 1.00 86.19 330 ALA A O 1
ATOM 2499 N N . ARG A 1 331 ? 19.787 3.905 10.950 1.00 88.25 331 ARG A N 1
ATOM 2500 C CA . ARG A 1 331 ? 20.544 3.942 9.688 1.00 88.25 331 ARG A CA 1
ATOM 2501 C C . ARG A 1 331 ? 21.883 4.660 9.828 1.00 88.25 331 ARG A C 1
ATOM 2503 O O . ARG A 1 331 ? 22.872 4.223 9.225 1.00 88.25 331 ARG A O 1
ATOM 2510 N N . ALA A 1 332 ? 21.937 5.732 10.617 1.00 81.00 332 ALA A N 1
ATOM 2511 C CA . ALA A 1 332 ? 23.182 6.436 10.906 1.00 81.00 332 ALA A CA 1
ATOM 2512 C C . ALA A 1 332 ? 24.185 5.536 11.654 1.00 81.00 332 ALA A C 1
ATOM 2514 O O . ALA A 1 332 ? 25.379 5.553 11.339 1.00 81.00 332 ALA A O 1
ATOM 2515 N N . LEU A 1 333 ? 23.698 4.697 12.574 1.00 81.88 333 LEU A N 1
ATOM 2516 C CA . LEU A 1 333 ? 24.505 3.809 13.417 1.00 81.88 333 LEU A CA 1
ATOM 2517 C C . LEU A 1 333 ? 24.871 2.464 12.758 1.00 81.88 333 LEU A C 1
ATOM 2519 O O . LEU A 1 333 ? 25.902 1.884 13.094 1.00 81.88 333 LEU A O 1
ATOM 2523 N N . MET A 1 334 ? 24.106 1.971 11.779 1.00 84.69 334 MET A N 1
ATOM 2524 C CA . MET A 1 334 ? 24.427 0.729 11.055 1.00 84.69 334 MET A CA 1
ATOM 2525 C C . MET A 1 334 ? 25.753 0.860 10.280 1.00 84.69 334 MET A C 1
ATOM 2527 O O . MET A 1 334 ? 25.799 1.422 9.181 1.00 84.69 334 MET A O 1
ATOM 2531 N N . SER A 1 335 ? 26.857 0.351 10.832 1.00 73.00 335 SER A N 1
ATOM 2532 C CA . SER A 1 335 ? 28.202 0.510 10.266 1.00 73.00 335 SER A CA 1
ATOM 2533 C C . SER A 1 335 ? 29.097 -0.689 10.572 1.00 73.00 335 SER A C 1
ATOM 2535 O O . SER A 1 335 ? 29.110 -1.205 11.683 1.00 73.00 335 SER A O 1
ATOM 2537 N N . ASN A 1 336 ? 29.920 -1.099 9.604 1.00 65.56 336 ASN A N 1
ATOM 2538 C CA . ASN A 1 336 ? 30.913 -2.169 9.762 1.00 65.56 336 ASN A CA 1
ATOM 2539 C C . ASN A 1 336 ? 32.321 -1.639 10.114 1.00 65.56 336 ASN A C 1
ATOM 2541 O O . ASN A 1 336 ? 33.327 -2.292 9.826 1.00 65.56 336 ASN A O 1
ATOM 2545 N N . GLY A 1 337 ? 32.390 -0.442 10.704 1.00 62.22 337 GLY A N 1
ATOM 2546 C CA . GLY A 1 337 ? 33.628 0.260 11.038 1.00 62.22 337 GLY A CA 1
ATOM 2547 C C . GLY A 1 337 ? 34.495 -0.403 12.122 1.00 62.22 337 GLY A C 1
ATOM 2548 O O . GLY A 1 337 ? 34.387 -1.589 12.452 1.00 62.22 337 GLY A O 1
ATOM 2549 N N . LYS A 1 338 ? 35.428 0.384 12.676 1.00 68.12 338 LYS A N 1
ATOM 2550 C CA . LYS A 1 338 ? 36.373 -0.097 13.703 1.00 68.12 338 LYS A CA 1
ATOM 2551 C C . LYS A 1 338 ? 35.684 -0.456 15.022 1.00 68.12 338 LYS A C 1
ATOM 2553 O O . LYS A 1 338 ? 36.106 -1.415 15.663 1.00 68.12 338 LYS A O 1
ATOM 2558 N N . ASP A 1 339 ? 34.648 0.293 15.386 1.00 83.38 339 ASP A N 1
ATOM 2559 C CA . ASP A 1 339 ? 33.834 0.047 16.572 1.00 83.38 339 ASP A CA 1
ATOM 2560 C C . ASP A 1 339 ? 32.908 -1.153 16.346 1.00 83.38 339 ASP A C 1
ATOM 2562 O O . ASP A 1 339 ? 32.050 -1.153 15.462 1.00 83.38 339 ASP A O 1
ATOM 2566 N N . LYS A 1 340 ? 33.103 -2.197 17.147 1.00 86.81 340 LYS A N 1
ATOM 2567 C CA . LYS A 1 340 ? 32.355 -3.447 17.055 1.00 86.81 340 LYS A CA 1
ATOM 2568 C C . LYS A 1 340 ? 30.970 -3.392 17.673 1.00 86.81 340 LYS A C 1
ATOM 2570 O O . LYS A 1 340 ? 30.151 -4.242 17.342 1.00 86.81 340 LYS A O 1
ATOM 2575 N N . SER A 1 341 ? 30.679 -2.373 18.475 1.00 87.19 341 SER A N 1
ATOM 2576 C CA . SER A 1 341 ? 29.316 -2.123 18.934 1.00 87.19 341 SER A CA 1
ATOM 2577 C C . SER A 1 341 ? 28.404 -1.697 17.774 1.00 87.19 341 SER A C 1
ATOM 2579 O O . SER A 1 341 ? 27.298 -2.211 17.664 1.00 87.19 341 SER A O 1
ATOM 2581 N N . LEU A 1 342 ? 28.912 -0.897 16.822 1.00 81.94 342 LEU A N 1
ATOM 2582 C CA . LEU A 1 342 ? 28.205 -0.561 15.576 1.00 81.94 342 LEU A CA 1
ATOM 2583 C C . LEU A 1 342 ? 28.029 -1.777 14.655 1.00 81.94 342 LEU A C 1
ATOM 2585 O O . LEU A 1 342 ? 26.997 -1.915 14.003 1.00 81.94 342 LEU A O 1
ATOM 2589 N N . ALA A 1 343 ? 29.024 -2.671 14.614 1.00 79.50 343 ALA A N 1
ATOM 2590 C CA . ALA A 1 343 ? 28.948 -3.888 13.808 1.00 79.50 343 ALA A CA 1
ATOM 2591 C C . ALA A 1 343 ? 27.886 -4.862 14.339 1.00 79.50 343 ALA A C 1
ATOM 2593 O O . ALA A 1 343 ? 27.118 -5.398 13.548 1.00 79.50 343 ALA A O 1
ATOM 2594 N N . MET A 1 344 ? 27.824 -5.064 15.662 1.00 90.62 344 MET A N 1
ATOM 2595 C CA . MET A 1 344 ? 26.755 -5.845 16.290 1.00 90.62 344 MET A CA 1
ATOM 2596 C C . MET A 1 344 ? 25.391 -5.188 16.062 1.00 90.62 344 MET A C 1
ATOM 2598 O O . MET A 1 344 ? 24.469 -5.850 15.600 1.00 90.62 344 MET A O 1
ATOM 2602 N N . PHE A 1 345 ? 25.293 -3.876 16.310 1.00 91.62 345 PHE A N 1
ATOM 2603 C CA . PHE A 1 345 ? 24.070 -3.102 16.101 1.00 91.62 345 PHE A CA 1
ATOM 2604 C C . PHE A 1 345 ? 23.528 -3.280 14.676 1.00 91.62 345 PHE A C 1
ATOM 2606 O O . PHE A 1 345 ? 22.348 -3.550 14.498 1.00 91.62 345 PHE A O 1
ATOM 2613 N N . ALA A 1 346 ? 24.390 -3.205 13.657 1.00 84.88 346 ALA A N 1
ATOM 2614 C CA . ALA A 1 346 ? 23.974 -3.361 12.267 1.00 84.88 346 ALA A CA 1
ATOM 2615 C C . ALA A 1 346 ? 23.321 -4.722 11.968 1.00 84.88 346 ALA A C 1
ATOM 2617 O O . ALA A 1 346 ? 22.321 -4.763 11.254 1.00 84.88 346 ALA A O 1
ATOM 2618 N N . GLU A 1 347 ? 23.868 -5.817 12.503 1.00 93.06 347 GLU A N 1
ATOM 2619 C CA . GLU A 1 347 ? 23.319 -7.159 12.271 1.00 93.06 347 GLU A CA 1
ATOM 2620 C C . GLU A 1 347 ? 22.068 -7.427 13.111 1.00 93.06 347 GLU A C 1
ATOM 2622 O O . GLU A 1 347 ? 21.147 -8.078 12.625 1.00 93.06 347 GLU A O 1
ATOM 2627 N N . VAL A 1 348 ? 21.987 -6.886 14.331 1.00 95.19 348 VAL A N 1
ATOM 2628 C CA . VAL A 1 348 ? 20.770 -6.954 15.154 1.00 95.19 348 VAL A CA 1
ATOM 2629 C C . VAL A 1 348 ? 19.619 -6.233 14.455 1.00 95.19 348 VAL A C 1
ATOM 2631 O O . VAL A 1 348 ? 18.578 -6.841 14.243 1.00 95.19 348 VAL A O 1
ATOM 2634 N N . VAL A 1 349 ? 19.829 -4.993 13.995 1.00 93.25 349 VAL A N 1
ATOM 2635 C CA . VAL A 1 349 ? 18.805 -4.233 13.253 1.00 93.25 349 VAL A CA 1
ATOM 2636 C C . VAL A 1 349 ? 18.350 -4.982 12.003 1.00 93.25 349 VAL A C 1
ATOM 2638 O O . VAL A 1 349 ? 17.156 -5.106 11.756 1.00 93.25 349 VAL A O 1
ATOM 2641 N N . ALA A 1 350 ? 19.288 -5.515 11.219 1.00 87.62 350 ALA A N 1
ATOM 2642 C CA . ALA A 1 350 ? 18.957 -6.273 10.016 1.00 87.62 350 ALA A CA 1
ATOM 2643 C C . ALA A 1 350 ? 18.147 -7.541 10.319 1.00 87.62 350 ALA A C 1
ATOM 2645 O O . ALA A 1 350 ? 17.181 -7.824 9.615 1.00 87.62 350 ALA A O 1
ATOM 2646 N N . THR A 1 351 ? 18.504 -8.259 11.387 1.00 93.00 351 THR A N 1
ATOM 2647 C CA . THR A 1 351 ? 17.773 -9.450 11.839 1.00 93.00 351 THR A CA 1
ATOM 2648 C C . THR A 1 351 ? 16.356 -9.069 12.249 1.00 93.00 351 THR A C 1
ATOM 2650 O O . THR A 1 351 ? 15.407 -9.672 11.761 1.00 93.00 351 THR A O 1
ATOM 2653 N N . THR A 1 352 ? 16.190 -8.014 13.052 1.00 89.88 352 THR A N 1
ATOM 2654 C CA . THR A 1 352 ? 14.873 -7.511 13.465 1.00 89.88 352 THR A CA 1
ATOM 2655 C C . THR A 1 352 ? 14.002 -7.132 12.268 1.00 89.88 352 THR A C 1
ATOM 2657 O O . THR A 1 352 ? 12.833 -7.498 12.231 1.00 89.88 352 THR A O 1
ATOM 2660 N N . LEU A 1 353 ? 14.558 -6.453 11.259 1.00 83.81 353 LEU A N 1
ATOM 2661 C CA . LEU A 1 353 ? 13.818 -6.077 10.048 1.00 83.81 353 LEU A CA 1
ATOM 2662 C C . LEU A 1 353 ? 13.435 -7.294 9.197 1.00 83.81 353 LEU A C 1
ATOM 2664 O O . LEU A 1 353 ? 12.336 -7.334 8.649 1.00 83.81 353 LEU A O 1
ATOM 2668 N N . ASN A 1 354 ? 14.310 -8.300 9.109 1.00 80.00 354 ASN A N 1
ATOM 2669 C CA . ASN A 1 354 ? 13.993 -9.564 8.448 1.00 80.00 354 ASN A CA 1
ATOM 2670 C C . ASN A 1 354 ? 12.839 -10.280 9.167 1.00 80.00 354 ASN A C 1
ATOM 2672 O O . ASN A 1 354 ? 11.894 -10.721 8.515 1.00 80.00 354 ASN A O 1
ATOM 2676 N N . LEU A 1 355 ? 12.877 -10.370 10.498 1.00 82.00 355 LEU A N 1
ATOM 2677 C CA . LEU A 1 355 ? 11.814 -11.000 11.290 1.00 82.00 355 LEU A CA 1
ATOM 2678 C C . LEU A 1 355 ? 10.492 -10.232 11.176 1.00 82.00 355 LEU A C 1
ATOM 2680 O O . LEU A 1 355 ? 9.456 -10.831 10.914 1.00 82.00 355 LEU A O 1
ATOM 2684 N N . ALA A 1 356 ? 10.538 -8.901 11.252 1.00 75.56 356 ALA A N 1
ATOM 2685 C CA . ALA A 1 356 ? 9.372 -8.045 11.038 1.00 75.56 356 ALA A CA 1
ATOM 2686 C C . ALA A 1 356 ? 8.812 -8.131 9.606 1.00 75.56 356 ALA A C 1
ATOM 2688 O O . ALA A 1 356 ? 7.653 -7.806 9.380 1.00 75.56 356 ALA A O 1
ATOM 2689 N N . SER A 1 357 ? 9.616 -8.589 8.641 1.00 69.31 357 SER A N 1
ATOM 2690 C CA . SER A 1 357 ? 9.169 -8.888 7.276 1.00 69.31 357 SER A CA 1
ATOM 2691 C C . SER A 1 357 ? 8.575 -10.298 7.133 1.00 69.31 357 SER A C 1
ATOM 2693 O O . SER A 1 357 ? 8.342 -10.722 6.009 1.00 69.31 357 SER A O 1
ATOM 2695 N N . GLY A 1 358 ? 8.386 -11.056 8.218 1.00 62.88 358 GLY A N 1
ATOM 2696 C CA . GLY A 1 358 ? 7.761 -12.385 8.191 1.00 62.88 358 GLY A CA 1
ATOM 2697 C C . GLY A 1 358 ? 8.711 -13.568 7.960 1.00 62.88 358 GLY A C 1
ATOM 2698 O O . GLY A 1 358 ? 8.253 -14.669 7.663 1.00 62.88 358 GLY A O 1
ATOM 2699 N N . THR A 1 359 ? 10.032 -13.378 8.075 1.00 72.00 359 THR A N 1
ATOM 2700 C CA . THR A 1 359 ? 11.001 -14.496 7.994 1.00 72.00 359 THR A CA 1
ATOM 2701 C C . THR A 1 359 ? 10.941 -15.390 9.246 1.00 72.00 359 THR A C 1
ATOM 2703 O O . THR A 1 359 ? 10.670 -14.904 10.343 1.00 72.00 359 THR A O 1
ATOM 2706 N N . SER A 1 360 ? 11.212 -16.695 9.105 1.00 76.38 360 SER A N 1
ATOM 2707 C CA . SER A 1 360 ? 11.237 -17.627 10.246 1.00 76.38 360 SER A CA 1
ATOM 2708 C C . SER A 1 360 ? 12.409 -17.350 11.193 1.00 76.38 360 SER A C 1
ATOM 2710 O O . SER A 1 360 ? 13.557 -17.253 10.765 1.00 76.38 360 SER A O 1
ATOM 2712 N N . ASP A 1 361 ? 12.143 -17.327 12.497 1.00 83.19 361 ASP A N 1
ATOM 2713 C CA . ASP A 1 361 ? 13.138 -17.104 13.548 1.00 83.19 361 ASP A CA 1
ATOM 2714 C C . ASP A 1 361 ? 13.764 -18.395 14.111 1.00 83.19 361 ASP A C 1
ATOM 2716 O O . ASP A 1 361 ? 14.641 -18.328 14.976 1.00 83.19 361 ASP A O 1
ATOM 2720 N N . ALA A 1 362 ? 13.369 -19.570 13.608 1.00 83.19 362 ALA A N 1
ATOM 2721 C CA . ALA A 1 362 ? 13.629 -20.874 14.228 1.00 83.19 362 ALA A CA 1
ATOM 2722 C C . ALA A 1 362 ? 15.112 -21.178 14.519 1.00 83.19 362 ALA A C 1
ATOM 2724 O O . ALA A 1 362 ? 15.427 -21.917 15.451 1.00 83.19 362 ALA A O 1
ATOM 2725 N N . CYS A 1 363 ? 16.035 -20.620 13.732 1.00 82.25 363 CYS A N 1
ATOM 2726 C CA . CYS A 1 363 ? 17.479 -20.783 13.925 1.00 82.25 363 CYS A CA 1
ATOM 2727 C C . CYS A 1 363 ? 18.181 -19.581 14.560 1.00 82.25 363 CYS A C 1
ATOM 2729 O O . CYS A 1 363 ? 19.379 -19.674 14.825 1.00 82.25 363 CYS A O 1
ATOM 2731 N N . ILE A 1 364 ? 17.488 -18.455 14.750 1.00 94.75 364 ILE A N 1
ATOM 2732 C CA . ILE A 1 364 ? 18.130 -17.192 15.127 1.00 94.75 364 ILE A CA 1
ATOM 2733 C C . ILE A 1 364 ? 17.541 -16.531 16.372 1.00 94.75 364 ILE A C 1
ATOM 2735 O O . ILE A 1 364 ? 18.223 -15.703 16.971 1.00 94.75 364 ILE A O 1
ATOM 2739 N N . ALA A 1 365 ? 16.340 -16.920 16.813 1.00 91.00 365 ALA A N 1
ATOM 2740 C CA . ALA A 1 365 ? 15.646 -16.310 17.948 1.00 91.00 365 ALA A CA 1
ATOM 2741 C C . ALA A 1 365 ? 16.518 -16.229 19.216 1.00 91.00 365 ALA A C 1
ATOM 2743 O O . ALA A 1 365 ? 16.699 -15.149 19.779 1.00 91.00 365 ALA A O 1
ATOM 2744 N N . SER A 1 366 ? 17.144 -17.342 19.620 1.00 92.44 366 SER A N 1
ATOM 2745 C CA . SER A 1 366 ? 18.014 -17.378 20.806 1.00 92.44 366 SER A CA 1
ATOM 2746 C C . SER A 1 366 ? 19.282 -16.537 20.640 1.00 92.44 366 SER A C 1
ATOM 2748 O O . SER A 1 366 ? 19.712 -15.858 21.568 1.00 92.44 366 SER A O 1
ATOM 2750 N N . VAL A 1 367 ? 19.870 -16.528 19.443 1.00 96.50 367 VAL A N 1
ATOM 2751 C CA . VAL A 1 367 ? 21.071 -15.737 19.137 1.00 96.50 367 VAL A CA 1
ATOM 2752 C C . VAL A 1 367 ? 20.758 -14.243 19.169 1.00 96.50 367 VAL A C 1
ATOM 2754 O O . VAL A 1 367 ? 21.574 -13.458 19.653 1.00 96.50 367 VAL A O 1
ATOM 2757 N N . LEU A 1 368 ? 19.586 -13.841 18.668 1.00 95.69 368 LEU A N 1
ATOM 2758 C CA . LEU A 1 368 ? 19.118 -12.460 18.720 1.00 95.69 368 LEU A CA 1
ATOM 2759 C C . LEU A 1 368 ? 18.913 -12.008 20.169 1.00 95.69 368 LEU A C 1
ATOM 2761 O O . LEU A 1 368 ? 19.395 -10.937 20.538 1.00 95.69 368 LEU A O 1
ATOM 2765 N N . GLU A 1 369 ? 18.284 -12.835 21.007 1.00 93.56 369 GLU A N 1
ATOM 2766 C CA . GLU A 1 369 ? 18.114 -12.554 22.438 1.00 93.56 369 GLU A CA 1
ATOM 2767 C C . GLU A 1 369 ? 19.468 -12.415 23.157 1.00 93.56 369 GLU A C 1
ATOM 2769 O O . GLU A 1 369 ? 19.706 -11.434 23.868 1.00 93.56 369 GLU A O 1
ATOM 2774 N N . GLU A 1 370 ? 20.406 -13.335 22.915 1.00 94.94 370 GLU A N 1
ATOM 2775 C CA . GLU A 1 370 ? 21.757 -13.275 23.482 1.00 94.94 370 GLU A CA 1
ATOM 2776 C C . GLU A 1 370 ? 22.545 -12.049 22.994 1.00 94.94 370 GLU A C 1
ATOM 2778 O O . GLU A 1 370 ? 23.292 -11.438 23.765 1.00 94.94 370 GLU A O 1
ATOM 2783 N N . ALA A 1 371 ? 22.382 -11.649 21.730 1.00 94.81 371 ALA A N 1
ATOM 2784 C CA . ALA A 1 371 ? 23.024 -10.458 21.180 1.00 94.81 371 ALA A CA 1
ATOM 2785 C C . ALA A 1 371 ? 22.462 -9.174 21.802 1.00 94.81 371 ALA A C 1
ATOM 2787 O O . ALA A 1 371 ? 23.234 -8.283 22.168 1.00 94.81 371 ALA A O 1
ATOM 2788 N N . LEU A 1 372 ? 21.143 -9.098 21.994 1.00 92.69 372 LEU A N 1
ATOM 2789 C CA . LEU A 1 372 ? 20.496 -8.005 22.720 1.00 92.69 372 LEU A CA 1
ATOM 2790 C C . LEU A 1 372 ? 20.989 -7.944 24.173 1.00 92.69 372 LEU A C 1
ATOM 2792 O O . LEU A 1 372 ? 21.355 -6.869 24.654 1.00 92.69 372 LEU A O 1
ATOM 2796 N N . ALA A 1 373 ? 21.098 -9.089 24.852 1.00 92.62 373 ALA A N 1
ATOM 2797 C CA . ALA A 1 373 ? 21.655 -9.177 26.201 1.00 92.62 373 ALA A CA 1
ATOM 2798 C C . ALA A 1 373 ? 23.142 -8.780 26.259 1.00 92.62 373 ALA A C 1
ATOM 2800 O O . ALA A 1 373 ? 23.577 -8.156 27.227 1.00 92.62 373 ALA A O 1
ATOM 2801 N N . TRP A 1 374 ? 23.927 -9.082 25.221 1.00 93.50 374 TRP A N 1
ATOM 2802 C CA . TRP A 1 374 ? 25.315 -8.626 25.098 1.00 93.50 374 TRP A CA 1
ATOM 2803 C C . TRP A 1 374 ? 25.409 -7.103 24.917 1.00 93.50 374 TRP A C 1
ATOM 2805 O O . TRP A 1 374 ? 26.333 -6.481 25.446 1.00 93.50 374 TRP A O 1
ATOM 2815 N N . MET A 1 375 ? 24.453 -6.491 24.209 1.00 90.69 375 MET A N 1
ATOM 2816 C CA . MET A 1 375 ? 24.391 -5.039 23.994 1.00 90.69 375 MET A CA 1
ATOM 2817 C C . MET A 1 375 ? 23.923 -4.262 25.233 1.00 90.69 375 MET A C 1
ATOM 2819 O O . MET A 1 375 ? 24.400 -3.152 25.462 1.00 90.69 375 MET A O 1
ATOM 2823 N N . GLN A 1 376 ? 23.059 -4.842 26.070 1.00 88.38 376 GLN A N 1
ATOM 2824 C CA . GLN A 1 376 ? 22.530 -4.210 27.290 1.00 88.38 376 GLN A CA 1
ATOM 2825 C C . GLN A 1 376 ? 23.597 -3.547 28.193 1.00 88.38 376 GLN A C 1
ATOM 2827 O O . GLN A 1 376 ? 23.479 -2.352 28.469 1.00 88.38 376 GLN A O 1
ATOM 2832 N N . PRO A 1 377 ? 24.671 -4.237 28.636 1.00 87.06 377 PRO A N 1
ATOM 2833 C CA . PRO A 1 377 ? 25.693 -3.629 29.494 1.00 87.06 377 PRO A CA 1
ATOM 2834 C C . PRO A 1 377 ? 26.622 -2.642 28.765 1.00 87.06 377 PRO A C 1
ATOM 2836 O O . PRO A 1 377 ? 27.386 -1.939 29.425 1.00 87.06 377 PRO A O 1
ATOM 2839 N N . ILE A 1 378 ? 26.598 -2.596 27.429 1.00 84.06 378 ILE A N 1
ATOM 2840 C CA . ILE A 1 378 ? 27.411 -1.675 26.618 1.00 84.06 378 ILE A CA 1
ATOM 2841 C C . ILE A 1 378 ? 26.776 -0.277 26.593 1.00 84.06 378 ILE A C 1
ATOM 2843 O O . ILE A 1 378 ? 27.497 0.721 26.564 1.00 84.06 378 ILE A O 1
ATOM 2847 N N . GLY A 1 379 ? 25.444 -0.199 26.677 1.00 77.44 379 GLY A N 1
ATOM 2848 C CA . GLY A 1 379 ? 24.702 1.058 26.722 1.00 77.44 379 GLY A CA 1
ATOM 2849 C C . GLY A 1 379 ? 24.614 1.748 25.358 1.00 77.44 379 GLY A C 1
ATOM 2850 O O . GLY A 1 379 ? 24.374 1.103 24.340 1.00 77.44 379 GLY A O 1
ATOM 2851 N N . ALA A 1 380 ? 24.770 3.075 25.340 1.00 82.00 380 ALA A N 1
ATOM 2852 C CA . ALA A 1 380 ? 24.587 3.883 24.136 1.00 82.00 380 ALA A CA 1
ATOM 2853 C C . ALA A 1 380 ? 25.634 3.573 23.051 1.00 82.00 380 ALA A C 1
ATOM 2855 O O . ALA A 1 380 ? 26.834 3.505 23.313 1.00 82.00 380 ALA A O 1
ATOM 2856 N N . ILE A 1 381 ? 25.165 3.436 21.811 1.00 84.56 381 ILE A N 1
ATOM 2857 C CA . ILE A 1 381 ? 25.978 3.169 20.621 1.00 84.56 381 ILE A CA 1
ATOM 2858 C C . ILE A 1 381 ? 26.201 4.487 19.856 1.00 84.56 381 ILE A C 1
ATOM 2860 O O . ILE A 1 381 ? 25.236 5.234 19.688 1.00 84.56 381 ILE A O 1
ATOM 2864 N N . PRO A 1 382 ? 27.416 4.796 19.352 1.00 88.12 382 PRO A N 1
ATOM 2865 C CA . PRO A 1 382 ? 28.651 4.002 19.386 1.00 88.12 382 PRO A CA 1
ATOM 2866 C C . PRO A 1 382 ? 29.318 3.953 20.767 1.00 88.12 382 PRO A C 1
ATOM 2868 O O . PRO A 1 382 ? 29.465 4.978 21.428 1.00 88.12 382 PRO A O 1
ATOM 2871 N N . ALA A 1 383 ? 29.812 2.775 21.150 1.00 85.44 383 ALA A N 1
ATOM 2872 C CA . ALA A 1 383 ? 30.468 2.542 22.440 1.00 85.44 383 ALA A CA 1
ATOM 2873 C C . ALA A 1 383 ? 31.993 2.326 22.345 1.00 85.44 383 ALA A C 1
ATOM 2875 O O . ALA A 1 383 ? 32.658 2.096 23.354 1.00 85.44 383 ALA A O 1
ATOM 2876 N N . GLY A 1 384 ? 32.576 2.377 21.144 1.00 87.12 384 GLY A N 1
ATOM 2877 C CA . GLY A 1 384 ? 34.023 2.261 20.936 1.00 87.12 384 GLY A CA 1
ATOM 2878 C C . GLY A 1 384 ? 34.600 0.871 21.226 1.00 87.12 384 GLY A C 1
ATOM 2879 O O . GLY A 1 384 ? 35.767 0.755 21.596 1.00 87.12 384 GLY A O 1
ATOM 2880 N N . VAL A 1 385 ? 33.815 -0.198 21.068 1.00 87.69 385 VAL A N 1
ATOM 2881 C CA . VAL A 1 385 ? 34.255 -1.564 21.382 1.00 87.69 385 VAL A CA 1
ATOM 2882 C C . VAL A 1 385 ? 35.309 -2.018 20.373 1.00 87.69 385 VAL A C 1
ATOM 2884 O O . VAL A 1 385 ? 35.028 -2.217 19.192 1.00 87.69 385 VAL A O 1
ATOM 2887 N N . GLU A 1 386 ? 36.541 -2.220 20.833 1.00 82.50 386 GLU A N 1
ATOM 2888 C CA . GLU A 1 386 ? 37.632 -2.677 19.971 1.00 82.50 386 GLU A CA 1
ATOM 2889 C C . GLU A 1 386 ? 37.525 -4.169 19.632 1.00 82.50 386 GLU A C 1
ATOM 2891 O O . GLU A 1 386 ? 37.137 -4.995 20.460 1.00 82.50 386 GLU A O 1
ATOM 2896 N N . ALA A 1 387 ? 37.988 -4.552 18.439 1.00 76.06 387 ALA A N 1
ATOM 2897 C CA . ALA A 1 387 ? 38.022 -5.951 17.997 1.00 76.06 387 ALA A CA 1
ATOM 2898 C C . ALA A 1 387 ? 38.939 -6.864 18.841 1.00 76.06 387 ALA A C 1
ATOM 2900 O O . ALA A 1 387 ? 38.804 -8.084 18.813 1.00 76.06 387 ALA A O 1
ATOM 2901 N N . SER A 1 388 ? 39.904 -6.292 19.556 1.00 83.06 388 SER A N 1
ATOM 2902 C CA . SER A 1 388 ? 40.823 -6.992 20.464 1.00 83.06 388 SER A CA 1
ATOM 2903 C C . SER A 1 388 ? 40.243 -7.175 21.872 1.00 83.06 388 SER A C 1
ATOM 2905 O O . SER A 1 388 ? 40.761 -7.996 22.639 1.00 83.06 388 SER A O 1
ATOM 2907 N N . SER A 1 389 ? 39.194 -6.418 22.216 1.00 90.50 389 SER A N 1
ATOM 2908 C CA . SER A 1 389 ? 38.629 -6.354 23.563 1.00 90.50 389 SER A CA 1
ATOM 2909 C C . SER A 1 389 ? 38.017 -7.685 23.999 1.00 90.50 389 SER A C 1
ATOM 2911 O O . SER A 1 389 ? 37.543 -8.480 23.184 1.00 90.50 389 SER A O 1
ATOM 2913 N N . GLN A 1 390 ? 38.001 -7.929 25.312 1.00 91.38 390 GLN A N 1
ATOM 2914 C CA . GLN A 1 390 ? 37.324 -9.103 25.863 1.00 91.38 390 GLN A CA 1
ATOM 2915 C C . GLN A 1 390 ? 35.810 -9.049 25.612 1.00 91.38 390 GLN A C 1
ATOM 2917 O O . GLN A 1 390 ? 35.215 -10.082 25.318 1.00 91.38 390 GLN A O 1
ATOM 2922 N N . THR A 1 391 ? 35.224 -7.848 25.636 1.00 90.81 391 THR A N 1
ATOM 2923 C CA . THR A 1 391 ? 33.821 -7.590 25.289 1.00 90.81 391 THR A CA 1
ATOM 2924 C C . THR A 1 391 ? 33.495 -8.083 23.882 1.00 90.81 391 THR A C 1
ATOM 2926 O O . THR A 1 391 ? 32.530 -8.815 23.694 1.00 90.81 391 THR A O 1
ATOM 2929 N N . TRP A 1 392 ? 34.326 -7.771 22.880 1.00 92.69 392 TRP A N 1
ATOM 2930 C CA . TRP A 1 392 ? 34.096 -8.285 21.528 1.00 92.69 392 TRP A CA 1
ATOM 2931 C C . TRP A 1 392 ? 34.312 -9.793 21.421 1.00 92.69 392 TRP A C 1
ATOM 2933 O O . TRP A 1 392 ? 33.584 -10.464 20.697 1.00 92.69 392 TRP A O 1
ATOM 2943 N N . LYS A 1 393 ? 35.289 -10.355 22.141 1.00 90.81 393 LYS A N 1
ATOM 2944 C CA . LYS A 1 393 ? 35.536 -11.804 22.108 1.00 90.81 393 LYS A CA 1
ATOM 2945 C C . LYS A 1 393 ? 34.321 -12.618 22.560 1.00 90.81 393 LYS A C 1
ATOM 2947 O O . LYS A 1 393 ? 34.112 -13.680 21.984 1.00 90.81 393 LYS A O 1
ATOM 2952 N N . SER A 1 394 ? 33.531 -12.133 23.526 1.00 91.06 394 SER A N 1
ATOM 2953 C CA . SER A 1 394 ? 32.284 -12.800 23.931 1.00 91.06 394 SER A CA 1
ATOM 2954 C C . SER A 1 394 ? 31.143 -12.605 22.925 1.00 91.06 394 SER A C 1
ATOM 2956 O O . SER A 1 394 ? 30.385 -13.538 22.703 1.00 91.06 394 SER A O 1
ATOM 2958 N N . GLY A 1 395 ? 31.048 -11.444 22.266 1.00 90.75 395 GLY A N 1
ATOM 2959 C CA . GLY A 1 395 ? 29.977 -11.156 21.297 1.00 90.75 395 GLY A CA 1
ATOM 2960 C C . GLY A 1 395 ? 30.236 -11.659 19.873 1.00 90.75 395 GLY A C 1
ATOM 2961 O O . GLY A 1 395 ? 29.310 -11.806 19.083 1.00 90.75 395 GLY A O 1
ATOM 2962 N N . LYS A 1 396 ? 31.490 -11.948 19.506 1.00 89.69 396 LYS A N 1
ATOM 2963 C CA . LYS A 1 396 ? 31.875 -12.248 18.116 1.00 89.69 396 LYS A CA 1
ATOM 2964 C C . LYS A 1 396 ? 31.116 -13.437 17.513 1.00 89.69 396 LYS A C 1
ATOM 2966 O O . LYS A 1 396 ? 30.806 -13.398 16.326 1.00 89.69 396 LYS A O 1
ATOM 2971 N N . ALA A 1 397 ? 30.855 -14.484 18.294 1.00 88.88 397 ALA A N 1
ATOM 2972 C CA . ALA A 1 397 ? 30.135 -15.666 17.814 1.00 88.88 397 ALA A CA 1
ATOM 2973 C C . ALA A 1 397 ? 28.661 -15.360 17.502 1.00 88.88 397 ALA A C 1
ATOM 2975 O O . ALA A 1 397 ? 28.136 -15.858 16.511 1.00 88.88 397 ALA A O 1
ATOM 2976 N N . LEU A 1 398 ? 28.028 -14.497 18.303 1.00 93.50 398 LEU A N 1
ATOM 2977 C CA . LEU A 1 398 ? 26.660 -14.023 18.079 1.00 93.50 398 LEU A CA 1
ATOM 2978 C C . LEU A 1 398 ? 26.591 -13.175 16.807 1.00 93.50 398 LEU A C 1
ATOM 2980 O O . LEU A 1 398 ? 25.783 -13.439 15.927 1.00 93.50 398 LEU A O 1
ATOM 2984 N N . TYR A 1 399 ? 27.522 -12.226 16.659 1.00 91.50 399 TYR A N 1
ATOM 2985 C CA . TYR A 1 399 ? 27.635 -11.394 15.458 1.00 91.50 399 TYR A CA 1
ATOM 2986 C C . TYR A 1 399 ? 27.750 -12.224 14.172 1.00 91.50 399 TYR A C 1
ATOM 2988 O O . TYR A 1 399 ? 27.118 -11.899 13.172 1.00 91.50 399 TYR A O 1
ATOM 2996 N N . LEU A 1 400 ? 28.576 -13.277 14.181 1.00 80.69 400 LEU A N 1
ATOM 2997 C CA . LEU A 1 400 ? 28.761 -14.124 13.002 1.00 80.69 400 LEU A CA 1
ATOM 2998 C C . LEU A 1 400 ? 27.485 -14.896 12.651 1.00 80.69 400 LEU A C 1
ATOM 3000 O O . LEU A 1 400 ? 27.126 -14.909 11.483 1.00 80.69 400 LEU A O 1
ATOM 3004 N N . GLN A 1 401 ? 26.775 -15.441 13.640 1.00 83.50 401 GLN A N 1
ATOM 3005 C CA . GLN A 1 401 ? 25.517 -16.160 13.408 1.00 83.50 401 GLN A CA 1
ATOM 3006 C C . GLN A 1 401 ? 24.387 -15.236 12.931 1.00 83.50 401 GLN A C 1
ATOM 3008 O O . GLN A 1 401 ? 23.687 -15.578 11.985 1.00 83.50 401 GLN A O 1
ATOM 3013 N N . LEU A 1 402 ? 24.242 -14.034 13.507 1.00 90.56 402 LEU A N 1
ATOM 3014 C CA . LEU A 1 402 ? 23.298 -13.023 12.997 1.00 90.56 402 LEU A CA 1
ATOM 3015 C C . LEU A 1 402 ? 23.609 -12.653 11.547 1.00 90.56 402 LEU A C 1
ATOM 3017 O O . LEU A 1 402 ? 22.717 -12.516 10.715 1.00 90.56 402 LEU A O 1
ATOM 3021 N N . LYS A 1 403 ? 24.894 -12.517 11.227 1.00 81.19 403 LYS A N 1
ATOM 3022 C CA . LYS A 1 403 ? 25.327 -12.227 9.869 1.00 81.19 403 LYS A CA 1
ATOM 3023 C C . LYS A 1 403 ? 25.037 -13.386 8.909 1.00 81.19 403 LYS A C 1
ATOM 3025 O O . LYS A 1 403 ? 24.547 -13.122 7.819 1.00 81.19 403 LYS A O 1
ATOM 3030 N N . GLU A 1 404 ? 25.315 -14.630 9.297 1.00 71.88 404 GLU A N 1
ATOM 3031 C CA . GLU A 1 404 ? 24.990 -15.833 8.513 1.00 71.88 404 GLU A CA 1
ATOM 3032 C C . GLU A 1 404 ? 23.480 -15.919 8.258 1.00 71.88 404 GLU A C 1
ATOM 3034 O O . GLU A 1 404 ? 23.062 -16.108 7.116 1.00 71.88 404 GLU A O 1
ATOM 3039 N N . TYR A 1 405 ? 22.657 -15.647 9.279 1.00 85.44 405 TYR A N 1
ATOM 3040 C CA . TYR A 1 405 ? 21.211 -15.505 9.115 1.00 85.44 405 TYR A CA 1
ATOM 3041 C C . TYR A 1 405 ? 20.871 -14.444 8.073 1.00 85.44 405 TYR A C 1
ATOM 3043 O O . TYR A 1 405 ? 20.279 -14.764 7.056 1.00 85.44 405 TYR A O 1
ATOM 3051 N N . ASN A 1 406 ? 21.314 -13.197 8.256 1.00 84.38 406 ASN A N 1
ATOM 3052 C CA . ASN A 1 406 ? 21.005 -12.087 7.347 1.00 84.38 406 ASN A CA 1
ATOM 3053 C C . ASN A 1 406 ? 21.552 -12.280 5.921 1.00 84.38 406 ASN A C 1
ATOM 3055 O O . ASN A 1 406 ? 21.140 -11.581 4.991 1.00 84.38 406 ASN A O 1
ATOM 3059 N N . GLN A 1 407 ? 22.521 -13.178 5.738 1.00 78.25 407 GLN A N 1
ATOM 3060 C CA . GLN A 1 407 ? 23.084 -13.538 4.440 1.00 78.25 407 GLN A CA 1
ATOM 3061 C C . GLN A 1 407 ? 22.320 -14.657 3.738 1.00 78.25 407 GLN A C 1
ATOM 3063 O O . GLN A 1 407 ? 22.518 -14.795 2.526 1.00 78.25 407 GLN A O 1
ATOM 3068 N N . GLY A 1 408 ? 21.430 -15.355 4.448 1.00 75.88 408 GLY A N 1
ATOM 3069 C CA . GLY A 1 408 ? 20.662 -16.478 3.927 1.00 75.88 408 GLY A CA 1
ATOM 3070 C C . GLY A 1 408 ? 21.307 -17.840 4.132 1.00 75.88 408 GLY A C 1
ATOM 3071 O O . GLY A 1 408 ? 20.952 -18.774 3.420 1.00 75.88 408 GLY A O 1
ATOM 3072 N N . ASP A 1 409 ? 22.277 -17.935 5.043 1.00 76.31 409 ASP A N 1
ATOM 3073 C CA . ASP A 1 409 ? 23.142 -19.106 5.214 1.00 76.31 409 ASP A CA 1
ATOM 3074 C C . ASP A 1 409 ? 22.692 -20.021 6.377 1.00 76.31 409 ASP A C 1
ATOM 3076 O O . ASP A 1 409 ? 23.381 -20.991 6.694 1.00 76.31 409 ASP A O 1
ATOM 3080 N N . LEU A 1 410 ? 21.552 -19.726 7.022 1.00 77.06 410 LEU A N 1
ATOM 3081 C CA . LEU A 1 410 ? 20.959 -20.541 8.097 1.00 77.06 410 LEU A CA 1
ATOM 3082 C C . LEU A 1 410 ? 19.599 -21.147 7.680 1.00 77.06 410 LEU A C 1
ATOM 3084 O O . LEU A 1 410 ? 19.498 -21.780 6.636 1.00 77.06 410 LEU A O 1
ATOM 3088 N N . CYS A 1 411 ? 18.560 -21.015 8.514 1.00 72.94 411 CYS A N 1
ATOM 3089 C CA . CYS A 1 411 ? 17.247 -21.643 8.318 1.00 72.94 411 CYS A CA 1
ATOM 3090 C C . CYS A 1 411 ? 16.343 -20.939 7.308 1.00 72.94 411 CYS A C 1
ATOM 3092 O O . CYS A 1 411 ? 15.353 -21.522 6.880 1.00 72.94 411 CYS A O 1
ATOM 3094 N N . VAL A 1 412 ? 16.661 -19.700 6.944 1.00 70.00 412 VAL A N 1
ATOM 3095 C CA . VAL A 1 412 ? 15.941 -18.952 5.919 1.00 70.00 412 VAL A CA 1
ATOM 3096 C C . VAL A 1 412 ? 16.931 -18.658 4.809 1.00 70.00 412 VAL A C 1
ATOM 3098 O O . VAL A 1 412 ? 18.021 -18.143 5.065 1.00 70.00 412 VAL A O 1
ATOM 3101 N N . THR A 1 413 ? 16.568 -18.994 3.576 1.00 70.44 413 THR A N 1
ATOM 3102 C CA . THR A 1 413 ? 17.390 -18.677 2.411 1.00 70.44 413 THR A CA 1
ATOM 3103 C C . THR A 1 413 ? 17.450 -17.170 2.207 1.00 70.44 413 THR A C 1
ATOM 3105 O O . THR A 1 413 ? 16.541 -16.427 2.595 1.00 70.44 413 THR A O 1
ATOM 3108 N N . ARG A 1 414 ? 18.508 -16.689 1.546 1.00 64.69 414 ARG A N 1
ATOM 3109 C CA . ARG A 1 414 ? 18.556 -15.288 1.108 1.00 64.69 414 ARG A CA 1
ATOM 3110 C C . ARG A 1 414 ? 17.293 -15.002 0.309 1.00 64.69 414 ARG A C 1
ATOM 3112 O O . ARG A 1 414 ? 16.848 -15.878 -0.435 1.00 64.69 414 ARG A O 1
ATOM 3119 N N . ARG A 1 415 ? 16.742 -13.788 0.441 1.00 59.12 415 ARG A N 1
ATOM 3120 C CA . ARG A 1 415 ? 15.697 -13.309 -0.471 1.00 59.12 415 ARG A CA 1
ATOM 3121 C C . ARG A 1 415 ? 16.124 -13.690 -1.876 1.00 59.12 415 ARG A C 1
ATOM 3123 O O . ARG A 1 415 ? 17.204 -13.279 -2.304 1.00 59.12 415 ARG A O 1
ATOM 3130 N N . ALA A 1 416 ? 15.326 -14.529 -2.539 1.00 45.16 416 ALA A N 1
ATOM 3131 C CA . ALA A 1 416 ? 15.565 -14.809 -3.937 1.00 45.16 416 ALA A CA 1
ATOM 3132 C C . ALA A 1 416 ? 15.656 -13.435 -4.601 1.00 45.16 416 ALA A C 1
ATOM 3134 O O . ALA A 1 416 ? 14.749 -12.619 -4.430 1.00 45.16 416 ALA A O 1
ATOM 3135 N N . GLU A 1 417 ? 16.745 -13.159 -5.322 1.00 39.16 417 GLU A N 1
ATOM 3136 C CA . GLU A 1 417 ? 16.918 -11.916 -6.098 1.00 39.16 417 GLU A CA 1
ATOM 3137 C C . GLU A 1 417 ? 15.710 -11.700 -7.036 1.00 39.16 417 GLU A C 1
ATOM 3139 O O . GLU A 1 417 ? 15.471 -10.599 -7.538 1.00 39.16 417 GLU A O 1
ATOM 3144 N N . SER A 1 418 ? 14.884 -12.753 -7.200 1.00 35.69 418 SER A N 1
ATOM 3145 C CA . SER A 1 418 ? 13.591 -12.728 -7.844 1.00 35.69 418 SER A CA 1
ATOM 3146 C C . SER A 1 418 ? 12.492 -11.877 -7.208 1.00 35.69 418 SER A C 1
ATOM 3148 O O . SER A 1 418 ? 11.641 -11.384 -7.947 1.00 35.69 418 SER A O 1
ATOM 3150 N N . LEU A 1 419 ? 12.556 -11.666 -5.893 1.00 42.16 419 LEU A N 1
ATOM 3151 C CA . LEU A 1 419 ? 11.551 -11.015 -5.043 1.00 42.16 419 LEU A CA 1
ATOM 3152 C C . LEU A 1 419 ? 12.042 -9.678 -4.456 1.00 42.16 419 LEU A C 1
ATOM 3154 O O . LEU A 1 419 ? 11.483 -9.168 -3.483 1.00 42.16 419 LEU A O 1
ATOM 3158 N N . SER A 1 420 ? 13.120 -9.112 -5.011 1.00 46.19 420 SER A N 1
ATOM 3159 C CA . SER A 1 420 ? 13.533 -7.735 -4.724 1.00 46.19 420 SER A CA 1
ATOM 3160 C C . SER A 1 420 ? 12.371 -6.781 -5.063 1.00 46.19 420 SER A C 1
ATOM 3162 O O . SER A 1 420 ? 11.846 -6.878 -6.175 1.00 46.19 420 SER A O 1
ATOM 3164 N N . PRO A 1 421 ? 11.953 -5.879 -4.149 1.00 46.78 421 PRO A N 1
ATOM 3165 C CA . PRO A 1 421 ? 10.864 -4.941 -4.409 1.00 46.78 421 PRO A CA 1
ATOM 3166 C C . PRO A 1 421 ? 11.153 -4.145 -5.682 1.00 46.78 421 PRO A C 1
ATOM 3168 O O . PRO A 1 421 ? 12.219 -3.537 -5.801 1.00 46.78 421 PRO A O 1
ATOM 3171 N N . MET A 1 422 ? 10.226 -4.184 -6.635 1.00 50.62 422 MET A N 1
ATOM 3172 C CA . MET A 1 422 ? 10.277 -3.367 -7.842 1.00 50.62 422 MET A CA 1
ATOM 3173 C C . MET A 1 422 ? 9.365 -2.166 -7.632 1.00 50.62 422 MET A C 1
ATOM 3175 O O . MET A 1 422 ? 8.196 -2.330 -7.296 1.00 50.62 422 MET A O 1
ATOM 3179 N N . GLU A 1 423 ? 9.894 -0.962 -7.812 1.00 50.94 423 GLU A N 1
ATOM 3180 C CA . GLU A 1 423 ? 9.067 0.240 -7.850 1.00 50.94 423 GLU A CA 1
ATOM 3181 C C . GLU A 1 423 ? 8.559 0.400 -9.281 1.00 50.94 423 GLU A C 1
ATOM 3183 O O . GLU A 1 423 ? 9.347 0.466 -10.227 1.00 50.94 423 GLU A O 1
ATOM 3188 N N . MET A 1 424 ? 7.240 0.420 -9.440 1.00 54.28 424 MET A N 1
ATOM 3189 C CA . MET A 1 424 ? 6.587 0.612 -10.726 1.00 54.28 424 MET A CA 1
ATOM 3190 C C . MET A 1 424 ? 5.844 1.938 -10.714 1.00 54.28 424 MET A C 1
ATOM 3192 O O . MET A 1 424 ? 5.069 2.216 -9.805 1.00 54.28 424 MET A O 1
ATOM 3196 N N . SER A 1 425 ? 6.068 2.747 -11.743 1.00 51.44 425 SER A N 1
ATOM 3197 C CA . SER A 1 425 ? 5.253 3.928 -12.009 1.00 51.44 425 SER A CA 1
ATOM 3198 C C . SER A 1 425 ? 4.645 3.820 -13.394 1.00 51.44 425 SER A C 1
ATOM 3200 O O . SER A 1 425 ? 5.275 3.360 -14.351 1.00 51.44 425 SER A O 1
ATOM 3202 N N . VAL A 1 426 ? 3.381 4.206 -13.458 1.00 53.53 426 VAL A N 1
ATOM 3203 C CA . VAL A 1 426 ? 2.509 4.021 -14.605 1.00 53.53 426 VAL A CA 1
ATOM 3204 C C . VAL A 1 426 ? 1.990 5.388 -15.034 1.00 53.53 426 VAL A C 1
ATOM 3206 O O . VAL A 1 426 ? 1.491 6.149 -14.206 1.00 53.53 426 VAL A O 1
ATOM 3209 N N . GLY A 1 427 ? 2.108 5.703 -16.322 1.00 51.38 427 GLY A N 1
ATOM 3210 C CA . GLY A 1 427 ? 1.597 6.944 -16.900 1.00 51.38 427 GLY A CA 1
ATOM 3211 C C . GLY A 1 427 ? 1.017 6.745 -18.298 1.00 51.38 427 GLY A C 1
ATOM 3212 O O . GLY A 1 427 ? 1.351 5.791 -19.000 1.00 51.38 427 GLY A O 1
ATOM 3213 N N . PHE A 1 428 ? 0.161 7.671 -18.722 1.00 52.69 428 PHE A N 1
ATOM 3214 C CA . PHE A 1 428 ? -0.400 7.688 -20.073 1.00 52.69 428 PHE A CA 1
ATOM 3215 C C . PHE A 1 428 ? 0.385 8.665 -20.952 1.00 52.69 428 PHE A C 1
ATOM 3217 O O . PHE A 1 428 ? 0.607 9.811 -20.555 1.00 52.69 428 PHE A O 1
ATOM 3224 N N . ALA A 1 429 ? 0.806 8.229 -22.144 1.00 52.88 429 ALA A N 1
ATOM 3225 C CA . ALA A 1 429 ? 1.360 9.139 -23.142 1.00 52.88 429 ALA A CA 1
ATOM 3226 C C . ALA A 1 429 ? 0.284 10.146 -23.606 1.00 52.88 429 ALA A C 1
ATOM 3228 O O . ALA A 1 429 ? -0.907 9.832 -23.671 1.00 52.88 429 ALA A O 1
ATOM 3229 N N . ASP A 1 430 ? 0.694 11.385 -23.884 1.00 49.19 430 ASP A N 1
ATOM 3230 C CA . ASP A 1 430 ? -0.219 12.486 -24.197 1.00 49.19 430 ASP A CA 1
ATOM 3231 C C . ASP A 1 430 ? -1.013 12.210 -25.492 1.00 49.19 430 ASP A C 1
ATOM 3233 O O . ASP A 1 430 ? -0.450 12.146 -26.590 1.00 49.19 430 ASP A O 1
ATOM 3237 N N . ARG A 1 431 ? -2.349 12.107 -25.372 1.00 45.28 431 ARG A N 1
ATOM 3238 C CA . ARG A 1 431 ? -3.289 11.788 -26.471 1.00 45.28 431 ARG A CA 1
ATOM 3239 C C . ARG A 1 431 ? -3.158 12.711 -27.689 1.00 45.28 431 ARG A C 1
ATOM 3241 O O . ARG A 1 431 ? -3.637 12.380 -28.769 1.00 45.28 431 ARG A O 1
ATOM 3248 N N . LYS A 1 432 ? -2.547 13.890 -27.537 1.00 46.94 432 LYS A N 1
ATOM 3249 C CA . LYS A 1 432 ? -2.435 14.903 -28.597 1.00 46.94 432 LYS A CA 1
ATOM 3250 C C . LYS A 1 432 ? -1.357 14.617 -29.648 1.00 46.94 432 LYS A C 1
ATOM 3252 O O . LYS A 1 432 ? -1.381 15.273 -30.688 1.00 46.94 432 LYS A O 1
ATOM 3257 N N . LYS A 1 433 ? -0.420 13.692 -29.403 1.00 49.56 433 LYS A N 1
ATOM 3258 C CA . LYS A 1 433 ? 0.748 13.470 -30.282 1.00 49.56 433 LYS A CA 1
ATOM 3259 C C . LYS A 1 433 ? 0.695 12.215 -31.160 1.00 49.56 433 LYS A C 1
ATOM 3261 O O . LYS A 1 433 ? 1.624 12.005 -31.930 1.00 49.56 433 LYS A O 1
ATOM 3266 N N . GLY A 1 434 ? -0.380 11.427 -31.102 1.00 48.50 434 GLY A N 1
ATOM 3267 C CA . GLY A 1 434 ? -0.508 10.187 -31.884 1.00 48.50 434 GLY A CA 1
ATOM 3268 C C . GLY A 1 434 ? 0.273 8.992 -31.321 1.00 48.50 434 GLY A C 1
ATOM 3269 O O . GLY A 1 434 ? 0.186 7.908 -31.889 1.00 48.50 434 GLY A O 1
ATOM 3270 N N . ASP A 1 435 ? 0.977 9.166 -30.198 1.00 46.75 435 ASP A N 1
ATOM 3271 C CA . ASP A 1 435 ? 1.550 8.071 -29.412 1.00 46.75 435 ASP A CA 1
ATOM 3272 C C . ASP A 1 435 ? 0.490 7.559 -28.429 1.00 46.75 435 ASP A C 1
ATOM 3274 O O . ASP A 1 435 ? 0.280 8.113 -27.349 1.00 46.75 435 ASP A O 1
ATOM 3278 N N . HIS A 1 436 ? -0.215 6.506 -28.836 1.00 52.19 436 HIS A N 1
ATOM 3279 C CA . HIS A 1 436 ? -1.172 5.780 -28.004 1.00 52.19 436 HIS A CA 1
ATOM 3280 C C . HIS A 1 436 ? -0.413 4.699 -27.222 1.00 52.19 436 HIS A C 1
ATOM 3282 O O . HIS A 1 436 ? -0.248 3.581 -27.703 1.00 52.19 436 HIS A O 1
ATOM 3288 N N . GLY A 1 437 ? 0.128 5.042 -26.051 1.00 55.91 437 GLY A N 1
ATOM 3289 C CA . GLY A 1 437 ? 0.994 4.126 -25.306 1.00 55.91 437 GLY A CA 1
ATOM 3290 C C . GLY A 1 437 ? 0.882 4.247 -23.792 1.00 55.91 437 GLY A C 1
ATOM 3291 O O . GLY A 1 437 ? 0.723 5.340 -23.239 1.00 55.91 437 GLY A O 1
ATOM 3292 N N . PHE A 1 438 ? 0.999 3.101 -23.129 1.00 58.84 438 PHE A N 1
ATOM 3293 C CA . PHE A 1 438 ? 1.118 2.985 -21.683 1.00 58.84 438 PHE A CA 1
ATOM 3294 C C . PHE A 1 438 ? 2.596 3.034 -21.312 1.00 58.84 438 PHE A C 1
ATOM 3296 O O . PHE A 1 438 ? 3.389 2.203 -21.758 1.00 58.84 438 PHE A O 1
ATOM 3303 N N . ARG A 1 439 ? 2.991 4.036 -20.528 1.00 63.41 439 ARG A N 1
ATOM 3304 C CA . ARG A 1 439 ? 4.374 4.212 -20.094 1.00 63.41 439 ARG A CA 1
ATOM 3305 C C . ARG A 1 439 ? 4.558 3.506 -18.757 1.00 63.41 439 ARG A C 1
ATOM 3307 O O . ARG A 1 439 ? 3.930 3.880 -17.768 1.00 63.41 439 ARG A O 1
ATOM 3314 N N . ILE A 1 440 ? 5.436 2.510 -18.739 1.00 62.38 440 ILE A N 1
ATOM 3315 C CA . ILE A 1 440 ? 5.839 1.776 -17.543 1.00 62.38 440 ILE A CA 1
ATOM 3316 C C . ILE A 1 440 ? 7.282 2.128 -17.240 1.00 62.38 440 ILE A C 1
ATOM 3318 O O . ILE A 1 440 ? 8.177 1.871 -18.044 1.00 62.38 440 ILE A O 1
ATOM 3322 N N . ARG A 1 441 ? 7.518 2.661 -16.048 1.00 66.50 441 ARG A N 1
ATOM 3323 C CA . ARG A 1 441 ? 8.858 2.794 -15.490 1.00 66.50 441 ARG A CA 1
ATOM 3324 C C . ARG A 1 441 ? 9.015 1.795 -14.359 1.00 66.50 441 ARG A C 1
ATOM 3326 O O . ARG A 1 441 ? 8.208 1.786 -13.432 1.00 66.50 441 ARG A O 1
ATOM 3333 N N . ILE A 1 442 ? 10.059 0.977 -14.444 1.00 64.06 442 ILE A N 1
ATOM 3334 C CA . ILE A 1 442 ? 10.413 -0.010 -13.425 1.00 64.06 442 ILE A CA 1
ATOM 3335 C C . ILE A 1 442 ? 11.786 0.328 -12.862 1.00 64.06 442 ILE A C 1
ATOM 3337 O O . ILE A 1 442 ? 12.756 0.439 -13.613 1.00 64.06 442 ILE A O 1
ATOM 3341 N N . SER A 1 443 ? 11.865 0.420 -11.540 1.00 59.69 443 SER A N 1
ATOM 3342 C CA . SER A 1 443 ? 13.113 0.504 -10.788 1.00 59.69 443 SER A CA 1
ATOM 3343 C C . SER A 1 443 ? 13.281 -0.757 -9.937 1.00 59.69 443 SER A C 1
ATOM 3345 O O . SER A 1 443 ? 12.327 -1.237 -9.331 1.00 59.69 443 SER A O 1
ATOM 3347 N N . GLY A 1 444 ? 14.483 -1.324 -9.890 1.00 58.31 444 GLY A N 1
ATOM 3348 C CA . GLY A 1 444 ? 14.770 -2.591 -9.224 1.00 58.31 444 GLY A CA 1
ATOM 3349 C C . GLY A 1 444 ? 16.262 -2.922 -9.209 1.00 58.31 444 GLY A C 1
ATOM 3350 O O . GLY A 1 444 ? 17.114 -2.050 -9.364 1.00 58.31 444 GLY A O 1
ATOM 3351 N N . GLU A 1 445 ? 16.600 -4.192 -9.007 1.00 55.28 445 GLU A N 1
ATOM 3352 C CA . GLU A 1 445 ? 17.997 -4.626 -8.953 1.00 55.28 445 GLU A CA 1
ATOM 3353 C C . GLU A 1 445 ? 18.665 -4.612 -10.349 1.00 55.28 445 GLU A C 1
ATOM 3355 O O . GLU A 1 445 ? 18.096 -5.156 -11.300 1.00 55.28 445 GLU A O 1
ATOM 3360 N N . PRO A 1 446 ? 19.865 -4.010 -10.493 1.00 55.69 446 PRO A N 1
ATOM 3361 C CA . PRO A 1 446 ? 20.633 -4.020 -11.738 1.00 55.69 446 PRO A CA 1
ATOM 3362 C C . PRO A 1 446 ? 20.993 -5.425 -12.244 1.00 55.69 446 PRO A C 1
ATOM 3364 O O . PRO A 1 446 ? 21.369 -6.294 -11.465 1.00 55.69 446 PRO A O 1
ATOM 3367 N N . GLY A 1 447 ? 20.994 -5.612 -13.565 1.00 55.06 447 GLY A N 1
ATOM 3368 C CA . GLY A 1 447 ? 21.442 -6.834 -14.245 1.00 55.06 447 GLY A CA 1
ATOM 3369 C C . GLY A 1 447 ? 20.335 -7.855 -14.510 1.00 55.06 447 GLY A C 1
ATOM 3370 O O . GLY A 1 447 ? 20.636 -9.020 -14.775 1.00 55.06 447 GLY A O 1
ATOM 3371 N N . ARG A 1 448 ? 19.061 -7.463 -14.420 1.00 62.09 448 ARG A N 1
ATOM 3372 C CA . ARG A 1 448 ? 17.934 -8.398 -14.472 1.00 62.09 448 ARG A CA 1
ATOM 3373 C C . ARG A 1 448 ? 17.071 -8.227 -15.715 1.00 62.09 448 ARG A C 1
ATOM 3375 O O . ARG A 1 448 ? 16.701 -7.113 -16.056 1.00 62.09 448 ARG A O 1
ATOM 3382 N N . ASN A 1 449 ? 16.664 -9.337 -16.331 1.00 63.66 449 ASN A N 1
ATOM 3383 C CA . ASN A 1 449 ? 15.612 -9.300 -17.342 1.00 63.66 449 ASN A CA 1
ATOM 3384 C C . ASN A 1 449 ? 14.238 -9.315 -16.663 1.00 63.66 449 ASN A C 1
ATOM 3386 O O . ASN A 1 449 ? 13.970 -10.144 -15.787 1.00 63.66 449 ASN A O 1
ATOM 3390 N N . LEU A 1 450 ? 13.359 -8.432 -17.102 1.00 68.94 450 LEU A N 1
ATOM 3391 C CA . LEU A 1 450 ? 11.956 -8.366 -16.735 1.00 68.94 450 LEU A CA 1
ATOM 3392 C C . LEU A 1 450 ? 11.125 -8.748 -17.952 1.00 68.94 450 LEU A C 1
ATOM 3394 O O . LEU A 1 450 ? 11.542 -8.541 -19.087 1.00 68.94 450 LEU A O 1
ATOM 3398 N N . VAL A 1 451 ? 9.945 -9.291 -17.728 1.00 69.88 451 VAL A N 1
ATOM 3399 C CA . VAL A 1 451 ? 8.977 -9.587 -18.774 1.00 69.88 451 VAL A CA 1
ATOM 3400 C C . VAL A 1 451 ? 7.706 -8.842 -18.426 1.00 69.88 451 VAL A C 1
ATOM 3402 O O . VAL A 1 451 ? 7.174 -8.999 -17.332 1.00 69.88 451 VAL A O 1
ATOM 3405 N N . ILE A 1 452 ? 7.228 -8.005 -19.336 1.00 71.25 452 ILE A N 1
ATOM 3406 C CA . ILE A 1 452 ? 5.870 -7.489 -19.252 1.00 71.25 452 ILE A CA 1
ATOM 3407 C C . ILE A 1 452 ? 4.977 -8.587 -19.809 1.00 71.25 452 ILE A C 1
ATOM 3409 O O . ILE A 1 452 ? 5.149 -9.005 -20.956 1.00 71.25 452 ILE A O 1
ATOM 3413 N N . GLN A 1 453 ? 4.041 -9.043 -18.989 1.00 72.00 453 GLN A N 1
ATOM 3414 C CA . GLN A 1 453 ? 2.997 -9.963 -19.396 1.00 72.00 453 GLN A CA 1
ATOM 3415 C C . GLN A 1 453 ? 1.658 -9.244 -19.451 1.00 72.00 453 GLN A C 1
ATOM 3417 O O . GLN A 1 453 ? 1.417 -8.316 -18.677 1.00 72.00 453 GLN A O 1
ATOM 3422 N N . ARG A 1 454 ? 0.798 -9.692 -20.357 1.00 71.62 454 ARG A N 1
ATOM 3423 C CA . ARG A 1 454 ? -0.562 -9.200 -20.553 1.00 71.62 454 ARG A CA 1
ATOM 3424 C C . ARG A 1 454 ? -1.555 -10.335 -20.328 1.00 71.62 454 ARG A C 1
ATOM 3426 O O . ARG A 1 454 ? -1.253 -11.481 -20.650 1.00 71.62 454 ARG A O 1
ATOM 3433 N N . THR A 1 455 ? -2.721 -10.014 -19.791 1.00 59.47 455 THR A N 1
ATOM 3434 C CA . THR A 1 455 ? -3.851 -10.935 -19.650 1.00 59.47 455 THR A CA 1
ATOM 3435 C C . THR A 1 455 ? -5.163 -10.225 -19.969 1.00 59.47 455 THR A C 1
ATOM 3437 O O . THR A 1 455 ? -5.247 -8.996 -19.906 1.00 59.47 455 THR A O 1
ATOM 3440 N N . PHE A 1 456 ? -6.178 -11.016 -20.306 1.00 60.06 456 PHE A N 1
ATOM 3441 C CA . PHE A 1 456 ? -7.563 -10.575 -20.478 1.00 60.06 456 PHE A CA 1
ATOM 3442 C C . PHE A 1 456 ? -8.531 -11.303 -19.531 1.00 60.06 456 PHE A C 1
ATOM 3444 O O . PHE A 1 456 ? -9.690 -10.918 -19.455 1.00 60.06 456 PHE A O 1
ATOM 3451 N N . ASP A 1 457 ? -8.071 -12.354 -18.847 1.00 56.00 457 ASP A N 1
ATOM 3452 C CA . ASP A 1 457 ? -8.889 -13.276 -18.047 1.00 56.00 457 ASP A CA 1
ATOM 3453 C C . ASP A 1 457 ? -8.234 -13.640 -16.699 1.00 56.00 457 ASP A C 1
ATOM 3455 O O . ASP A 1 457 ? -8.754 -14.476 -15.973 1.00 56.00 457 ASP A O 1
ATOM 3459 N N . PHE A 1 458 ? -7.060 -13.073 -16.391 1.00 50.59 458 PHE A N 1
ATOM 3460 C CA . PHE A 1 458 ? -6.199 -13.374 -15.236 1.00 50.59 458 PHE A CA 1
ATOM 3461 C C . PHE A 1 458 ? -5.693 -14.823 -15.120 1.00 50.59 458 PHE A C 1
ATOM 3463 O O . PHE A 1 458 ? -4.804 -15.096 -14.307 1.00 50.59 458 PHE A O 1
ATOM 3470 N N . VAL A 1 459 ? -6.146 -15.721 -15.994 1.00 45.41 459 VAL A N 1
ATOM 3471 C CA . VAL A 1 459 ? -5.755 -17.133 -16.062 1.00 45.41 459 VAL A CA 1
ATOM 3472 C C . VAL A 1 459 ? -4.619 -17.322 -17.064 1.00 45.41 459 VAL A C 1
ATOM 3474 O O . VAL A 1 459 ? -3.605 -17.958 -16.769 1.00 45.41 459 VAL A O 1
ATOM 3477 N N . THR A 1 460 ? -4.755 -16.744 -18.255 1.00 55.66 460 THR A N 1
ATOM 3478 C CA . THR A 1 460 ? -3.791 -16.856 -19.343 1.00 55.66 460 THR A CA 1
ATOM 3479 C C . THR A 1 460 ? -2.977 -15.575 -19.472 1.00 55.66 460 THR A C 1
ATOM 3481 O O . THR A 1 460 ? -3.499 -14.465 -19.577 1.00 55.66 460 THR A O 1
ATOM 3484 N N . TRP A 1 461 ? -1.654 -15.729 -19.438 1.00 66.50 461 TRP A N 1
ATOM 3485 C CA . TRP A 1 461 ? -0.707 -14.622 -19.514 1.00 66.50 461 TRP A CA 1
ATOM 3486 C C . TRP A 1 461 ? 0.186 -14.790 -20.737 1.00 66.50 461 TRP A C 1
ATOM 3488 O O . TRP A 1 461 ? 0.791 -15.845 -20.928 1.00 66.50 461 TRP A O 1
ATOM 3498 N N . GLU A 1 462 ? 0.289 -13.742 -21.548 1.00 74.81 462 GLU A N 1
ATOM 3499 C CA . GLU A 1 462 ? 1.182 -13.692 -22.704 1.00 74.81 462 GLU A CA 1
ATOM 3500 C C . GLU A 1 462 ? 2.333 -12.707 -22.468 1.00 74.81 462 GLU A C 1
ATOM 3502 O O . GLU A 1 462 ? 2.132 -11.607 -21.955 1.00 74.81 462 GLU A O 1
ATOM 3507 N N . ASP A 1 463 ? 3.548 -13.088 -22.857 1.00 76.44 463 ASP A N 1
ATOM 3508 C CA . ASP A 1 463 ? 4.721 -12.215 -22.803 1.00 76.44 463 ASP A CA 1
ATOM 3509 C C . ASP A 1 463 ? 4.633 -11.175 -23.928 1.00 76.44 463 ASP A C 1
ATOM 3511 O O . ASP A 1 463 ? 4.746 -11.514 -25.107 1.00 76.44 463 ASP A O 1
ATOM 3515 N N . VAL A 1 464 ? 4.460 -9.899 -23.580 1.00 66.88 464 VAL A N 1
ATOM 3516 C CA . VAL A 1 464 ? 4.338 -8.807 -24.564 1.00 66.88 464 VAL A CA 1
ATOM 3517 C C . VAL A 1 464 ? 5.629 -8.020 -24.752 1.00 66.88 464 VAL A C 1
ATOM 3519 O O . VAL A 1 464 ? 5.849 -7.441 -25.814 1.00 66.88 464 VAL A O 1
ATOM 3522 N N . ALA A 1 465 ? 6.510 -8.003 -23.750 1.00 65.94 465 ALA A N 1
ATOM 3523 C CA . ALA A 1 465 ? 7.830 -7.396 -23.874 1.00 65.94 465 ALA A CA 1
ATOM 3524 C C . ALA A 1 465 ? 8.831 -8.026 -22.906 1.00 65.94 465 ALA A C 1
ATOM 3526 O O . ALA A 1 465 ? 8.477 -8.412 -21.798 1.00 65.94 465 ALA A O 1
ATOM 3527 N N . THR A 1 466 ? 10.105 -8.063 -23.290 1.00 68.88 466 THR A N 1
ATOM 3528 C CA . THR A 1 466 ? 11.214 -8.365 -22.377 1.00 68.88 466 THR A CA 1
ATOM 3529 C C . THR A 1 466 ? 12.065 -7.118 -22.211 1.00 68.88 466 THR A C 1
ATOM 3531 O O . THR A 1 466 ? 12.515 -6.527 -23.191 1.00 68.88 466 THR A O 1
ATOM 3534 N N . LEU A 1 467 ? 12.278 -6.716 -20.967 1.00 65.00 467 LEU A N 1
ATOM 3535 C CA . LEU A 1 467 ? 13.053 -5.553 -20.584 1.00 65.00 467 LEU A CA 1
ATOM 3536 C C . LEU A 1 467 ? 14.363 -6.023 -19.994 1.00 65.00 467 LEU A C 1
ATOM 3538 O O . LEU A 1 467 ? 14.372 -6.811 -19.057 1.00 65.00 467 LEU A O 1
ATOM 3542 N N . ASP A 1 468 ? 15.465 -5.508 -20.497 1.00 65.94 468 ASP A N 1
ATOM 3543 C CA . ASP A 1 468 ? 16.735 -5.661 -19.814 1.00 65.94 468 ASP A CA 1
ATOM 3544 C C . ASP A 1 468 ? 16.919 -4.480 -18.856 1.00 65.94 468 ASP A C 1
ATOM 3546 O O . ASP A 1 468 ? 16.795 -3.320 -19.260 1.00 65.94 468 ASP A O 1
ATOM 3550 N N . ASN A 1 469 ? 17.155 -4.779 -17.577 1.00 63.41 469 ASN A N 1
ATOM 3551 C CA . ASN A 1 469 ? 17.332 -3.808 -16.503 1.00 63.41 469 ASN A CA 1
ATOM 3552 C C . ASN A 1 469 ? 18.778 -3.830 -15.960 1.00 63.41 469 ASN A C 1
ATOM 3554 O O . ASN A 1 469 ? 19.012 -4.163 -14.796 1.00 63.41 469 ASN A O 1
ATOM 3558 N N . PRO A 1 470 ? 19.788 -3.487 -16.774 1.00 57.41 470 PRO A N 1
ATOM 3559 C CA . PRO A 1 470 ? 21.214 -3.604 -16.439 1.00 57.41 470 PRO A CA 1
ATOM 3560 C C . PRO A 1 470 ? 21.678 -2.677 -15.302 1.00 57.41 470 PRO A C 1
ATOM 3562 O O . PRO A 1 470 ? 22.689 -2.966 -14.663 1.00 57.41 470 PRO A O 1
ATOM 3565 N N . TYR A 1 471 ? 20.959 -1.577 -15.037 1.00 57.62 471 TYR A N 1
ATOM 3566 C CA . TYR A 1 471 ? 21.330 -0.550 -14.046 1.00 57.62 471 TYR A CA 1
ATOM 3567 C C . TYR A 1 471 ? 20.265 -0.292 -12.989 1.00 57.62 471 TYR A C 1
ATOM 3569 O O . TYR A 1 471 ? 20.409 0.628 -12.188 1.00 57.62 471 TYR A O 1
ATOM 3577 N N . GLY A 1 472 ? 19.231 -1.127 -12.955 1.00 54.72 472 GLY A N 1
ATOM 3578 C CA . GLY A 1 472 ? 18.186 -1.054 -11.951 1.00 54.72 472 GLY A CA 1
ATOM 3579 C C . GLY A 1 472 ? 17.077 -0.062 -12.282 1.00 54.72 472 GLY A C 1
ATOM 3580 O O . GLY A 1 472 ? 16.232 0.156 -11.427 1.00 54.72 472 GLY A O 1
ATOM 3581 N N . ILE A 1 473 ? 17.049 0.525 -13.485 1.00 59.91 473 ILE A N 1
ATOM 3582 C CA . ILE A 1 473 ? 15.948 1.354 -13.987 1.00 59.91 473 ILE A CA 1
ATOM 3583 C C . ILE A 1 473 ? 15.724 1.090 -15.477 1.00 59.91 473 ILE A C 1
ATOM 3585 O O . ILE A 1 473 ? 16.682 1.084 -16.255 1.00 59.91 473 ILE A O 1
ATOM 3589 N N . LYS A 1 474 ? 14.456 0.930 -15.876 1.00 66.56 474 LYS A N 1
ATOM 3590 C CA . LYS A 1 474 ? 14.045 0.878 -17.280 1.00 66.56 474 LYS A CA 1
ATOM 3591 C C . LYS A 1 474 ? 12.692 1.547 -17.510 1.00 66.56 474 LYS A C 1
ATOM 3593 O O . LYS A 1 474 ? 11.742 1.270 -16.778 1.00 66.56 474 LYS A O 1
ATOM 3598 N N . GLU A 1 475 ? 12.594 2.379 -18.546 1.00 65.12 475 GLU A N 1
ATOM 3599 C CA . GLU A 1 475 ? 11.326 2.927 -19.030 1.00 65.12 475 GLU A CA 1
ATOM 3600 C C . GLU A 1 475 ? 10.936 2.283 -20.363 1.00 65.12 475 GLU A C 1
ATOM 3602 O O . GLU A 1 475 ? 11.765 2.131 -21.262 1.00 65.12 475 GLU A O 1
ATOM 3607 N N . VAL A 1 476 ? 9.670 1.877 -20.482 1.00 64.56 476 VAL A N 1
ATOM 3608 C CA . VAL A 1 476 ? 9.101 1.280 -21.694 1.00 64.56 476 VAL A CA 1
ATOM 3609 C C . VAL A 1 476 ? 7.738 1.871 -21.997 1.00 64.56 476 VAL A C 1
ATOM 3611 O O . VAL A 1 476 ? 6.922 2.092 -21.106 1.00 64.56 476 VAL A O 1
ATOM 3614 N N . ILE A 1 477 ? 7.489 2.087 -23.285 1.00 61.78 477 ILE A N 1
ATOM 3615 C CA . ILE A 1 477 ? 6.170 2.403 -23.820 1.00 61.78 477 ILE A CA 1
ATOM 3616 C C . ILE A 1 477 ? 5.605 1.098 -24.379 1.00 61.78 477 ILE A C 1
ATOM 3618 O O . ILE A 1 477 ? 6.098 0.585 -25.383 1.00 61.78 477 ILE A O 1
ATOM 3622 N N . ALA A 1 478 ? 4.621 0.531 -23.687 1.00 60.25 478 ALA A N 1
ATOM 3623 C CA . ALA A 1 478 ? 3.866 -0.614 -24.170 1.00 60.25 478 ALA A CA 1
ATOM 3624 C C . ALA A 1 478 ? 2.736 -0.133 -25.093 1.00 60.25 478 ALA A C 1
ATOM 3626 O O . ALA A 1 478 ? 2.119 0.907 -24.839 1.00 60.25 478 ALA A O 1
ATOM 3627 N N . ASP A 1 479 ? 2.480 -0.891 -26.163 1.00 57.84 479 ASP A N 1
ATOM 3628 C CA . ASP A 1 479 ? 1.381 -0.620 -27.091 1.00 57.84 479 ASP A CA 1
ATOM 3629 C C . ASP A 1 479 ? 0.043 -0.761 -26.351 1.00 57.84 479 ASP A C 1
ATOM 3631 O O . ASP A 1 479 ? -0.323 -1.844 -25.890 1.00 57.84 479 ASP A O 1
ATOM 3635 N N . ALA A 1 480 ? -0.656 0.364 -26.223 1.00 52.38 480 ALA A N 1
ATOM 3636 C CA . ALA A 1 480 ? -1.984 0.465 -25.635 1.00 52.38 480 ALA A CA 1
ATOM 3637 C C . ALA A 1 480 ? -3.008 0.831 -26.719 1.00 52.38 480 ALA A C 1
ATOM 3639 O O . ALA A 1 480 ? -3.862 1.690 -26.501 1.00 52.38 480 ALA A O 1
ATOM 3640 N N . SER A 1 481 ? -2.868 0.255 -27.921 1.00 53.72 481 SER A N 1
ATOM 3641 C CA . SER A 1 481 ? -3.769 0.528 -29.040 1.00 53.72 481 SER A CA 1
ATOM 3642 C C . SER A 1 481 ? -5.239 0.341 -28.661 1.00 53.72 481 SER A C 1
ATOM 3644 O O . SER A 1 481 ? -5.603 -0.528 -27.865 1.00 53.72 481 SER A O 1
ATOM 3646 N N . ASP A 1 482 ? -6.107 1.100 -29.334 1.00 51.69 482 ASP A N 1
ATOM 3647 C CA . ASP A 1 482 ? -7.569 1.032 -29.193 1.00 51.69 482 ASP A CA 1
ATOM 3648 C C . ASP A 1 482 ? -8.157 -0.370 -29.494 1.00 51.69 482 ASP A C 1
ATOM 3650 O O . ASP A 1 482 ? -9.352 -0.597 -29.318 1.00 51.69 482 ASP A O 1
ATOM 3654 N N . GLN A 1 483 ? -7.338 -1.323 -29.961 1.00 49.75 483 GLN A N 1
ATOM 3655 C CA . GLN A 1 483 ? -7.723 -2.715 -30.200 1.00 49.75 483 GLN A CA 1
ATOM 3656 C C . GLN A 1 483 ? -7.768 -3.564 -28.917 1.00 49.75 483 GLN A C 1
ATOM 3658 O O . GLN A 1 483 ? -8.408 -4.614 -28.923 1.00 49.75 483 GLN A O 1
ATOM 3663 N N . HIS A 1 484 ? -7.126 -3.127 -27.825 1.00 53.06 484 HIS A N 1
ATOM 3664 C CA . HIS A 1 484 ? -7.034 -3.882 -26.566 1.00 53.06 484 HIS A CA 1
ATOM 3665 C C . HIS A 1 484 ? -7.335 -3.017 -25.322 1.00 53.06 484 HIS A C 1
ATOM 3667 O O . HIS A 1 484 ? -6.483 -2.896 -24.441 1.00 53.06 484 HIS A O 1
ATOM 3673 N N . PRO A 1 485 ? -8.538 -2.420 -25.213 1.00 51.44 485 PRO A N 1
ATOM 3674 C CA . PRO A 1 485 ? -8.837 -1.416 -24.188 1.00 51.44 485 PRO A CA 1
ATOM 3675 C C . PRO A 1 485 ? -8.967 -1.961 -22.751 1.00 51.44 485 PRO A C 1
ATOM 3677 O O . PRO A 1 485 ? -8.987 -1.160 -21.823 1.00 51.44 485 PRO A O 1
ATOM 3680 N N . ALA A 1 486 ? -9.053 -3.284 -22.560 1.00 56.34 486 ALA A N 1
ATOM 3681 C CA . ALA A 1 486 ? -9.340 -3.935 -21.272 1.00 56.34 486 ALA A CA 1
ATOM 3682 C C . ALA A 1 486 ? -8.256 -4.939 -20.822 1.00 56.34 486 ALA A C 1
ATOM 3684 O O . ALA A 1 486 ? -8.534 -5.861 -20.065 1.00 56.34 486 ALA A O 1
ATOM 3685 N N . ALA A 1 487 ? -7.029 -4.821 -21.334 1.00 58.62 487 ALA A N 1
ATOM 3686 C CA . ALA A 1 487 ? -5.959 -5.741 -20.966 1.00 58.62 487 ALA A CA 1
ATOM 3687 C C . ALA A 1 487 ? -5.298 -5.349 -19.634 1.00 58.62 487 ALA A C 1
ATOM 3689 O O . ALA A 1 487 ? -4.931 -4.189 -19.438 1.00 58.62 487 ALA A O 1
ATOM 3690 N N . SER A 1 488 ? -5.067 -6.332 -18.766 1.00 64.19 488 SER A N 1
ATOM 3691 C CA . SER A 1 488 ? -4.296 -6.174 -17.530 1.00 64.19 488 SER A CA 1
ATOM 3692 C C . SER A 1 488 ? -2.839 -6.553 -17.767 1.00 64.19 488 SER A C 1
ATOM 3694 O O . SER A 1 488 ? -2.538 -7.489 -18.508 1.00 64.19 488 SER A O 1
ATOM 3696 N N . PHE A 1 489 ? -1.913 -5.832 -17.137 1.00 66.00 489 PHE A N 1
ATOM 3697 C CA . PHE A 1 489 ? -0.477 -6.047 -17.307 1.00 66.00 489 PHE A CA 1
ATOM 3698 C C . PHE A 1 489 ? 0.195 -6.345 -15.971 1.00 66.00 489 PHE A C 1
ATOM 3700 O O . PHE A 1 489 ? -0.132 -5.738 -14.953 1.00 66.00 489 PHE A O 1
ATOM 3707 N N . ARG A 1 490 ? 1.197 -7.226 -15.986 1.00 65.81 490 ARG A N 1
ATOM 3708 C CA . ARG A 1 490 ? 2.108 -7.435 -14.855 1.00 65.81 490 ARG A CA 1
ATOM 3709 C C . ARG A 1 490 ? 3.552 -7.429 -15.322 1.00 65.81 490 ARG A C 1
ATOM 3711 O O . ARG A 1 490 ? 3.850 -7.763 -16.467 1.00 65.81 490 ARG A O 1
ATOM 3718 N N . VAL A 1 491 ? 4.460 -7.094 -14.416 1.00 68.12 491 VAL A N 1
ATOM 3719 C CA . VAL A 1 491 ? 5.900 -7.209 -14.651 1.00 68.12 491 VAL A CA 1
ATOM 3720 C C . VAL A 1 491 ? 6.396 -8.434 -13.902 1.00 68.12 491 VAL A C 1
ATOM 3722 O O . VAL A 1 491 ? 6.436 -8.451 -12.675 1.00 68.12 491 VAL A O 1
ATOM 3725 N N . VAL A 1 492 ? 6.770 -9.469 -14.648 1.00 63.56 492 VAL A N 1
ATOM 3726 C CA . VAL A 1 492 ? 7.347 -10.696 -14.108 1.00 63.56 492 VAL A CA 1
ATOM 3727 C C . VAL A 1 492 ? 8.852 -10.626 -14.243 1.00 63.56 492 VAL A C 1
ATOM 3729 O O . VAL A 1 492 ? 9.383 -10.564 -15.354 1.00 63.56 492 VAL A O 1
ATOM 3732 N N . PRO A 1 493 ? 9.589 -10.657 -13.138 1.00 59.22 493 PRO A N 1
ATOM 3733 C CA . PRO A 1 493 ? 11.019 -10.596 -13.241 1.00 59.22 493 PRO A CA 1
ATOM 3734 C C . PRO A 1 493 ? 11.542 -12.030 -13.464 1.00 59.22 493 PRO A C 1
ATOM 3736 O O . PRO A 1 493 ? 11.142 -12.972 -12.780 1.00 59.22 493 PRO A O 1
ATOM 3739 N N . THR A 1 494 ? 12.412 -12.228 -14.458 1.00 55.44 494 THR A N 1
ATOM 3740 C CA . THR A 1 494 ? 12.835 -13.579 -14.885 1.00 55.44 494 THR A CA 1
ATOM 3741 C C . THR A 1 494 ? 13.554 -14.340 -13.765 1.00 55.44 494 THR A C 1
ATOM 3743 O O . THR A 1 494 ? 14.253 -13.735 -12.943 1.00 55.44 494 THR A O 1
ATOM 3746 N N . GLN A 1 495 ? 13.361 -15.662 -13.700 1.00 43.00 495 GLN A N 1
ATOM 3747 C CA . GLN A 1 495 ? 14.067 -16.531 -12.752 1.00 43.00 495 GLN A CA 1
ATOM 3748 C C . GLN A 1 495 ? 15.545 -16.686 -13.151 1.00 43.00 495 GLN A C 1
ATOM 3750 O O . GLN A 1 495 ? 15.857 -16.902 -14.322 1.00 43.00 495 GLN A O 1
ATOM 3755 N N . GLY A 1 496 ? 16.450 -16.616 -12.170 1.00 42.09 496 GLY A N 1
ATOM 3756 C CA . GLY A 1 496 ? 17.896 -16.789 -12.356 1.00 42.09 496 GLY A CA 1
ATOM 3757 C C . GLY A 1 496 ? 18.737 -15.655 -11.751 1.00 42.09 496 GLY A C 1
ATOM 3758 O O . GLY A 1 496 ? 18.179 -14.636 -11.343 1.00 42.09 496 GLY A O 1
ATOM 3759 N N . PRO A 1 497 ? 20.072 -15.829 -11.665 1.00 41.44 497 PRO A N 1
ATOM 3760 C CA . PRO A 1 497 ? 20.973 -14.831 -11.088 1.00 41.44 497 PRO A CA 1
ATOM 3761 C C . PRO A 1 497 ? 21.050 -13.574 -11.962 1.00 41.44 497 PRO A C 1
ATOM 3763 O O . PRO A 1 497 ? 21.042 -13.671 -13.195 1.00 41.44 497 PRO A O 1
ATOM 3766 N N . ALA A 1 498 ? 21.193 -12.402 -11.334 1.00 49.16 498 ALA A N 1
ATOM 3767 C CA . ALA A 1 498 ? 21.451 -11.161 -12.061 1.00 49.16 498 ALA A CA 1
ATOM 3768 C C . ALA A 1 498 ? 22.733 -11.272 -12.915 1.00 49.16 498 ALA A C 1
ATOM 3770 O O . ALA A 1 498 ? 23.768 -11.797 -12.483 1.00 49.16 498 ALA A O 1
ATOM 3771 N N . ARG A 1 499 ? 22.678 -10.783 -14.159 1.00 51.84 499 ARG A N 1
ATOM 3772 C CA . ARG A 1 499 ? 23.832 -10.720 -15.064 1.00 51.84 499 ARG A CA 1
ATOM 3773 C C . ARG A 1 499 ? 24.875 -9.755 -14.509 1.00 51.84 499 ARG A C 1
ATOM 3775 O O . ARG A 1 499 ? 24.568 -8.755 -13.862 1.00 51.84 499 ARG A O 1
ATOM 3782 N N . LYS A 1 500 ? 26.147 -10.051 -14.777 1.00 50.06 500 LYS A N 1
ATOM 3783 C CA . LYS A 1 500 ? 27.268 -9.225 -14.323 1.00 50.06 500 LYS A CA 1
ATOM 3784 C C . LYS A 1 500 ? 27.175 -7.835 -14.957 1.00 50.06 500 LYS A C 1
ATOM 3786 O O . LYS A 1 500 ? 27.288 -7.713 -16.170 1.00 50.06 500 LYS A O 1
ATOM 3791 N N . GLY A 1 501 ? 27.047 -6.805 -14.120 1.00 50.84 501 GLY A N 1
ATOM 3792 C CA . GLY A 1 501 ? 26.985 -5.420 -14.579 1.00 50.84 501 GLY A CA 1
ATOM 3793 C C . GLY A 1 501 ? 28.201 -5.008 -15.436 1.00 50.84 501 GLY A C 1
ATOM 3794 O O . GLY A 1 501 ? 29.314 -5.507 -15.219 1.00 50.84 501 GLY A O 1
ATOM 3795 N N . PRO A 1 502 ? 28.010 -4.090 -16.397 1.00 52.41 502 PRO A N 1
ATOM 3796 C CA . PRO A 1 502 ? 29.046 -3.668 -17.338 1.00 52.41 502 PRO A CA 1
ATOM 3797 C C . PRO A 1 502 ? 30.179 -2.874 -16.671 1.00 52.41 502 PRO A C 1
ATOM 3799 O O . PRO A 1 502 ? 30.067 -2.365 -15.552 1.00 52.41 502 PRO A O 1
ATOM 3802 N N . ASN A 1 503 ? 31.313 -2.782 -17.370 1.00 53.44 503 ASN A N 1
ATOM 3803 C CA . ASN A 1 503 ? 32.538 -2.177 -16.845 1.00 53.44 503 ASN A CA 1
ATOM 3804 C C . ASN A 1 503 ? 32.351 -0.685 -16.514 1.00 53.44 503 ASN A C 1
ATOM 3806 O O . ASN A 1 503 ? 31.886 0.104 -17.339 1.00 53.44 503 ASN A O 1
ATOM 3810 N N . LYS A 1 504 ? 32.780 -0.288 -15.310 1.00 54.09 504 LYS A N 1
ATOM 3811 C CA . LYS A 1 504 ? 32.748 1.105 -14.846 1.00 54.09 504 LYS A CA 1
ATOM 3812 C C . LYS A 1 504 ? 34.037 1.837 -15.200 1.00 54.09 504 LYS A C 1
ATOM 3814 O O . LYS A 1 504 ? 35.125 1.284 -15.027 1.00 54.09 504 LYS A O 1
ATOM 3819 N N . LYS A 1 505 ? 33.928 3.096 -15.630 1.00 55.25 505 LYS A N 1
ATOM 3820 C CA . LYS A 1 505 ? 35.069 3.999 -15.793 1.00 55.25 505 LYS A CA 1
ATOM 3821 C C . LYS A 1 505 ? 34.967 5.117 -14.757 1.00 55.25 505 LYS A C 1
ATOM 3823 O O . LYS A 1 505 ? 34.082 5.964 -14.810 1.00 55.25 505 LYS A O 1
ATOM 3828 N N . HIS A 1 506 ? 35.888 5.097 -13.799 1.00 47.81 506 HIS A N 1
ATOM 3829 C CA . HIS A 1 506 ? 35.952 6.099 -12.742 1.00 47.81 506 HIS A CA 1
ATOM 3830 C C . HIS A 1 506 ? 36.580 7.393 -13.273 1.00 47.81 506 HIS A C 1
ATOM 3832 O O . HIS A 1 506 ? 37.788 7.445 -13.509 1.00 47.81 506 HIS A O 1
ATOM 3838 N N . GLU A 1 507 ? 35.780 8.447 -13.405 1.00 45.81 507 GLU A N 1
ATOM 3839 C CA . GLU A 1 507 ? 36.254 9.824 -13.555 1.00 45.81 507 GLU A CA 1
ATOM 3840 C C . GLU A 1 507 ? 35.691 10.639 -12.373 1.00 45.81 507 GLU A C 1
ATOM 3842 O O . GLU A 1 507 ? 34.580 10.405 -11.919 1.00 45.81 507 GLU A O 1
ATOM 3847 N N . LYS A 1 508 ? 36.486 11.522 -11.754 1.00 39.22 508 LYS A N 1
ATOM 3848 C CA . LYS A 1 508 ? 36.021 12.352 -10.624 1.00 39.22 508 LYS A CA 1
ATOM 3849 C C . LYS A 1 508 ? 35.658 13.745 -11.141 1.00 39.22 508 LYS A C 1
ATOM 3851 O O . LYS A 1 508 ? 36.551 14.445 -11.608 1.00 39.22 508 LYS A O 1
ATOM 3856 N N . GLY A 1 509 ? 34.403 14.171 -10.974 1.00 55.25 509 GLY A N 1
ATOM 3857 C CA . GLY A 1 509 ? 33.908 15.502 -11.370 1.00 55.25 509 GLY A CA 1
ATOM 3858 C C . GLY A 1 509 ? 33.011 15.460 -12.611 1.00 55.25 509 GLY A C 1
ATOM 3859 O O . GLY A 1 509 ? 32.471 14.409 -12.930 1.00 55.25 509 GLY A O 1
ATOM 3860 N N . ALA A 1 510 ? 32.837 16.590 -13.308 1.00 57.66 510 ALA A N 1
ATOM 3861 C CA . ALA A 1 510 ? 32.185 16.572 -14.618 1.00 57.66 510 ALA A CA 1
ATOM 3862 C C . ALA A 1 510 ? 33.078 15.798 -15.596 1.00 57.66 510 ALA A C 1
ATOM 3864 O O . ALA A 1 510 ? 34.168 16.266 -15.933 1.00 57.66 510 ALA A O 1
ATOM 3865 N N . PHE A 1 511 ? 32.643 14.614 -16.027 1.00 71.19 511 PHE A N 1
ATOM 3866 C CA . PHE A 1 511 ? 33.456 13.761 -16.902 1.00 71.19 511 PHE A CA 1
ATOM 3867 C C . PHE A 1 511 ? 33.517 14.326 -18.331 1.00 71.19 511 PHE A C 1
ATOM 3869 O O . PHE A 1 511 ? 34.448 14.063 -19.094 1.00 71.19 511 PHE A O 1
ATOM 3876 N N . ARG A 1 512 ? 32.534 15.157 -18.706 1.00 76.88 512 ARG A N 1
ATOM 3877 C CA . ARG A 1 512 ? 32.503 15.839 -20.001 1.00 76.88 512 ARG A CA 1
ATOM 3878 C C . ARG A 1 512 ? 31.784 17.183 -19.908 1.00 76.88 512 ARG A C 1
ATOM 3880 O O . ARG A 1 512 ? 30.665 17.272 -19.409 1.00 76.88 512 ARG A O 1
ATOM 3887 N N . GLN A 1 513 ? 32.414 18.213 -20.476 1.00 79.81 513 GLN A N 1
ATOM 3888 C CA . GLN A 1 513 ? 31.770 19.481 -20.808 1.00 79.81 513 GLN A CA 1
ATOM 3889 C C . GLN A 1 513 ? 31.722 19.631 -22.333 1.00 79.81 513 GLN A C 1
ATOM 3891 O O . GLN A 1 513 ? 32.765 19.583 -22.983 1.00 79.81 513 GLN A O 1
ATOM 3896 N N . VAL A 1 514 ? 30.525 19.783 -22.900 1.00 83.62 514 VAL A N 1
ATOM 3897 C CA . VAL A 1 514 ? 30.317 19.948 -24.351 1.00 83.62 514 VAL A CA 1
ATOM 3898 C C . VAL A 1 514 ? 30.168 21.431 -24.689 1.00 83.62 514 VAL A C 1
ATOM 3900 O O . VAL A 1 514 ? 29.418 22.149 -24.017 1.00 83.62 514 VAL A O 1
ATOM 3903 N N . GLY A 1 515 ? 30.912 21.886 -25.704 1.00 78.88 515 GLY A N 1
ATOM 3904 C CA . GLY A 1 515 ? 30.912 23.255 -26.212 1.00 78.88 515 GLY A CA 1
ATOM 3905 C C . GLY A 1 515 ? 29.684 23.571 -27.070 1.00 78.88 515 GLY A C 1
ATOM 3906 O O . GLY A 1 515 ? 28.553 23.394 -26.624 1.00 78.88 515 GLY A O 1
ATOM 3907 N N . GLN A 1 516 ? 29.890 24.099 -28.279 1.00 88.88 516 GLN A N 1
ATOM 3908 C CA . GLN A 1 516 ? 28.826 24.564 -29.180 1.00 88.88 516 GLN A CA 1
ATOM 3909 C C . GLN A 1 516 ? 28.891 23.851 -30.536 1.00 88.88 516 GLN A C 1
ATOM 3911 O O . GLN A 1 516 ? 29.955 23.801 -31.149 1.00 88.88 516 GLN A O 1
ATOM 3916 N N . GLY A 1 517 ? 27.739 23.381 -31.029 1.00 88.56 517 GLY A N 1
ATOM 3917 C CA . GLY A 1 517 ? 27.593 22.731 -32.335 1.00 88.56 517 GLY A CA 1
ATOM 3918 C C . GLY A 1 517 ? 28.330 21.395 -32.467 1.00 88.56 517 GLY A C 1
ATOM 3919 O O . GLY A 1 517 ? 28.649 20.983 -33.580 1.00 88.56 517 GLY A O 1
ATOM 3920 N N . GLU A 1 518 ? 28.658 20.740 -31.355 1.00 89.06 518 GLU A N 1
ATOM 3921 C CA . GLU A 1 518 ? 29.406 19.485 -31.353 1.00 89.06 518 GLU A CA 1
ATOM 3922 C C . GLU A 1 518 ? 28.485 18.284 -31.589 1.00 89.06 518 GLU A C 1
ATOM 3924 O O . GLU A 1 518 ? 27.372 18.224 -31.071 1.00 89.06 518 GLU A O 1
ATOM 3929 N N . SER A 1 519 ? 28.978 17.290 -32.329 1.00 90.69 519 SER A N 1
ATOM 3930 C CA . SER A 1 519 ? 28.393 15.947 -32.385 1.00 90.69 519 SER A CA 1
ATOM 3931 C C . SER A 1 519 ? 29.295 14.988 -31.614 1.00 90.69 519 SER A C 1
ATOM 3933 O O . SER A 1 519 ? 30.454 14.798 -31.982 1.00 90.69 519 SER A O 1
ATOM 3935 N N . VAL A 1 520 ? 28.788 14.427 -30.520 1.00 88.75 520 VAL A N 1
ATOM 3936 C CA . VAL A 1 520 ? 29.550 13.622 -29.563 1.00 88.75 520 VAL A CA 1
ATOM 3937 C C . VAL A 1 520 ? 28.904 12.251 -29.435 1.00 88.75 520 VAL A C 1
ATOM 3939 O O . VAL A 1 520 ? 27.761 12.139 -29.002 1.00 88.75 520 VAL A O 1
ATOM 3942 N N . GLN A 1 521 ? 29.662 11.209 -29.765 1.00 89.62 521 GLN A N 1
ATOM 3943 C CA . GLN A 1 521 ? 29.277 9.828 -29.505 1.00 89.62 521 GLN A CA 1
ATOM 3944 C C . GLN A 1 521 ? 29.990 9.338 -28.243 1.00 89.62 521 GLN A C 1
ATOM 3946 O O . GLN A 1 521 ? 31.217 9.400 -28.158 1.00 89.62 521 GLN A O 1
ATOM 3951 N N . LEU A 1 522 ? 29.222 8.898 -27.252 1.00 85.31 522 LEU A N 1
ATOM 3952 C CA . LEU A 1 522 ? 29.748 8.333 -26.014 1.00 85.31 522 LEU A CA 1
ATOM 3953 C C . LEU A 1 522 ? 29.948 6.821 -26.163 1.00 85.31 522 LEU A C 1
ATOM 3955 O O . LEU A 1 522 ? 29.263 6.148 -26.937 1.00 85.31 522 LEU A O 1
ATOM 3959 N N . GLU A 1 523 ? 30.914 6.293 -25.418 1.00 79.06 523 GLU A N 1
ATOM 3960 C CA . GLU A 1 523 ? 31.193 4.859 -25.373 1.00 79.06 523 GLU A CA 1
ATOM 3961 C C . GLU A 1 523 ? 30.140 4.142 -24.506 1.00 79.06 523 GLU A C 1
ATOM 3963 O O . GLU A 1 523 ? 29.587 4.751 -23.578 1.00 79.06 523 GLU A O 1
ATOM 3968 N N . PRO A 1 524 ? 29.856 2.851 -24.753 1.00 77.69 524 PRO A N 1
ATOM 3969 C CA . PRO A 1 524 ? 28.926 2.057 -23.951 1.00 77.69 524 PRO A CA 1
ATOM 3970 C C . PRO A 1 524 ? 29.564 1.608 -22.622 1.00 77.69 524 PRO A C 1
ATOM 3972 O O . PRO A 1 524 ? 29.839 0.428 -22.399 1.00 77.69 524 PRO A O 1
ATOM 3975 N N . ILE A 1 525 ? 29.859 2.575 -21.752 1.00 66.69 525 ILE A N 1
ATOM 3976 C CA . ILE A 1 525 ? 30.440 2.388 -20.417 1.00 66.69 525 ILE A CA 1
ATOM 3977 C C . ILE A 1 525 ? 29.695 3.230 -19.372 1.00 66.69 525 ILE A C 1
ATOM 3979 O O . ILE A 1 525 ? 28.952 4.154 -19.710 1.00 66.69 525 ILE A O 1
ATOM 3983 N N . VAL A 1 526 ? 29.943 2.955 -18.087 1.00 71.19 526 VAL A N 1
ATOM 3984 C CA . VAL A 1 526 ? 29.456 3.807 -16.988 1.00 71.19 526 VAL A CA 1
ATOM 3985 C C . VAL A 1 526 ? 30.442 4.941 -16.726 1.00 71.19 526 VAL A C 1
ATOM 3987 O O . VAL A 1 526 ? 31.574 4.688 -16.307 1.00 71.19 526 VAL A O 1
ATOM 3990 N N . TYR A 1 527 ? 29.990 6.172 -16.939 1.00 73.75 527 TYR A N 1
ATOM 3991 C CA . TYR A 1 527 ? 30.661 7.412 -16.575 1.00 73.75 527 TYR A CA 1
ATOM 3992 C C . TYR A 1 527 ? 30.204 7.842 -15.180 1.00 73.75 527 TYR A C 1
ATOM 3994 O O . TYR A 1 527 ? 29.053 8.224 -14.995 1.00 73.75 527 TYR A O 1
ATOM 4002 N N . GLU A 1 528 ? 31.083 7.772 -14.183 1.00 67.12 528 GLU A N 1
ATOM 4003 C CA . GLU A 1 528 ? 30.798 8.349 -12.863 1.00 67.12 528 GLU A CA 1
ATOM 4004 C C . GLU A 1 528 ? 31.016 9.871 -12.901 1.00 67.12 528 GLU A C 1
ATOM 4006 O O . GLU A 1 528 ? 32.089 10.323 -13.298 1.00 67.12 528 GLU A O 1
ATOM 4011 N N . GLY A 1 529 ? 30.006 10.661 -12.512 1.00 71.06 529 GLY A N 1
ATOM 4012 C CA . GLY A 1 529 ? 30.056 12.130 -12.519 1.00 71.06 529 GLY A CA 1
ATOM 4013 C C . GLY A 1 529 ? 29.067 12.812 -13.472 1.00 71.06 529 GLY A C 1
ATOM 4014 O O . GLY A 1 529 ? 28.312 12.159 -14.188 1.00 71.06 529 GLY A O 1
ATOM 4015 N N . ASP A 1 530 ? 29.068 14.148 -13.467 1.00 81.44 530 ASP A N 1
ATOM 4016 C CA . ASP A 1 530 ? 28.066 14.952 -14.180 1.00 81.44 530 ASP A CA 1
ATOM 4017 C C . ASP A 1 530 ? 28.414 15.148 -15.669 1.00 81.44 530 ASP A C 1
ATOM 4019 O O . ASP A 1 530 ? 29.579 15.342 -16.037 1.00 81.44 530 ASP A O 1
ATOM 4023 N N . LEU A 1 531 ? 27.392 15.186 -16.527 1.00 89.38 531 LEU A N 1
ATOM 4024 C CA . LEU A 1 531 ? 27.497 15.622 -17.922 1.00 89.38 531 LEU A CA 1
ATOM 4025 C C . LEU A 1 531 ? 27.001 17.067 -18.042 1.00 89.38 531 LEU A C 1
ATOM 4027 O O . LEU A 1 531 ? 25.835 17.356 -17.781 1.00 89.38 531 LEU A O 1
ATOM 4031 N N . VAL A 1 532 ? 27.865 17.982 -18.488 1.00 90.88 532 VAL A N 1
ATOM 4032 C CA . VAL A 1 532 ? 27.505 19.401 -18.648 1.00 90.88 532 VAL A CA 1
ATOM 4033 C C . VAL A 1 532 ? 27.483 19.780 -20.125 1.00 90.88 532 VAL A C 1
ATOM 4035 O O . VAL A 1 532 ? 28.506 19.733 -20.808 1.00 90.88 532 VAL A O 1
ATOM 4038 N N . ILE A 1 533 ? 26.335 20.235 -20.624 1.00 91.62 533 ILE A N 1
ATOM 4039 C CA . ILE A 1 533 ? 26.179 20.691 -22.012 1.00 91.62 533 ILE A CA 1
ATOM 4040 C C . ILE A 1 533 ? 26.075 22.210 -21.996 1.00 91.62 533 ILE A C 1
ATOM 4042 O O . ILE A 1 533 ? 25.024 22.783 -21.710 1.00 91.62 533 ILE A O 1
ATOM 4046 N N . ALA A 1 534 ? 27.208 22.872 -22.227 1.00 85.69 534 ALA A N 1
ATOM 4047 C CA . ALA A 1 534 ? 27.350 24.301 -21.982 1.00 85.69 534 ALA A CA 1
ATOM 4048 C C . ALA A 1 534 ? 26.900 25.172 -23.167 1.00 85.69 534 ALA A C 1
ATOM 4050 O O . ALA A 1 534 ? 26.358 26.252 -22.940 1.00 85.69 534 ALA A O 1
ATOM 4051 N N . GLY A 1 535 ? 27.128 24.739 -24.411 1.00 85.00 535 GLY A N 1
ATOM 4052 C CA . GLY A 1 535 ? 26.745 25.491 -25.611 1.00 85.00 535 GLY A CA 1
ATOM 4053 C C . GLY A 1 535 ? 25.479 24.973 -26.296 1.00 85.00 535 GLY A C 1
ATOM 4054 O O . GLY A 1 535 ? 24.695 24.219 -25.724 1.00 85.00 535 GLY A O 1
ATOM 4055 N N . GLN A 1 536 ? 25.248 25.454 -27.516 1.00 91.06 536 GLN A N 1
ATOM 4056 C CA . GLN A 1 536 ? 23.985 25.305 -28.248 1.00 91.06 536 GLN A CA 1
ATOM 4057 C C . GLN A 1 536 ? 24.132 24.371 -29.453 1.00 91.06 536 GLN A C 1
ATOM 4059 O O . GLN A 1 536 ? 25.222 24.285 -30.021 1.00 91.06 536 GLN A O 1
ATOM 4064 N N . GLY A 1 537 ? 23.031 23.757 -29.894 1.00 90.38 537 GLY A N 1
ATOM 4065 C CA . GLY A 1 537 ? 22.985 22.977 -31.136 1.00 90.38 537 GLY A CA 1
ATOM 4066 C C . GLY A 1 537 ? 23.815 21.693 -31.111 1.00 90.38 537 GLY A C 1
ATOM 4067 O O . GLY A 1 537 ? 24.267 21.251 -32.164 1.00 90.38 537 GLY A O 1
ATOM 4068 N N . ASN A 1 538 ? 24.092 21.140 -29.929 1.00 93.56 538 ASN A N 1
ATOM 4069 C CA . ASN A 1 538 ? 24.893 19.929 -29.794 1.00 93.56 538 ASN A CA 1
ATOM 4070 C C . ASN A 1 538 ? 24.047 18.668 -30.006 1.00 93.56 538 ASN A C 1
ATOM 4072 O O . ASN A 1 538 ? 22.866 18.638 -29.670 1.00 93.56 538 ASN A O 1
ATOM 4076 N N . GLN A 1 539 ? 24.684 17.614 -30.506 1.00 92.25 539 GLN A N 1
ATOM 4077 C CA . GLN A 1 539 ? 24.117 16.284 -30.714 1.00 92.25 539 GLN A CA 1
ATOM 4078 C C . GLN A 1 539 ? 24.935 15.287 -29.892 1.00 92.25 539 GLN A C 1
ATOM 4080 O O . GLN A 1 539 ? 26.065 14.969 -30.257 1.00 92.25 539 GLN A O 1
ATOM 4085 N N . ILE A 1 540 ? 24.414 14.833 -28.755 1.00 93.19 540 ILE A N 1
ATOM 4086 C CA . ILE A 1 540 ? 25.097 13.883 -27.874 1.00 93.19 540 ILE A CA 1
ATOM 4087 C C . ILE A 1 540 ? 24.347 12.562 -27.948 1.00 93.19 540 ILE A C 1
ATOM 4089 O O . ILE A 1 540 ? 23.180 12.492 -27.582 1.00 93.19 540 ILE A O 1
ATOM 4093 N N . THR A 1 541 ? 25.009 11.500 -28.388 1.00 89.31 541 THR A N 1
ATOM 4094 C CA . THR A 1 541 ? 24.387 10.178 -28.432 1.00 89.31 541 THR A CA 1
ATOM 4095 C C . THR A 1 541 ? 25.244 9.148 -27.718 1.00 89.31 541 THR A C 1
ATOM 4097 O O . THR A 1 541 ? 26.460 9.085 -27.907 1.00 89.31 541 THR A O 1
ATOM 4100 N N . GLY A 1 542 ? 24.620 8.372 -26.842 1.00 85.75 542 GLY A N 1
ATOM 4101 C CA . GLY A 1 542 ? 25.208 7.158 -26.307 1.00 85.75 542 GLY A CA 1
ATOM 4102 C C . GLY A 1 542 ? 25.047 5.989 -27.268 1.00 85.75 542 GLY A C 1
ATOM 4103 O O . GLY A 1 542 ? 24.668 6.135 -28.432 1.00 85.75 542 GLY A O 1
ATOM 4104 N N . GLN A 1 543 ? 25.363 4.807 -26.768 1.00 75.62 543 GLN A N 1
ATOM 4105 C CA . GLN A 1 543 ? 25.179 3.555 -27.477 1.00 75.62 543 GLN A CA 1
ATOM 4106 C C . GLN A 1 543 ? 24.359 2.602 -26.611 1.00 75.62 543 GLN A C 1
ATOM 4108 O O . GLN A 1 543 ? 24.641 2.428 -25.425 1.00 75.62 543 GLN A O 1
ATOM 4113 N N . SER A 1 544 ? 23.368 1.973 -27.240 1.00 62.31 544 SER A N 1
ATOM 4114 C CA . SER A 1 544 ? 22.601 0.850 -26.702 1.00 62.31 544 SER A CA 1
ATOM 4115 C C . SER A 1 544 ? 22.641 -0.259 -27.751 1.00 62.31 544 SER A C 1
ATOM 4117 O O . SER A 1 544 ? 21.863 -0.260 -28.704 1.00 62.31 544 SER A O 1
ATOM 4119 N N . LEU A 1 545 ? 23.667 -1.112 -27.667 1.00 56.22 545 LEU A N 1
ATOM 4120 C CA . LEU A 1 545 ? 23.973 -2.117 -28.698 1.00 56.22 545 LEU A CA 1
ATOM 4121 C C . LEU A 1 545 ? 23.481 -3.518 -28.316 1.00 56.22 545 LEU A C 1
ATOM 4123 O O . LEU A 1 545 ? 23.137 -4.310 -29.191 1.00 56.22 545 LEU A O 1
ATOM 4127 N N . SER A 1 546 ? 23.501 -3.841 -27.020 1.00 55.44 546 SER A N 1
ATOM 4128 C CA . SER A 1 546 ? 23.092 -5.131 -26.453 1.00 55.44 546 SER A CA 1
ATOM 4129 C C . SER A 1 546 ? 22.978 -5.034 -24.927 1.00 55.44 546 SER A C 1
ATOM 4131 O O . SER A 1 546 ? 23.382 -4.029 -24.345 1.00 55.44 546 SER A O 1
ATOM 4133 N N . ALA A 1 547 ? 22.506 -6.109 -24.286 1.00 49.31 547 ALA A N 1
ATOM 4134 C CA . ALA A 1 547 ? 22.277 -6.182 -22.842 1.00 49.31 547 ALA A CA 1
ATOM 4135 C C . ALA A 1 547 ? 23.505 -5.910 -21.940 1.00 49.31 547 ALA A C 1
ATOM 4137 O O . ALA A 1 547 ? 23.375 -5.694 -20.740 1.00 49.31 547 ALA A O 1
ATOM 4138 N N . ASP A 1 548 ? 24.708 -5.882 -22.513 1.00 50.78 548 ASP A N 1
ATOM 4139 C CA . ASP A 1 548 ? 25.955 -5.659 -21.775 1.00 50.78 548 ASP A CA 1
ATOM 4140 C C . ASP A 1 548 ? 26.699 -4.389 -22.241 1.00 50.78 548 ASP A C 1
ATOM 4142 O O . ASP A 1 548 ? 27.838 -4.144 -21.834 1.00 50.78 548 ASP A O 1
ATOM 4146 N N . GLN A 1 549 ? 26.092 -3.582 -23.123 1.00 60.12 549 GLN A N 1
ATOM 4147 C CA . GLN A 1 549 ? 26.725 -2.424 -23.763 1.00 60.12 549 GLN A CA 1
ATOM 4148 C C . GLN A 1 549 ? 25.794 -1.209 -23.778 1.00 60.12 549 GLN A C 1
ATOM 4150 O O . GLN A 1 549 ? 25.082 -0.965 -24.756 1.00 60.12 549 GLN A O 1
ATOM 4155 N N . TYR A 1 550 ? 25.879 -0.424 -22.703 1.00 69.00 550 TYR A N 1
ATOM 4156 C CA . TYR A 1 550 ? 25.096 0.789 -22.485 1.00 69.00 550 TYR A CA 1
ATOM 4157 C C . TYR A 1 550 ? 25.981 1.967 -22.090 1.00 69.00 550 TYR A C 1
ATOM 4159 O O . TYR A 1 550 ? 26.917 1.827 -21.300 1.00 69.00 550 TYR A O 1
ATOM 4167 N N . THR A 1 551 ? 25.644 3.150 -22.592 1.00 79.75 551 THR A N 1
ATOM 4168 C CA . THR A 1 551 ? 26.196 4.415 -22.101 1.00 79.75 551 THR A CA 1
ATOM 4169 C C . THR A 1 551 ? 25.413 4.885 -20.879 1.00 79.75 551 THR A C 1
ATOM 4171 O O . THR A 1 551 ? 24.221 5.168 -20.986 1.00 79.75 551 THR A O 1
ATOM 4174 N N . VAL A 1 552 ? 26.086 5.037 -19.733 1.00 79.12 552 VAL A N 1
ATOM 4175 C CA . VAL A 1 552 ? 25.449 5.512 -18.492 1.00 79.12 552 VAL A CA 1
ATOM 4176 C C . VAL A 1 552 ? 26.171 6.706 -17.904 1.00 79.12 552 VAL A C 1
ATOM 4178 O O . VAL A 1 552 ? 27.386 6.680 -17.747 1.00 79.12 552 VAL A O 1
ATOM 4181 N N . VAL A 1 553 ? 25.406 7.716 -17.506 1.00 83.12 553 VAL A N 1
ATOM 4182 C CA . VAL A 1 553 ? 25.842 8.854 -16.701 1.00 83.12 553 VAL A CA 1
ATOM 4183 C C . VAL A 1 553 ? 25.413 8.616 -15.257 1.00 83.12 553 VAL A C 1
ATOM 4185 O O . VAL A 1 553 ? 24.261 8.822 -14.888 1.00 83.12 553 VAL A O 1
ATOM 4188 N N . ALA A 1 554 ? 26.341 8.163 -14.420 1.00 74.50 554 ALA A N 1
ATOM 4189 C CA . ALA A 1 554 ? 26.147 7.989 -12.984 1.00 74.50 554 ALA A CA 1
ATOM 4190 C C . ALA A 1 554 ? 26.390 9.319 -12.242 1.00 74.50 554 ALA A C 1
ATOM 4192 O O . ALA A 1 554 ? 27.326 9.454 -11.450 1.00 74.50 554 ALA A O 1
ATOM 4193 N N . GLY A 1 555 ? 25.560 10.310 -12.562 1.00 73.44 555 GLY A N 1
ATOM 4194 C CA . GLY A 1 555 ? 25.596 11.688 -12.073 1.00 73.44 555 GLY A CA 1
ATOM 4195 C C . GLY A 1 555 ? 24.477 12.511 -12.717 1.00 73.44 555 GLY A C 1
ATOM 4196 O O . GLY A 1 555 ? 23.598 11.952 -13.375 1.00 73.44 555 GLY A O 1
ATOM 4197 N N . ASN A 1 556 ? 24.501 13.830 -12.539 1.00 83.12 556 ASN A N 1
ATOM 4198 C CA . ASN A 1 556 ? 23.487 14.722 -13.103 1.00 83.12 556 ASN A CA 1
ATOM 4199 C C . ASN A 1 556 ? 23.812 15.105 -14.552 1.00 83.12 556 ASN A C 1
ATOM 4201 O O . ASN A 1 556 ? 24.976 15.177 -14.954 1.00 83.12 556 ASN A O 1
ATOM 4205 N N . VAL A 1 557 ? 22.783 15.444 -15.325 1.00 91.62 557 VAL A N 1
ATOM 4206 C CA . VAL A 1 557 ? 22.928 16.082 -16.639 1.00 91.62 557 VAL A CA 1
ATOM 4207 C C . VAL A 1 557 ? 22.462 17.534 -16.538 1.00 91.62 557 VAL A C 1
ATOM 4209 O O . VAL A 1 557 ? 21.305 17.805 -16.236 1.00 91.62 557 VAL A O 1
ATOM 4212 N N . ASP A 1 558 ? 23.351 18.490 -16.808 1.00 91.81 558 ASP A N 1
ATOM 4213 C CA . ASP A 1 558 ? 23.054 19.931 -16.763 1.00 91.81 558 ASP A CA 1
ATOM 4214 C C . ASP A 1 558 ? 23.117 20.525 -18.178 1.00 91.81 558 ASP A C 1
ATOM 4216 O O . ASP A 1 558 ? 24.200 20.764 -18.730 1.00 91.81 558 ASP A O 1
ATOM 4220 N N . VAL A 1 559 ? 21.947 20.759 -18.780 1.00 92.19 559 VAL A N 1
ATOM 4221 C CA . VAL A 1 559 ? 21.795 21.282 -20.146 1.00 92.19 559 VAL A CA 1
ATOM 4222 C C . VAL A 1 559 ? 21.600 22.793 -20.097 1.00 92.19 559 VAL A C 1
ATOM 4224 O O . VAL A 1 559 ? 20.513 23.303 -19.818 1.00 92.19 559 VAL A O 1
ATOM 4227 N N . ARG A 1 560 ? 22.674 23.540 -20.364 1.00 90.62 560 ARG A N 1
ATOM 4228 C CA . ARG A 1 560 ? 22.706 25.004 -20.216 1.00 90.62 560 ARG A CA 1
ATOM 4229 C C . ARG A 1 560 ? 22.374 25.766 -21.491 1.00 90.62 560 ARG A C 1
ATOM 4231 O O . ARG A 1 560 ? 21.866 26.880 -21.405 1.00 90.62 560 ARG A O 1
ATOM 4238 N N . GLY A 1 561 ? 22.696 25.206 -22.654 1.00 86.31 561 GLY A N 1
ATOM 4239 C CA . GLY A 1 561 ? 22.428 25.843 -23.942 1.00 86.31 561 GLY A CA 1
ATOM 4240 C C . GLY A 1 561 ? 21.084 25.457 -24.560 1.00 86.31 561 GLY A C 1
ATOM 4241 O O . GLY A 1 561 ? 20.289 24.727 -23.972 1.00 86.31 561 GLY A O 1
ATOM 4242 N N . ASN A 1 562 ? 20.848 25.958 -25.772 1.00 90.75 562 ASN A N 1
ATOM 4243 C CA . ASN A 1 562 ? 19.595 25.806 -26.509 1.00 90.75 562 ASN A CA 1
ATOM 4244 C C . ASN A 1 562 ? 19.746 24.833 -27.682 1.00 90.75 562 ASN A C 1
ATOM 4246 O O . ASN A 1 562 ? 20.825 24.760 -28.275 1.00 90.75 562 ASN A O 1
ATOM 4250 N N . GLY A 1 563 ? 18.655 24.184 -28.091 1.00 90.69 563 GLY A N 1
ATOM 4251 C CA . GLY A 1 563 ? 18.626 23.390 -29.324 1.00 90.69 563 GLY A CA 1
ATOM 4252 C C . GLY A 1 563 ? 19.515 22.147 -29.292 1.00 90.69 563 GLY A C 1
ATOM 4253 O O . GLY A 1 563 ? 20.001 21.740 -30.342 1.00 90.69 563 GLY A O 1
ATOM 4254 N N . ASN A 1 564 ? 19.822 21.611 -28.110 1.00 93.25 564 ASN A N 1
ATOM 4255 C CA . ASN A 1 564 ? 20.639 20.410 -27.972 1.00 93.25 564 ASN A CA 1
ATOM 4256 C C . ASN A 1 564 ? 19.773 19.152 -28.020 1.00 93.25 564 ASN A C 1
ATOM 4258 O O . ASN A 1 564 ? 18.640 19.164 -27.546 1.00 93.25 564 ASN A O 1
ATOM 4262 N N . THR A 1 565 ? 20.345 18.057 -28.499 1.00 92.06 565 THR A N 1
ATOM 4263 C CA . THR A 1 565 ? 19.706 16.742 -28.525 1.00 92.06 565 THR A CA 1
ATOM 4264 C C . THR A 1 565 ? 20.594 15.754 -27.783 1.00 92.06 565 THR A C 1
ATOM 4266 O O . THR A 1 565 ? 21.805 15.703 -28.021 1.00 92.06 565 THR A O 1
ATOM 4269 N N . LEU A 1 566 ? 20.007 15.005 -26.854 1.00 92.25 566 LEU A N 1
ATOM 4270 C CA . LEU A 1 566 ? 20.661 13.913 -26.140 1.00 92.25 566 LEU A CA 1
ATOM 4271 C C . LEU A 1 566 ? 19.883 12.634 -26.406 1.00 92.25 566 LEU A C 1
ATOM 4273 O O . LEU A 1 566 ? 18.663 12.646 -26.277 1.00 92.25 566 LEU A O 1
ATOM 4277 N N . GLY A 1 567 ? 20.560 11.526 -26.690 1.00 89.44 567 GLY A N 1
ATOM 4278 C CA . GLY A 1 567 ? 19.843 10.269 -26.854 1.00 89.44 567 GLY A CA 1
ATOM 4279 C C . GLY A 1 567 ? 20.640 8.994 -26.664 1.00 89.44 567 GLY A C 1
ATOM 4280 O O . GLY A 1 567 ? 21.868 9.015 -26.691 1.00 89.44 567 GLY A O 1
ATOM 4281 N N . ASN A 1 568 ? 19.934 7.875 -26.509 1.00 84.50 568 ASN A N 1
ATOM 4282 C CA . ASN A 1 568 ? 20.491 6.522 -26.367 1.00 84.50 568 ASN A CA 1
ATOM 4283 C C . ASN A 1 568 ? 21.438 6.349 -25.164 1.00 84.50 568 ASN A C 1
ATOM 4285 O O . ASN A 1 568 ? 22.520 5.773 -25.297 1.00 84.50 568 ASN A O 1
ATOM 4289 N N . LEU A 1 569 ? 21.067 6.875 -23.997 1.00 84.81 569 LEU A N 1
ATOM 4290 C CA . LEU A 1 569 ? 21.874 6.791 -22.773 1.00 84.81 569 LEU A CA 1
ATOM 4291 C C . LEU A 1 569 ? 20.995 6.731 -21.517 1.00 84.81 569 LEU A C 1
ATOM 4293 O O . LEU A 1 569 ? 19.841 7.143 -21.549 1.00 84.81 569 LEU A O 1
ATOM 4297 N N . THR A 1 570 ? 21.553 6.251 -20.407 1.00 82.44 570 THR A N 1
ATOM 4298 C CA . THR A 1 570 ? 20.878 6.215 -19.097 1.00 82.44 570 THR A CA 1
ATOM 4299 C C . THR A 1 570 ? 21.500 7.234 -18.140 1.00 82.44 570 THR A C 1
ATOM 4301 O O . THR A 1 570 ? 22.722 7.350 -18.081 1.00 82.44 570 THR A O 1
ATOM 4304 N N . VAL A 1 571 ? 20.695 7.953 -17.356 1.00 82.50 571 VAL A N 1
ATOM 4305 C CA . VAL A 1 571 ? 21.134 8.967 -16.381 1.00 82.50 571 VAL A CA 1
ATOM 4306 C C . VAL A 1 571 ? 20.684 8.579 -14.971 1.00 82.50 571 VAL A C 1
ATOM 4308 O O . VAL A 1 571 ? 19.498 8.433 -14.716 1.00 82.50 571 VAL A O 1
ATOM 4311 N N . LEU A 1 572 ? 21.604 8.434 -14.018 1.00 74.25 572 LEU A N 1
ATOM 4312 C CA . LEU A 1 572 ? 21.265 8.039 -12.638 1.00 74.25 572 LEU A CA 1
ATOM 4313 C C . LEU A 1 572 ? 21.036 9.229 -11.684 1.00 74.25 572 LEU A C 1
ATOM 4315 O O . LEU A 1 572 ? 20.721 9.024 -10.516 1.00 74.25 572 LEU A O 1
ATOM 4319 N N . GLY A 1 573 ? 21.223 10.462 -12.156 1.00 72.25 573 GLY A N 1
ATOM 4320 C CA . GLY A 1 573 ? 20.926 11.698 -11.425 1.00 72.25 573 GLY A CA 1
ATOM 4321 C C . GLY A 1 573 ? 19.810 12.519 -12.073 1.00 72.25 573 GLY A C 1
ATOM 4322 O O . GLY A 1 573 ? 19.074 12.024 -12.928 1.00 72.25 573 GLY A O 1
ATOM 4323 N N . ASP A 1 574 ? 19.702 13.784 -11.672 1.00 80.44 574 ASP A N 1
ATOM 4324 C CA . ASP A 1 574 ? 18.727 14.732 -12.213 1.00 80.44 574 ASP A CA 1
ATOM 4325 C C . ASP A 1 574 ? 19.142 15.224 -13.602 1.00 80.44 574 ASP A C 1
ATOM 4327 O O . ASP A 1 574 ? 20.329 15.429 -13.887 1.00 80.44 574 ASP A O 1
ATOM 4331 N N . ILE A 1 575 ? 18.153 15.508 -14.449 1.00 89.88 575 ILE A N 1
ATOM 4332 C CA . ILE A 1 575 ? 18.349 16.209 -15.718 1.00 89.88 575 ILE A CA 1
ATOM 4333 C C . ILE A 1 575 ? 17.818 17.630 -15.555 1.00 89.88 575 ILE A C 1
ATOM 4335 O O . ILE A 1 575 ? 16.617 17.861 -15.487 1.00 89.88 575 ILE A O 1
ATOM 4339 N N . THR A 1 576 ? 18.710 18.616 -15.500 1.00 91.56 576 THR A N 1
ATOM 4340 C CA . THR A 1 576 ? 18.321 20.026 -15.392 1.00 91.56 576 THR A CA 1
ATOM 4341 C C . THR A 1 576 ? 18.423 20.723 -16.745 1.00 91.56 576 THR A C 1
ATOM 4343 O O . THR A 1 576 ? 19.521 20.921 -17.268 1.00 91.56 576 THR A O 1
ATOM 4346 N N . PHE A 1 577 ? 17.291 21.188 -17.274 1.00 91.00 577 PHE A N 1
ATOM 4347 C CA . PHE A 1 577 ? 17.248 22.081 -18.431 1.00 91.00 577 PHE A CA 1
ATOM 4348 C C . PHE A 1 577 ? 17.263 23.539 -17.981 1.00 91.00 577 PHE A C 1
ATOM 4350 O O . PHE A 1 577 ? 16.328 24.028 -17.351 1.00 91.00 577 PHE A O 1
ATOM 4357 N N . ARG A 1 578 ? 18.325 24.268 -18.326 1.00 89.00 578 ARG A N 1
ATOM 4358 C CA . ARG A 1 578 ? 18.422 25.725 -18.112 1.00 89.00 578 ARG A CA 1
ATOM 4359 C C . ARG A 1 578 ? 18.267 26.521 -19.406 1.00 89.00 578 ARG A C 1
ATOM 4361 O O . ARG A 1 578 ? 17.950 27.705 -19.343 1.00 89.00 578 ARG A O 1
ATOM 4368 N N . GLY A 1 579 ? 18.511 25.886 -20.552 1.00 83.38 579 GLY A N 1
ATOM 4369 C CA . GLY A 1 579 ? 18.243 26.444 -21.878 1.00 83.38 579 GLY A CA 1
ATOM 4370 C C . GLY A 1 579 ? 16.922 25.953 -22.480 1.00 83.38 579 GLY A C 1
ATOM 4371 O O . GLY A 1 579 ? 16.158 25.237 -21.838 1.00 83.38 579 GLY A O 1
ATOM 4372 N N . ASN A 1 580 ? 16.669 26.337 -23.733 1.00 87.81 580 ASN A N 1
ATOM 4373 C CA . ASN A 1 580 ? 15.387 26.164 -24.424 1.00 87.81 580 ASN A CA 1
ATOM 4374 C C . ASN A 1 580 ? 15.496 25.265 -25.672 1.00 87.81 580 ASN A C 1
ATOM 4376 O O . ASN A 1 580 ? 16.543 25.231 -26.321 1.00 87.81 580 ASN A O 1
ATOM 4380 N N . ASN A 1 581 ? 14.381 24.654 -26.094 1.00 89.62 581 ASN A N 1
ATOM 4381 C CA . ASN A 1 581 ? 14.269 23.828 -27.311 1.00 89.62 581 ASN A CA 1
ATOM 4382 C C . ASN A 1 581 ? 15.229 22.627 -27.338 1.00 89.62 581 ASN A C 1
ATOM 4384 O O . ASN A 1 581 ? 15.729 22.259 -28.398 1.00 89.62 581 ASN A O 1
ATOM 4388 N N . ASN A 1 582 ? 15.552 22.060 -26.179 1.00 90.81 582 ASN A N 1
ATOM 4389 C CA . ASN A 1 582 ? 16.369 20.855 -26.098 1.00 90.81 582 ASN A CA 1
ATOM 4390 C C . ASN A 1 582 ? 15.491 19.601 -26.219 1.00 90.81 582 ASN A C 1
ATOM 4392 O O . ASN A 1 582 ? 14.303 19.650 -25.910 1.00 90.81 582 ASN A O 1
ATOM 4396 N N . THR A 1 583 ? 16.068 18.492 -26.675 1.00 89.94 583 THR A N 1
ATOM 4397 C CA . THR A 1 583 ? 15.354 17.227 -26.903 1.00 89.94 583 THR A CA 1
ATOM 4398 C C . THR A 1 583 ? 16.076 16.065 -26.222 1.00 89.94 583 THR A C 1
ATOM 4400 O O . THR A 1 583 ? 17.295 15.942 -26.367 1.00 89.94 583 THR A O 1
ATOM 4403 N N . LEU A 1 584 ? 15.342 15.215 -25.502 1.00 87.38 584 LEU A N 1
ATOM 4404 C CA . LEU A 1 584 ? 15.789 13.873 -25.122 1.00 87.38 584 LEU A CA 1
ATOM 4405 C C . LEU A 1 584 ? 15.162 12.843 -26.066 1.00 87.38 584 LEU A C 1
ATOM 4407 O O . LEU A 1 584 ? 13.963 12.885 -26.322 1.00 87.38 584 LEU A O 1
ATOM 4411 N N . GLU A 1 585 ? 15.967 11.917 -26.574 1.00 85.62 585 GLU A N 1
ATOM 4412 C CA . GLU A 1 585 ? 15.531 10.845 -27.471 1.00 85.62 585 GLU A CA 1
ATOM 4413 C C . GLU A 1 585 ? 16.019 9.499 -26.929 1.00 85.62 585 GLU A C 1
ATOM 4415 O O . GLU A 1 585 ? 17.214 9.218 -26.955 1.00 85.62 585 GLU A O 1
ATOM 4420 N N . ASN A 1 586 ? 15.119 8.639 -26.442 1.00 76.50 586 ASN A N 1
ATOM 4421 C CA . ASN A 1 586 ? 15.503 7.338 -25.871 1.00 76.50 586 ASN A CA 1
ATOM 4422 C C . ASN A 1 586 ? 16.534 7.487 -24.727 1.00 76.50 586 ASN A C 1
ATOM 4424 O O . ASN A 1 586 ? 17.630 6.917 -24.763 1.00 76.50 586 ASN A O 1
ATOM 4428 N N . VAL A 1 587 ? 16.206 8.336 -23.747 1.00 80.25 587 VAL A N 1
ATOM 4429 C CA . VAL A 1 587 ? 17.023 8.571 -22.550 1.00 80.25 587 VAL A CA 1
ATOM 4430 C C . VAL A 1 587 ? 16.282 8.044 -21.328 1.00 80.25 587 VAL A C 1
ATOM 4432 O O . VAL A 1 587 ? 15.241 8.578 -20.960 1.00 80.25 587 VAL A O 1
ATOM 4435 N N . ASP A 1 588 ? 16.844 7.023 -20.686 1.00 76.12 588 ASP A N 1
ATOM 4436 C CA . ASP A 1 588 ? 16.355 6.499 -19.406 1.00 76.12 588 ASP A CA 1
ATOM 4437 C C . ASP A 1 588 ? 16.917 7.371 -18.260 1.00 76.12 588 ASP A C 1
ATOM 4439 O O . ASP A 1 588 ? 18.101 7.715 -18.295 1.00 76.12 588 ASP A O 1
ATOM 4443 N N . TYR A 1 589 ? 16.136 7.731 -17.230 1.00 77.88 589 TYR A N 1
ATOM 4444 C CA . TYR A 1 589 ? 16.650 8.536 -16.106 1.00 77.88 589 TYR A CA 1
ATOM 4445 C C . TYR A 1 589 ? 16.052 8.207 -14.725 1.00 77.88 589 TYR A C 1
ATOM 4447 O O . TYR A 1 589 ? 14.887 7.827 -14.617 1.00 77.88 589 TYR A O 1
ATOM 4455 N N . GLN A 1 590 ? 16.861 8.365 -13.665 1.00 65.06 590 GLN A N 1
ATOM 4456 C CA . GLN A 1 590 ? 16.483 8.114 -12.263 1.00 65.06 590 GLN A CA 1
ATOM 4457 C C . GLN A 1 590 ? 15.969 9.353 -11.523 1.00 65.06 590 GLN A C 1
ATOM 4459 O O . GLN A 1 590 ? 15.030 9.240 -10.739 1.00 65.06 590 GLN A O 1
ATOM 4464 N N . GLY A 1 591 ? 16.634 10.497 -11.704 1.00 65.81 591 GLY A N 1
ATOM 4465 C CA . GLY A 1 591 ? 16.320 11.732 -10.990 1.00 65.81 591 GLY A CA 1
ATOM 4466 C C . GLY A 1 591 ? 15.124 12.478 -11.577 1.00 65.81 591 GLY A C 1
ATOM 4467 O O . GLY A 1 591 ? 14.375 11.960 -12.407 1.00 65.81 591 GLY A O 1
ATOM 4468 N N . GLU A 1 592 ? 14.943 13.726 -11.165 1.00 73.75 592 GLU A N 1
ATOM 4469 C CA . GLU A 1 592 ? 13.910 14.591 -11.731 1.00 73.75 592 GLU A CA 1
ATOM 4470 C C . GLU A 1 592 ? 14.375 15.238 -13.041 1.00 73.75 592 GLU A C 1
ATOM 4472 O O . GLU A 1 592 ? 15.549 15.582 -13.217 1.00 73.75 592 GLU A O 1
ATOM 4477 N N . VAL A 1 593 ? 13.429 15.465 -13.958 1.00 80.06 593 VAL A N 1
ATOM 4478 C CA . VAL A 1 593 ? 13.630 16.412 -15.060 1.00 80.06 593 VAL A CA 1
ATOM 4479 C C . VAL A 1 593 ? 13.194 17.780 -14.563 1.00 80.06 593 VAL A C 1
ATOM 4481 O O . VAL A 1 593 ? 12.008 18.037 -14.367 1.00 80.06 593 VAL A O 1
ATOM 4484 N N . VAL A 1 594 ? 14.164 18.660 -14.338 1.00 83.31 594 VAL A N 1
ATOM 4485 C CA . VAL A 1 594 ? 13.935 19.984 -13.762 1.00 83.31 594 VAL A CA 1
ATOM 4486 C C . VAL A 1 594 ? 14.109 21.048 -14.835 1.00 83.31 594 VAL A C 1
ATOM 4488 O O . VAL A 1 594 ? 15.221 21.326 -15.291 1.00 83.31 594 VAL A O 1
ATOM 4491 N N . GLU A 1 595 ? 13.015 21.706 -15.200 1.00 86.19 595 GLU A N 1
ATOM 4492 C CA . GLU A 1 595 ? 13.045 22.858 -16.098 1.00 86.19 595 GLU A CA 1
ATOM 4493 C C . GLU A 1 595 ? 13.241 24.158 -15.307 1.00 86.19 595 GLU A C 1
ATOM 4495 O O . GLU A 1 595 ? 12.399 24.574 -14.516 1.00 86.19 595 GLU A O 1
ATOM 4500 N N . LYS A 1 596 ? 14.387 24.817 -15.508 1.00 81.94 596 LYS A N 1
ATOM 4501 C CA . LYS A 1 596 ? 14.716 26.132 -14.922 1.00 81.94 596 LYS A CA 1
ATOM 4502 C C . LYS A 1 596 ? 14.767 27.259 -15.962 1.00 81.94 596 LYS A C 1
ATOM 4504 O O . LYS A 1 596 ? 14.979 28.411 -15.588 1.00 81.94 596 LYS A O 1
ATOM 4509 N N . GLY A 1 597 ? 14.633 26.931 -17.249 1.00 64.75 597 GLY A N 1
ATOM 4510 C CA . GLY A 1 597 ? 14.500 27.880 -18.363 1.00 64.75 597 GLY A CA 1
ATOM 4511 C C . GLY A 1 597 ? 13.038 28.098 -18.785 1.00 64.75 597 GLY A C 1
ATOM 4512 O O . GLY A 1 597 ? 12.146 27.421 -18.294 1.00 64.75 597 GLY A O 1
ATOM 4513 N N . ASN A 1 598 ? 12.788 29.020 -19.725 1.00 62.72 598 ASN A N 1
ATOM 4514 C CA . ASN A 1 598 ? 11.442 29.355 -20.240 1.00 62.72 598 ASN A CA 1
ATOM 4515 C C . ASN A 1 598 ? 11.176 28.732 -21.633 1.00 62.72 598 ASN A C 1
ATOM 4517 O O . ASN A 1 598 ? 10.684 29.417 -22.532 1.00 62.72 598 ASN A O 1
ATOM 4521 N N . GLY A 1 599 ? 11.594 27.488 -21.873 1.00 62.75 599 GLY A N 1
ATOM 4522 C CA . GLY A 1 599 ? 11.727 26.935 -23.226 1.00 62.75 599 GLY A CA 1
ATOM 4523 C C . GLY A 1 599 ? 10.942 25.660 -23.494 1.00 62.75 599 GLY A C 1
ATOM 4524 O O . GLY A 1 599 ? 10.801 24.832 -22.611 1.00 62.75 599 GLY A O 1
ATOM 4525 N N . ASN A 1 600 ? 10.527 25.476 -24.753 1.00 79.56 600 ASN A N 1
ATOM 4526 C CA . ASN A 1 600 ? 9.842 24.285 -25.270 1.00 79.56 600 ASN A CA 1
ATOM 4527 C C . ASN A 1 600 ? 10.791 23.068 -25.363 1.00 79.56 600 ASN A C 1
ATOM 4529 O O . ASN A 1 600 ? 11.135 22.644 -26.469 1.00 79.56 600 ASN A O 1
ATOM 4533 N N . ASN A 1 601 ? 11.294 22.539 -24.245 1.00 82.12 601 ASN A N 1
ATOM 4534 C CA . ASN A 1 601 ? 12.057 21.289 -24.281 1.00 82.12 601 ASN A CA 1
ATOM 4535 C C . ASN A 1 601 ? 11.110 20.094 -24.501 1.00 82.12 601 ASN A C 1
ATOM 4537 O O . ASN A 1 601 ? 9.923 20.159 -24.192 1.00 82.12 601 ASN A O 1
ATOM 4541 N N . THR A 1 602 ? 11.620 19.020 -25.098 1.00 78.69 602 THR A N 1
ATOM 4542 C CA . THR A 1 602 ? 10.868 17.787 -25.383 1.00 78.69 602 THR A CA 1
ATOM 4543 C C . THR A 1 602 ? 11.628 16.604 -24.794 1.00 78.69 602 THR A C 1
ATOM 4545 O O . THR A 1 602 ? 12.835 16.509 -25.003 1.00 78.69 602 THR A O 1
ATOM 4548 N N . PHE A 1 603 ? 10.961 15.725 -24.052 1.00 75.44 603 PHE A N 1
ATOM 4549 C CA . PHE A 1 603 ? 11.573 14.553 -23.425 1.00 75.44 603 PHE A CA 1
ATOM 4550 C C . PHE A 1 603 ? 10.599 13.381 -23.330 1.00 75.44 603 PHE A C 1
ATOM 4552 O O . PHE A 1 603 ? 9.369 13.629 -23.316 1.00 75.44 603 PHE A O 1
#

Foldseek 3Di:
DPDPVVVVVVVVVVVVVVLVVVLQPAWFKAFPWCPVADFEEAPVVRFGAAFQWKKWKWFQDPVRDIDTAPDMFTAHGRRITTDGMGTGRRHHQQDKTKMKMKIWHPPDPDPVSRLVVQTWIDMWPIDIDHTWQDDPDDDDDGSPGHYDPDTHYDYTYRPPPLQQWAFEWAPAQLQQFDDPPTATDWFWKKFKAAPPPRDTPDIWTQHNRRTDGDDPVPQGWIKIATDDDPQKFWRDFHQDPDDGQGAQADRVGRIGPIEGSDDDPPPDPHYNSHHHYTYMHGNPDPPPPPVPPPPQAQFFAALVVCLVCVVLQLDQWDDLAPDIDGSVRLSVLCDPDQQVLSLLSSLLVRLVSSVSVVHDCVQQVVLSVVSSVLNNVQPDPPSRHGCPDPSVVVNVVSSVSSRCRNCQNPDGRHRQLQPWDKDWDWDADDPPPPQGWIKIKIFTDAQWKKFKWKDQSVPDIDGQDIDQRRPRIDIDTGHCDPVCVRIDIDIGIDHDDRHDHEAADDDPEQPDEAEELEEAEDWQHEYEYEHEDAEANYEYEYDDDDSHGAAEYNYEYHHQYENYEYERHEYAEEYEHNYAHYEYYHYHYNYYDHYPHPYDYYD

Nearest PDB structures (foldseek):
  4jdz-assembly2_A  TM=3.981E-01  e=4.548E-08  Staphylococcus aureus subsp. aureus TCH60
  8vdk-assembly1_A  TM=3.883E-01  e=4.806E-08  Staphylococcus aureus subsp. aureus JH1
  4jdz-assembly1_B  TM=3.673E-01  e=5.989E-08  Staphylococcus aureus subsp. aureus TCH60
  6kxu-assembly5_E  TM=3.116E-01  e=1.688E-02  Arabidopsis thaliana
  6kxu-assembly1_A  TM=3.565E-01  e=8.326E-02  Arabidopsis thaliana

Solvent-accessible surface area (backbone atoms only — not comparable to full-atom values): 32727 Å² total; per-residue (Å²): 143,85,75,67,62,62,60,52,50,50,49,49,50,51,49,52,55,46,50,55,54,53,30,73,64,19,55,7,17,30,29,52,42,40,87,91,41,53,58,34,28,33,63,86,75,75,40,50,37,46,63,58,20,35,37,34,47,30,37,55,44,99,86,74,48,77,44,76,48,89,62,73,38,61,25,65,44,73,29,38,37,74,67,50,73,46,64,38,77,50,38,40,20,75,38,72,47,47,31,32,44,38,37,34,35,58,90,39,89,46,70,68,51,14,59,77,66,44,32,29,35,32,56,33,69,78,31,68,38,60,26,10,29,70,61,89,82,90,75,81,83,75,48,57,52,20,69,63,60,72,60,60,50,37,54,23,38,52,59,62,73,82,77,48,58,22,37,29,32,37,27,85,83,62,60,12,53,66,54,95,89,44,52,52,37,55,66,46,43,34,39,33,24,33,67,88,78,63,48,77,79,48,75,47,53,20,35,89,73,3,33,38,70,81,64,86,85,67,72,62,44,24,26,44,32,50,50,72,56,92,62,42,43,55,19,39,58,62,83,62,101,64,92,73,54,46,28,51,30,40,53,87,75,23,37,34,69,64,28,31,59,71,70,65,96,79,71,71,94,45,32,72,82,56,62,49,36,41,34,25,26,76,54,82,66,91,80,60,83,70,75,82,70,68,73,74,66,59,33,28,49,38,41,73,51,53,60,76,39,66,93,72,53,80,60,61,64,52,71,64,70,98,43,77,37,45,50,69,60,45,47,72,48,49,37,83,62,76,34,42,46,22,37,42,49,19,32,52,54,23,43,53,49,29,46,67,59,69,30,80,49,90,76,42,52,70,48,52,52,52,44,43,59,62,44,50,86,62,57,68,80,78,58,68,37,42,81,84,36,71,71,38,64,70,44,48,66,41,45,50,50,40,42,35,38,22,63,19,72,56,86,40,48,38,39,52,81,62,72,60,78,64,51,76,46,79,49,75,47,60,81,88,73,79,49,59,29,40,35,41,36,42,35,44,68,49,18,33,50,33,30,37,29,37,25,81,73,85,78,58,73,45,83,77,46,77,42,73,17,49,78,16,56,40,70,46,72,44,86,50,47,91,89,54,85,74,61,48,74,47,79,46,56,52,86,70,82,62,47,85,63,63,66,74,46,92,44,90,50,67,68,43,77,43,62,63,60,45,77,44,78,49,64,50,33,36,37,34,27,26,41,36,35,60,32,35,51,26,40,38,32,36,30,73,82,53,93,70,28,45,14,30,32,53,24,36,37,42,36,49,26,34,47,29,38,40,25,35,31,36,30,61,24,35,39,35,34,49,29,29,46,28,37,51,44,71,58,42,68,64,44,56,81,43,77,74,37,96,42,74,56,45,114

pLDDT: mean 73.16, std 15.83, range [29.14, 96.5]